Protein AF-Q57YD8-F1 (afdb_monomer_lite)

Secondary structure (DSSP, 8-state):
-------SSSSSS-------S-----HHHHHHHHHHHHHHHHHHHHHHHHHHHHHHHHHHHHHHHHHHHHHHHHHHHHHHH-GGGHHHHHHHHHHHHHHHHHHHHHHHHHHHHHHHHHHHHHHHHHHHHHHHHHHHHHHHH-S-HHHHHHHHH--S------HHHHHHHHHHHHHHSPTTTTTTHHHHHHHHHHHHHHHHHHHHHHHHHHHHHHHHHHHHHHHHHHHHHHHHHHH---HHHHHHHHHHHHHHHHHHHHHHHHHHHHHHHHHHHHHHHHHHHHHHTS--SSHHHHHHHHHHHHHHHHHHHHHHHHHHHHHHHHHHHHHHHHHHHHHHHHHHHHH-SSHHHHHHHHHTTS------HHHHHHHHHHHHHH-TTS-HHHHHHHHHHHHHHHHHHHHHHHHHHHHHHHHHHHHHHHHHHHHTTPPPS-------S---S--S--TTTHHHHHHHHHHHHHTS--

pLDDT: mean 83.51, std 19.83, range [25.16, 98.19]

InterPro domains:
  IPR031987 Trypanosoma glutamic acid/alanine-rich protein [PF16731] (28-212)
  IPR031987 Trypanosoma glutamic acid/alanine-rich protein [PF16731] (240-413)

Organism: Trypanosoma brucei brucei (strain 927/4 GUTat10.1) (NCBI:txid185431)

Foldseek 3Di:
DDDDDPPPPPPVVPPDQPQDPPPAADLLRLVLLLLLLQALVQLLVLLVVLLVLLVVLLVLLVVLLVLLVVLLVLLVVLCVLPVVSVVLSVVSVVLSVLSVVLNVLSVVLNVLSVVLSVLSVVLSVVSNVVSLVSLVCQLVDHPDPSSVVSSVVSDDHHDNYALVSLVVSLVSCVVRPDVSNDPCSSVSSNSSSVSRVVSVVSSVSSNVSSVSSNVSSVSSNCSSVVSLVVLLVVLQADLLLLVLLLLLLQQLVQLLVLLVVLLVLLVVLLVLLVVLLVQLVVLLPDDFAPSVLSVVLSVQLVVLSVQLVVLNVLLVVLSVLSVVLSVVVNVVSLSSLVSSLVRHPDPSSNVSSVVSNDHHDNYALVSLVVSLVSNCVRPVPPDPVVSVVSNVSSVSSVSSVVSSVVSVVSSVSSVVSSVVSCVVCVVRVHDGPDDPPVPDPPPPDDDDDPVVVVVVVVVVVVVVVVVVPD

GO terms:
  GO:0031981 nuclear lumen (C, HTP)
  GO:0005737 cytoplasm (C, HTP)
  GO:0031981 nuclear lumen (C, IDA)
  GO:0097014 ciliary plasm (C, IDA)
  GO:0005737 cytoplasm (C, IDA)

Structure (mmCIF, N/CA/C/O backbone):
data_AF-Q57YD8-F1
#
_entry.id   AF-Q57YD8-F1
#
loop_
_atom_site.group_PDB
_atom_site.id
_atom_site.type_symbol
_atom_site.label_atom_id
_atom_site.label_alt_id
_atom_site.label_comp_id
_atom_site.label_asym_id
_atom_site.label_entity_id
_atom_site.label_seq_id
_atom_site.pdbx_PDB_ins_code
_atom_site.Cartn_x
_atom_site.Cartn_y
_atom_site.Cartn_z
_atom_site.occupancy
_atom_site.B_iso_or_equiv
_atom_site.auth_seq_id
_atom_site.auth_comp_id
_atom_site.auth_asym_id
_atom_site.auth_atom_id
_atom_site.pdbx_PDB_model_num
ATOM 1 N N . MET A 1 1 ? 43.981 -43.375 -26.456 1.00 33.06 1 MET A N 1
ATOM 2 C CA . MET A 1 1 ? 45.377 -43.261 -26.925 1.00 33.06 1 MET A CA 1
ATOM 3 C C . MET A 1 1 ? 45.517 -41.988 -27.745 1.00 33.06 1 MET A C 1
ATOM 5 O O . MET A 1 1 ? 44.805 -41.818 -28.718 1.00 33.06 1 MET A O 1
ATOM 9 N N . THR A 1 2 ? 46.352 -41.085 -27.236 1.00 36.09 2 THR A N 1
ATOM 10 C CA . THR A 1 2 ? 47.158 -40.045 -27.903 1.00 36.09 2 THR A CA 1
ATOM 11 C C . THR A 1 2 ? 46.916 -39.654 -29.371 1.00 36.09 2 THR A C 1
ATOM 13 O O . THR A 1 2 ? 47.074 -40.469 -30.270 1.00 36.09 2 THR A O 1
ATOM 16 N N . ARG A 1 3 ? 46.838 -38.321 -29.541 1.00 35.84 3 ARG A N 1
ATOM 17 C CA . ARG A 1 3 ? 47.387 -37.490 -30.633 1.00 35.84 3 ARG A CA 1
ATOM 18 C C . ARG A 1 3 ? 46.753 -37.646 -32.018 1.00 35.84 3 ARG A C 1
ATOM 20 O O . ARG A 1 3 ? 47.290 -38.346 -32.862 1.00 35.84 3 ARG A O 1
ATOM 27 N N . PHE A 1 4 ? 45.753 -36.814 -32.300 1.00 38.97 4 PHE A N 1
ATOM 28 C CA . PHE A 1 4 ? 45.580 -36.255 -33.642 1.00 38.97 4 PHE A CA 1
ATOM 29 C C . PHE A 1 4 ? 45.394 -34.735 -33.557 1.00 38.97 4 PHE A C 1
ATOM 31 O O . PHE A 1 4 ? 44.311 -34.210 -33.333 1.00 38.97 4 PHE A O 1
ATOM 38 N N . THR A 1 5 ? 46.539 -34.063 -33.700 1.00 39.78 5 THR A N 1
ATOM 39 C CA . THR A 1 5 ? 46.712 -32.855 -34.518 1.00 39.78 5 THR A CA 1
ATOM 40 C C . THR A 1 5 ? 45.831 -31.637 -34.224 1.00 39.78 5 THR A C 1
ATOM 42 O O . THR A 1 5 ? 44.873 -31.350 -34.937 1.00 39.78 5 THR A O 1
ATOM 45 N N . CYS A 1 6 ? 46.320 -30.807 -33.297 1.00 37.19 6 CYS A N 1
ATOM 46 C CA . CYS A 1 6 ? 46.184 -29.345 -33.308 1.00 37.19 6 CYS A CA 1
ATOM 47 C C . CYS A 1 6 ? 46.869 -28.715 -34.545 1.00 37.19 6 CYS A C 1
ATOM 49 O O . CYS A 1 6 ? 47.794 -27.922 -34.393 1.00 37.19 6 CYS A O 1
ATOM 51 N N . PHE A 1 7 ? 46.468 -29.083 -35.767 1.00 36.50 7 PHE A N 1
ATOM 52 C CA . PHE A 1 7 ? 47.067 -28.536 -36.998 1.00 36.50 7 PHE A CA 1
ATOM 53 C C . PHE A 1 7 ? 46.155 -27.622 -37.818 1.00 36.50 7 PHE A C 1
ATOM 55 O O . PHE A 1 7 ? 46.539 -27.207 -38.905 1.00 36.50 7 PHE A O 1
ATOM 62 N N . THR A 1 8 ? 44.996 -27.225 -37.295 1.00 41.19 8 THR A N 1
ATOM 63 C CA . THR A 1 8 ? 44.126 -26.246 -37.973 1.00 41.19 8 THR A CA 1
ATOM 64 C C . THR A 1 8 ? 44.069 -24.871 -37.306 1.00 41.19 8 THR A C 1
ATOM 66 O O . THR A 1 8 ? 43.570 -23.941 -37.923 1.00 41.19 8 THR A O 1
ATOM 69 N N . ALA A 1 9 ? 44.653 -24.677 -36.118 1.00 39.09 9 ALA A N 1
ATOM 70 C CA . ALA A 1 9 ? 44.599 -23.382 -35.422 1.00 39.09 9 ALA A CA 1
ATOM 71 C C . ALA A 1 9 ? 45.799 -22.442 -35.678 1.00 39.09 9 ALA A C 1
ATOM 73 O O . ALA A 1 9 ? 45.764 -21.294 -35.256 1.00 39.09 9 ALA A O 1
ATOM 74 N N . VAL A 1 10 ? 46.860 -22.882 -36.368 1.00 35.28 10 VAL A N 1
ATOM 75 C CA . VAL A 1 10 ? 48.091 -22.068 -36.541 1.00 35.28 10 VAL A CA 1
ATOM 76 C C . VAL A 1 10 ? 48.267 -21.524 -37.968 1.00 35.28 10 VAL A C 1
ATOM 78 O O . VAL A 1 10 ? 49.100 -20.656 -38.199 1.00 35.28 10 VAL A O 1
ATOM 81 N N . VAL A 1 11 ? 47.446 -21.944 -38.934 1.00 36.09 11 VAL A N 1
ATOM 82 C CA . VAL A 1 11 ? 47.616 -21.521 -40.341 1.00 36.09 11 VAL A CA 1
ATOM 83 C C . VAL A 1 11 ? 46.960 -20.162 -40.654 1.00 36.09 11 VAL A C 1
ATOM 85 O O . VAL A 1 11 ? 47.319 -19.537 -41.644 1.00 36.09 11 VAL A O 1
ATOM 88 N N . LEU A 1 12 ? 46.091 -19.625 -39.789 1.00 38.84 12 LEU A N 1
ATOM 89 C CA . LEU A 1 12 ? 45.427 -18.329 -40.027 1.00 38.84 12 LEU A CA 1
ATOM 90 C C . LEU A 1 12 ? 46.126 -17.106 -39.402 1.00 38.84 12 LEU A C 1
ATOM 92 O O . LEU A 1 12 ? 45.798 -15.982 -39.759 1.00 38.84 12 LEU A O 1
ATOM 96 N N . LEU A 1 13 ? 47.138 -17.286 -38.545 1.00 38.03 13 LEU A N 1
ATOM 97 C CA . LEU A 1 13 ? 47.907 -16.168 -37.962 1.00 38.03 13 LEU A CA 1
ATOM 98 C C . LEU A 1 13 ? 49.166 -15.791 -38.766 1.00 38.03 13 LEU A C 1
ATOM 100 O O . LEU A 1 13 ? 49.929 -14.9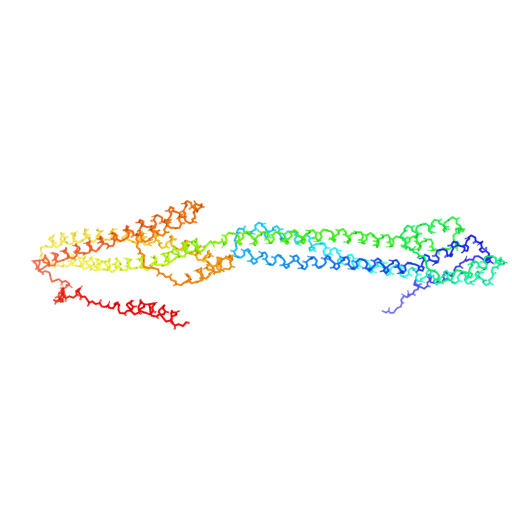20 -38.352 1.00 38.03 13 LEU A O 1
ATOM 104 N N . CYS A 1 14 ? 49.422 -16.446 -39.901 1.00 30.44 14 CYS A N 1
ATOM 105 C CA . CYS A 1 14 ? 50.659 -16.286 -40.675 1.00 30.44 14 CYS A CA 1
ATOM 106 C C . CYS A 1 14 ? 50.424 -16.060 -42.173 1.00 30.44 14 CYS A C 1
ATOM 108 O O . CYS A 1 14 ? 51.265 -16.451 -42.976 1.00 30.44 14 CYS A O 1
ATOM 110 N N . MET A 1 15 ? 49.331 -15.399 -42.560 1.00 29.73 15 MET A N 1
ATOM 111 C CA . MET A 1 15 ? 49.297 -14.657 -43.824 1.00 29.73 15 MET A CA 1
ATOM 112 C C . MET A 1 15 ? 49.903 -13.272 -43.537 1.00 29.73 15 MET A C 1
ATOM 114 O O . MET A 1 15 ? 49.170 -12.361 -43.147 1.00 29.73 15 MET A O 1
ATOM 118 N N . PRO A 1 16 ? 51.239 -13.073 -43.621 1.00 35.53 16 PRO A N 1
ATOM 119 C CA . PRO A 1 16 ? 51.749 -11.721 -43.739 1.00 35.53 16 PRO A CA 1
ATOM 120 C C . PRO A 1 16 ? 51.081 -11.151 -44.979 1.00 35.53 16 PRO A C 1
ATOM 122 O O . PRO A 1 16 ? 51.095 -11.804 -46.022 1.00 35.53 16 PRO A O 1
ATOM 125 N N . PHE A 1 17 ? 50.475 -9.976 -44.831 1.00 40.59 17 PHE A N 1
ATOM 126 C CA . PHE A 1 17 ? 50.074 -9.109 -45.925 1.00 40.59 17 PHE A CA 1
ATOM 127 C C . PHE A 1 17 ? 50.928 -9.405 -47.160 1.00 40.59 17 PHE A C 1
ATOM 129 O O . PHE A 1 17 ? 52.108 -9.046 -47.204 1.00 40.59 17 PHE A O 1
ATOM 136 N N . ALA A 1 18 ? 50.352 -10.085 -48.152 1.00 31.17 18 ALA A N 1
ATOM 137 C CA . ALA A 1 18 ? 50.946 -10.197 -49.473 1.00 31.17 18 ALA A CA 1
ATOM 138 C C . ALA A 1 18 ? 50.765 -8.845 -50.176 1.00 31.17 18 ALA A C 1
ATOM 140 O O . ALA A 1 18 ? 50.211 -8.746 -51.264 1.00 31.17 18 ALA A O 1
ATOM 141 N N . VAL A 1 19 ? 51.213 -7.774 -49.517 1.00 38.19 19 VAL A N 1
ATOM 142 C CA . VAL A 1 19 ? 51.383 -6.466 -50.123 1.00 38.19 19 VAL A CA 1
ATOM 143 C C . VAL A 1 19 ? 52.518 -6.661 -51.115 1.00 38.19 19 VAL A C 1
ATOM 145 O O . VAL A 1 19 ? 53.672 -6.906 -50.753 1.00 38.19 19 VAL A O 1
ATOM 148 N N . GLY A 1 20 ? 52.130 -6.693 -52.389 1.00 33.66 20 GLY A N 1
ATOM 149 C CA . GLY A 1 20 ? 53.022 -6.889 -53.516 1.00 33.66 20 GLY A CA 1
ATOM 150 C C . GLY A 1 20 ? 54.230 -5.963 -53.424 1.00 33.66 20 GLY A C 1
ATOM 151 O O . GLY A 1 20 ? 54.110 -4.809 -53.034 1.00 33.66 20 GLY A O 1
ATOM 152 N N . LYS A 1 21 ? 55.389 -6.498 -53.815 1.00 37.31 21 LYS A N 1
ATOM 153 C CA . LYS A 1 21 ? 56.762 -5.964 -53.712 1.00 37.31 21 LYS A CA 1
ATOM 154 C C . LYS A 1 21 ? 57.043 -4.530 -54.229 1.00 37.31 21 LYS A C 1
ATOM 156 O O . LYS A 1 21 ? 58.209 -4.161 -54.305 1.00 37.31 21 LYS A O 1
ATOM 161 N N . ASN A 1 22 ? 56.045 -3.700 -54.531 1.00 45.62 22 ASN A N 1
ATOM 162 C CA . ASN A 1 22 ? 56.191 -2.316 -54.990 1.00 45.62 22 ASN A CA 1
ATOM 163 C C . ASN A 1 22 ? 55.412 -1.345 -54.067 1.00 45.62 22 ASN A C 1
ATOM 165 O O . ASN A 1 22 ? 54.382 -0.797 -54.452 1.00 45.62 22 ASN A O 1
ATOM 169 N N . ASN A 1 23 ? 55.903 -1.131 -52.839 1.00 54.44 23 ASN A N 1
ATOM 170 C CA . ASN A 1 23 ? 55.212 -0.458 -51.716 1.00 54.44 23 ASN A CA 1
ATOM 171 C C . ASN A 1 23 ? 55.069 1.082 -51.822 1.00 54.44 23 ASN A C 1
ATOM 173 O O . ASN A 1 23 ? 55.309 1.800 -50.847 1.00 54.44 23 ASN A O 1
ATOM 177 N N . ASN A 1 24 ? 54.671 1.633 -52.968 1.00 70.75 24 ASN A N 1
ATOM 178 C CA . ASN A 1 24 ? 54.330 3.057 -53.048 1.00 70.75 24 ASN A CA 1
ATOM 179 C C . ASN A 1 24 ? 52.814 3.250 -52.907 1.00 70.75 24 ASN A C 1
ATOM 181 O O . ASN A 1 24 ? 52.121 3.407 -53.909 1.00 70.75 24 ASN A O 1
ATOM 185 N N . LEU A 1 25 ? 52.307 3.295 -51.667 1.00 82.19 25 LEU A N 1
ATOM 186 C CA . LEU A 1 25 ? 50.988 3.890 -51.429 1.00 82.19 25 LEU A CA 1
ATOM 187 C C . LEU A 1 25 ? 50.967 5.318 -51.983 1.00 82.19 25 LEU A C 1
ATOM 189 O O . LEU A 1 25 ? 51.953 6.059 -51.861 1.00 82.19 25 LEU A O 1
ATOM 193 N N . THR A 1 26 ? 49.839 5.713 -52.566 1.00 89.12 26 THR A N 1
ATOM 194 C CA . THR A 1 26 ? 49.601 7.106 -52.946 1.00 89.12 26 THR A CA 1
ATOM 195 C C . THR A 1 26 ? 49.382 7.966 -51.700 1.00 89.12 26 THR A C 1
ATOM 197 O O . THR A 1 26 ? 49.165 7.472 -50.587 1.00 89.12 26 THR A O 1
ATOM 200 N N . LEU A 1 27 ? 49.445 9.289 -51.876 1.00 89.50 27 LEU A N 1
ATOM 201 C CA . LEU A 1 27 ? 49.135 10.222 -50.792 1.00 89.50 27 LEU A CA 1
ATOM 202 C C . LEU A 1 27 ? 47.707 10.013 -50.279 1.00 89.50 27 LEU A C 1
ATOM 204 O O . LEU A 1 27 ? 47.504 9.997 -49.072 1.00 89.50 27 LEU A O 1
ATOM 208 N N . GLU A 1 28 ? 46.755 9.808 -51.188 1.00 90.38 28 GLU A N 1
ATOM 209 C CA . GLU A 1 28 ? 45.348 9.573 -50.862 1.00 90.38 28 GLU A CA 1
ATOM 210 C C . GLU A 1 28 ? 45.175 8.293 -50.038 1.00 90.38 28 GLU A C 1
ATOM 212 O O . GLU A 1 28 ? 44.660 8.351 -48.929 1.00 90.38 28 GLU A O 1
ATOM 217 N N . GLN A 1 29 ? 45.747 7.172 -50.492 1.00 90.62 29 GLN A N 1
ATOM 218 C CA . GLN A 1 29 ? 45.708 5.892 -49.771 1.00 90.62 29 GLN A CA 1
ATOM 219 C C . GLN A 1 29 ? 46.315 5.996 -48.369 1.00 90.62 29 GLN A C 1
ATOM 221 O O . GLN A 1 29 ? 45.785 5.446 -47.406 1.00 90.62 29 GLN A O 1
ATOM 226 N N . THR A 1 30 ? 47.416 6.738 -48.238 1.00 90.69 30 THR A N 1
ATOM 227 C CA . THR A 1 30 ? 48.063 6.968 -46.940 1.00 90.69 30 THR A CA 1
ATOM 228 C C . THR A 1 30 ? 47.168 7.783 -46.007 1.00 90.69 30 THR A C 1
ATOM 230 O O . THR A 1 30 ? 47.096 7.484 -44.818 1.00 90.69 30 THR A O 1
ATOM 233 N N . VAL A 1 31 ? 46.464 8.793 -46.529 1.00 91.81 31 VAL A N 1
ATOM 234 C CA . VAL A 1 31 ? 45.511 9.599 -45.754 1.00 91.81 31 VAL A CA 1
ATOM 235 C C . VAL A 1 31 ? 44.292 8.770 -45.338 1.00 91.81 31 VAL A C 1
ATOM 237 O O . VAL A 1 31 ? 43.915 8.830 -44.170 1.00 91.81 31 VAL A O 1
ATOM 240 N N . THR A 1 32 ? 43.735 7.942 -46.224 1.00 91.81 32 THR A N 1
ATOM 241 C CA . THR A 1 32 ? 42.598 7.060 -45.907 1.00 91.81 32 THR A CA 1
ATOM 242 C C . THR A 1 32 ? 42.950 6.057 -44.808 1.00 91.81 32 THR A C 1
ATOM 244 O O . THR A 1 32 ? 42.229 5.943 -43.817 1.00 91.81 32 THR A O 1
ATOM 247 N N . LEU A 1 33 ? 44.112 5.394 -44.897 1.00 92.00 33 LEU A N 1
ATOM 248 C CA . LEU A 1 33 ? 44.593 4.507 -43.827 1.00 92.00 33 LEU A CA 1
ATOM 249 C C . LEU A 1 33 ? 44.834 5.259 -42.514 1.00 92.00 33 LEU A C 1
ATOM 251 O O . LEU A 1 33 ? 44.631 4.711 -41.430 1.00 92.00 33 LEU A O 1
ATOM 255 N N . CYS A 1 34 ? 45.245 6.524 -42.597 1.00 92.50 34 CYS A N 1
ATOM 256 C CA . CYS A 1 34 ? 45.387 7.371 -41.427 1.00 92.50 34 CYS A CA 1
ATOM 257 C C . CYS A 1 34 ? 44.064 7.717 -40.759 1.00 92.50 34 CYS A C 1
ATOM 259 O O . CYS A 1 34 ? 43.991 7.679 -39.530 1.00 92.50 34 CYS A O 1
ATOM 261 N N . ASN A 1 35 ? 43.035 8.037 -41.537 1.00 92.06 35 ASN A N 1
ATOM 262 C CA . ASN A 1 35 ? 41.695 8.276 -41.014 1.00 92.06 35 ASN A CA 1
ATOM 263 C C . ASN A 1 35 ? 41.144 6.998 -40.371 1.00 92.06 35 ASN A C 1
ATOM 265 O O . ASN A 1 35 ? 40.745 7.036 -39.209 1.00 92.06 35 ASN A O 1
ATOM 269 N N . ALA A 1 36 ? 41.271 5.848 -41.041 1.00 92.94 36 ALA A N 1
ATOM 270 C CA . ALA A 1 36 ? 40.900 4.556 -40.466 1.00 92.94 36 ALA A CA 1
ATOM 271 C C . ALA A 1 36 ? 41.617 4.290 -39.132 1.00 92.94 36 ALA A C 1
ATOM 273 O O . ALA A 1 36 ? 40.974 3.961 -38.137 1.00 92.94 36 ALA A O 1
ATOM 274 N N . LEU A 1 37 ? 42.933 4.516 -39.052 1.00 93.75 37 LEU A N 1
ATOM 275 C CA . LEU A 1 37 ? 43.682 4.350 -37.803 1.00 93.75 37 LEU A CA 1
ATOM 276 C C . LEU A 1 37 ? 43.183 5.279 -36.682 1.00 93.75 37 LEU A C 1
ATOM 278 O O . LEU A 1 37 ? 43.091 4.851 -35.529 1.00 93.75 37 LEU A O 1
ATOM 282 N N . LYS A 1 38 ? 42.854 6.540 -36.981 1.00 95.00 38 LYS A N 1
ATOM 283 C CA . LYS A 1 38 ? 42.286 7.463 -35.981 1.00 95.00 38 LYS A CA 1
ATOM 284 C C . LYS A 1 38 ? 40.900 7.020 -35.505 1.00 95.00 38 LYS A C 1
ATOM 286 O O . LYS A 1 38 ? 40.617 7.152 -34.314 1.00 95.00 38 LYS A O 1
ATOM 291 N N . GLN A 1 39 ? 40.077 6.468 -36.395 1.00 94.88 39 GLN A N 1
ATOM 292 C CA . GLN A 1 39 ? 38.769 5.901 -36.058 1.00 94.88 39 GLN A CA 1
ATOM 293 C C . GLN A 1 39 ? 38.932 4.662 -35.164 1.00 94.88 39 GLN A C 1
ATOM 295 O O . GLN A 1 39 ? 38.369 4.607 -34.075 1.00 94.88 39 GLN A O 1
ATOM 300 N N . PHE A 1 40 ? 39.815 3.718 -35.510 1.00 95.50 40 PHE A N 1
ATOM 301 C CA . PHE A 1 40 ? 40.106 2.576 -34.632 1.00 95.50 40 PHE A CA 1
ATOM 302 C C . PHE A 1 40 ? 40.656 3.008 -33.262 1.00 95.50 40 PHE A C 1
ATOM 304 O O . PHE A 1 40 ? 40.317 2.415 -32.239 1.00 95.50 40 PHE A O 1
ATOM 311 N N . ARG A 1 41 ? 41.464 4.074 -33.188 1.00 95.50 41 ARG A N 1
ATOM 312 C CA . ARG A 1 41 ? 41.896 4.643 -31.898 1.00 95.50 41 ARG A CA 1
ATOM 313 C C . ARG A 1 41 ? 40.720 5.192 -31.083 1.00 95.50 41 ARG A C 1
ATOM 315 O O . ARG A 1 41 ? 40.674 4.941 -29.880 1.00 95.50 41 ARG A O 1
ATOM 322 N N . GLY A 1 42 ? 39.781 5.881 -31.731 1.00 95.94 42 GLY A N 1
ATOM 323 C CA . GLY A 1 42 ? 38.606 6.490 -31.101 1.00 95.94 42 GLY A CA 1
ATOM 324 C C . GLY A 1 42 ? 37.524 5.511 -30.641 1.00 95.94 42 GLY A C 1
ATOM 325 O O . GLY A 1 42 ? 36.782 5.826 -29.713 1.00 95.94 42 GLY A O 1
ATOM 326 N N . LEU A 1 43 ? 37.480 4.293 -31.199 1.00 96.50 43 LEU A N 1
ATOM 327 C CA . LEU A 1 43 ? 36.541 3.238 -30.784 1.00 96.50 43 LEU A CA 1
ATOM 328 C C . LEU A 1 43 ? 36.558 2.982 -29.273 1.00 96.50 43 LEU A C 1
ATOM 330 O O . LEU A 1 43 ? 35.508 2.789 -28.668 1.00 96.50 43 LEU A O 1
ATOM 334 N N . LYS A 1 44 ? 37.737 3.024 -28.642 1.00 95.19 44 LYS A N 1
ATOM 335 C CA . LYS A 1 44 ? 37.861 2.823 -27.192 1.00 95.19 44 LYS A CA 1
ATOM 336 C C . LYS A 1 44 ? 37.107 3.884 -26.393 1.00 95.19 44 LYS A C 1
ATOM 338 O O . LYS A 1 44 ? 36.471 3.551 -25.394 1.00 95.19 44 LYS A O 1
ATOM 343 N N . ASP A 1 45 ? 37.198 5.144 -26.809 1.00 95.56 45 ASP A N 1
ATOM 344 C CA . ASP A 1 45 ? 36.500 6.241 -26.142 1.00 95.56 45 ASP A CA 1
ATOM 345 C C . ASP A 1 45 ? 34.989 6.149 -26.394 1.00 95.56 45 ASP A C 1
ATOM 347 O O . ASP A 1 45 ? 34.221 6.236 -25.440 1.00 95.56 45 ASP A O 1
ATOM 351 N N . ALA A 1 46 ? 34.567 5.846 -27.628 1.00 96.69 46 ALA A N 1
ATOM 352 C CA . ALA A 1 46 ? 33.156 5.642 -27.966 1.00 96.69 46 ALA A CA 1
ATOM 353 C C . ALA A 1 46 ? 32.515 4.499 -27.154 1.00 96.69 46 ALA A C 1
ATOM 355 O O . ALA A 1 46 ? 31.461 4.679 -26.542 1.00 96.69 46 ALA A O 1
ATOM 356 N N . VAL A 1 47 ? 33.180 3.339 -27.075 1.00 97.44 47 VAL A N 1
ATOM 357 C CA . VAL A 1 47 ? 32.720 2.196 -26.268 1.00 97.44 47 VAL A CA 1
ATOM 358 C C . VAL A 1 47 ? 32.670 2.561 -24.789 1.00 97.44 47 VAL A C 1
ATOM 360 O O . VAL A 1 47 ? 31.672 2.279 -24.129 1.00 97.44 47 VAL A O 1
ATOM 363 N N . ARG A 1 48 ? 33.709 3.213 -24.247 1.00 96.56 48 ARG A N 1
ATOM 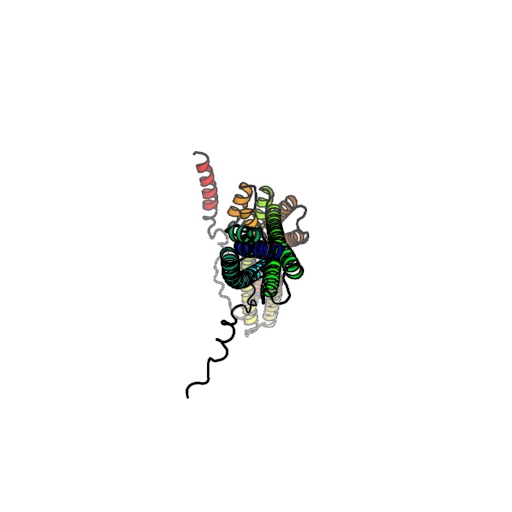364 C CA . ARG A 1 48 ? 33.720 3.651 -22.842 1.00 96.56 48 ARG A CA 1
ATOM 365 C C . ARG A 1 48 ? 32.528 4.557 -22.536 1.00 96.56 48 ARG A C 1
ATOM 367 O O . ARG A 1 48 ? 31.868 4.356 -21.516 1.00 96.56 48 ARG A O 1
ATOM 374 N N . ASP A 1 49 ? 32.258 5.528 -23.399 1.00 96.62 49 ASP A N 1
ATOM 375 C CA . ASP A 1 49 ? 31.194 6.503 -23.190 1.00 96.62 49 ASP A CA 1
ATOM 376 C C . ASP A 1 49 ? 29.809 5.833 -23.286 1.00 96.62 49 ASP A C 1
ATOM 378 O O . ASP A 1 49 ? 28.965 6.042 -22.411 1.00 96.62 49 ASP A O 1
ATOM 382 N N . LEU A 1 50 ? 29.590 4.939 -24.261 1.00 97.31 50 LEU A N 1
ATOM 383 C CA . LEU A 1 50 ? 28.361 4.136 -24.359 1.00 97.31 50 LEU A CA 1
ATOM 384 C C . LEU A 1 50 ? 28.163 3.241 -23.128 1.00 97.31 50 LEU A C 1
ATOM 386 O O . LEU A 1 50 ? 27.084 3.257 -22.534 1.00 97.31 50 LEU A O 1
ATOM 390 N N . LYS A 1 51 ? 29.205 2.522 -22.685 1.00 96.88 51 LYS A N 1
ATOM 391 C CA . LYS A 1 51 ? 29.170 1.698 -21.461 1.00 96.88 51 LYS A CA 1
ATOM 392 C C . LYS A 1 51 ? 28.785 2.522 -20.238 1.00 96.88 51 LYS A C 1
ATOM 394 O O . LYS A 1 51 ? 27.947 2.093 -19.439 1.00 96.88 51 LYS A O 1
ATOM 399 N N . TYR A 1 52 ? 29.379 3.705 -20.093 1.00 96.38 52 TYR A N 1
ATOM 400 C CA . TYR A 1 52 ? 29.081 4.618 -18.996 1.00 96.38 52 TYR A CA 1
ATOM 401 C C . TYR A 1 52 ? 27.604 5.030 -18.990 1.00 96.38 52 TYR A C 1
ATOM 403 O O . TYR A 1 52 ? 26.945 4.942 -17.947 1.00 96.38 52 TYR A O 1
ATOM 411 N N . TRP A 1 53 ? 27.058 5.431 -20.142 1.00 96.56 53 TRP A N 1
ATOM 412 C CA . TRP A 1 53 ? 25.655 5.827 -20.245 1.00 96.56 53 TRP A CA 1
ATOM 413 C C . TRP A 1 53 ? 24.705 4.651 -20.016 1.00 96.56 53 TRP A C 1
ATOM 415 O O . TRP A 1 53 ? 23.795 4.770 -19.199 1.00 96.56 53 TRP A O 1
ATOM 425 N N . ILE A 1 54 ? 24.945 3.497 -20.641 1.00 97.44 54 ILE A N 1
ATOM 426 C CA . ILE A 1 54 ? 24.126 2.287 -20.461 1.00 97.44 54 ILE A CA 1
ATOM 427 C C . ILE A 1 54 ? 24.077 1.876 -18.985 1.00 97.44 54 ILE A C 1
ATOM 429 O O . ILE A 1 54 ? 22.996 1.629 -18.447 1.00 97.44 54 ILE A O 1
ATOM 433 N N . THR A 1 55 ? 25.225 1.870 -18.305 1.00 95.94 55 THR A N 1
ATOM 434 C CA . THR A 1 55 ? 25.316 1.547 -16.872 1.00 95.94 55 THR A CA 1
ATOM 435 C C . THR A 1 55 ? 24.552 2.564 -16.027 1.00 95.94 55 THR A C 1
ATOM 437 O O . THR A 1 55 ? 23.717 2.194 -15.201 1.00 95.94 55 THR A O 1
ATOM 440 N N . THR A 1 56 ? 24.791 3.858 -16.255 1.00 96.44 56 THR A N 1
ATOM 441 C CA . THR A 1 56 ? 24.131 4.948 -15.520 1.00 96.44 56 THR A CA 1
ATOM 442 C C . THR A 1 56 ? 22.609 4.884 -15.653 1.00 96.44 56 THR A C 1
ATOM 444 O O . THR A 1 56 ? 21.874 5.063 -14.679 1.00 96.44 56 THR A O 1
ATOM 447 N N . GLU A 1 57 ? 22.114 4.621 -16.857 1.00 96.88 57 GLU A N 1
ATOM 448 C CA . G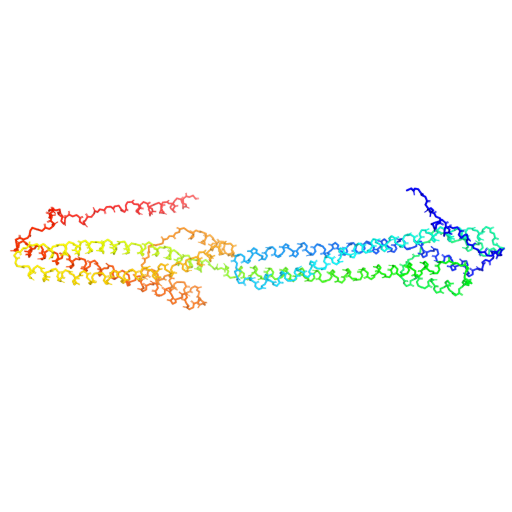LU A 1 57 ? 20.687 4.552 -17.151 1.00 96.88 57 GLU A CA 1
ATOM 449 C C . GLU A 1 57 ? 20.053 3.266 -16.593 1.00 96.88 57 GLU A C 1
ATOM 451 O O . GLU A 1 57 ? 18.971 3.321 -16.002 1.00 96.88 57 GLU A O 1
ATOM 456 N N . SER A 1 58 ? 20.764 2.137 -16.653 1.00 97.38 58 SER A N 1
ATOM 457 C CA . SER A 1 58 ? 20.350 0.869 -16.033 1.00 97.38 58 SER A CA 1
ATOM 458 C C . SER A 1 58 ? 20.245 0.975 -14.509 1.00 97.38 58 SER A C 1
ATOM 460 O O . SER A 1 58 ? 19.276 0.496 -13.917 1.00 97.38 58 SER A O 1
ATOM 462 N N . LEU A 1 59 ? 21.171 1.688 -13.858 1.00 96.38 59 LEU A N 1
ATOM 463 C CA . LEU A 1 59 ? 21.099 1.969 -12.420 1.00 96.38 59 LEU A CA 1
ATOM 464 C C . LEU A 1 59 ? 19.853 2.786 -12.053 1.00 96.38 59 LEU A C 1
ATOM 466 O O . LEU A 1 59 ? 19.203 2.503 -11.045 1.00 96.38 59 LEU A O 1
ATOM 470 N N . LYS A 1 60 ? 19.468 3.772 -12.876 1.00 96.75 60 LYS A N 1
ATOM 471 C CA . LYS A 1 60 ? 18.223 4.534 -12.664 1.00 96.75 60 LYS A CA 1
ATOM 472 C C . LYS A 1 60 ? 16.989 3.630 -12.739 1.00 96.75 60 LYS A C 1
ATOM 474 O O . LYS A 1 60 ? 16.092 3.792 -11.914 1.00 96.75 60 LYS A O 1
ATOM 479 N N . ILE A 1 61 ? 16.959 2.675 -13.672 1.00 97.81 61 ILE A N 1
ATOM 480 C CA . ILE A 1 61 ? 15.882 1.677 -13.782 1.00 97.81 61 ILE A CA 1
ATOM 481 C C . ILE A 1 61 ? 15.840 0.786 -12.536 1.00 97.81 61 ILE A C 1
ATOM 483 O O . ILE A 1 61 ? 14.774 0.601 -11.952 1.00 97.81 61 ILE A O 1
ATOM 487 N N . SER A 1 62 ? 16.992 0.274 -12.093 1.00 97.38 62 SER A N 1
ATOM 488 C CA . SER A 1 62 ? 17.077 -0.559 -10.888 1.00 97.38 62 SER A CA 1
ATOM 489 C C . SER A 1 62 ? 16.589 0.187 -9.644 1.00 97.38 62 SER A C 1
ATOM 491 O O . SER A 1 62 ? 15.820 -0.357 -8.857 1.00 97.38 62 SER A O 1
ATOM 493 N N . ASN A 1 63 ? 16.966 1.458 -9.486 1.00 97.12 63 ASN A N 1
ATOM 494 C CA . ASN A 1 63 ? 16.493 2.286 -8.377 1.00 97.12 63 ASN A CA 1
ATOM 495 C C . ASN A 1 63 ? 14.978 2.532 -8.440 1.00 97.12 63 ASN A C 1
ATOM 497 O O . ASN A 1 63 ? 14.314 2.510 -7.405 1.00 97.12 63 ASN A O 1
ATOM 501 N N . ALA A 1 64 ? 14.425 2.740 -9.639 1.00 97.25 64 ALA A N 1
ATOM 502 C CA . ALA A 1 64 ? 12.983 2.884 -9.830 1.00 97.25 64 ALA A CA 1
ATOM 503 C C . ALA A 1 64 ? 12.225 1.603 -9.454 1.00 97.25 64 ALA A C 1
ATOM 505 O O . ALA A 1 64 ? 11.155 1.679 -8.849 1.00 97.25 64 ALA A O 1
ATOM 506 N N . LYS A 1 65 ? 12.795 0.427 -9.753 1.00 97.38 65 LYS A N 1
ATOM 507 C CA . LYS A 1 65 ? 12.269 -0.865 -9.296 1.00 97.38 65 LYS A CA 1
ATOM 508 C C . LYS A 1 65 ? 12.253 -0.942 -7.770 1.00 97.38 65 LYS A C 1
ATOM 510 O O . LYS A 1 65 ? 11.181 -1.139 -7.214 1.00 97.38 65 LYS A O 1
ATOM 515 N N . THR A 1 66 ? 13.389 -0.718 -7.103 1.00 96.94 66 THR A N 1
ATOM 516 C CA . THR A 1 66 ? 13.472 -0.773 -5.632 1.00 96.94 66 THR A CA 1
ATOM 517 C C . THR A 1 66 ? 12.438 0.140 -4.972 1.00 96.94 66 THR A C 1
ATOM 519 O O . THR A 1 66 ? 11.682 -0.309 -4.116 1.00 96.94 66 THR A O 1
ATOM 522 N N . ARG A 1 67 ? 12.324 1.396 -5.428 1.00 96.19 67 ARG A N 1
ATOM 523 C CA . ARG A 1 67 ? 11.322 2.335 -4.896 1.00 96.19 67 ARG A CA 1
ATOM 524 C C . ARG A 1 67 ? 9.886 1.896 -5.189 1.00 96.19 67 ARG A C 1
ATOM 526 O O . ARG A 1 67 ? 9.014 2.050 -4.342 1.00 96.19 67 ARG A O 1
ATOM 533 N N . SER A 1 68 ? 9.624 1.329 -6.367 1.00 96.00 68 SER A N 1
ATOM 534 C CA . SER A 1 68 ? 8.297 0.789 -6.700 1.00 96.00 68 SER A CA 1
ATOM 535 C C . SER A 1 68 ? 7.914 -0.387 -5.798 1.00 96.00 68 SER A C 1
ATOM 537 O O . SER A 1 68 ? 6.775 -0.444 -5.341 1.00 96.00 68 SER A O 1
ATOM 539 N N . ASP A 1 69 ? 8.854 -1.287 -5.502 1.00 93.88 69 ASP A N 1
ATOM 540 C CA . ASP A 1 69 ? 8.643 -2.431 -4.605 1.00 93.88 69 ASP A CA 1
ATOM 541 C C . ASP A 1 69 ? 8.377 -1.965 -3.157 1.00 93.88 69 ASP A C 1
ATOM 543 O O . ASP A 1 69 ? 7.462 -2.463 -2.491 1.00 93.88 69 ASP A O 1
ATOM 547 N N . GLU A 1 70 ? 9.100 -0.942 -2.685 1.00 92.06 70 GLU A N 1
ATOM 548 C CA . GLU A 1 70 ? 8.838 -0.284 -1.395 1.00 92.06 70 GLU A CA 1
ATOM 549 C C . GLU A 1 70 ? 7.431 0.328 -1.349 1.00 92.06 70 GLU A C 1
ATOM 551 O O . GLU A 1 70 ? 6.687 0.121 -0.388 1.00 92.06 70 GLU A O 1
ATOM 556 N N . TYR A 1 71 ? 7.019 1.038 -2.405 1.00 92.69 71 TYR A N 1
ATOM 557 C CA . TYR A 1 71 ? 5.675 1.604 -2.481 1.00 92.69 71 TYR A CA 1
ATOM 558 C C . TYR A 1 71 ? 4.584 0.531 -2.500 1.00 92.69 71 TYR A C 1
ATOM 560 O O . TYR A 1 71 ? 3.553 0.715 -1.856 1.00 92.69 71 TYR A O 1
ATOM 568 N N . VAL A 1 72 ? 4.792 -0.594 -3.190 1.00 90.50 72 VAL A N 1
ATOM 569 C CA . VAL A 1 72 ? 3.849 -1.723 -3.164 1.00 90.50 72 VAL A CA 1
ATOM 570 C C . VAL A 1 72 ? 3.739 -2.309 -1.760 1.00 90.50 72 VAL A C 1
ATOM 572 O O . VAL A 1 72 ? 2.621 -2.535 -1.305 1.00 90.50 72 VAL A O 1
ATOM 575 N N . THR A 1 73 ? 4.858 -2.476 -1.056 1.00 87.94 73 THR A N 1
ATOM 576 C CA . THR A 1 73 ? 4.866 -2.958 0.336 1.00 87.94 73 THR A CA 1
ATOM 577 C C . THR A 1 73 ? 4.037 -2.034 1.235 1.00 87.94 73 THR A C 1
ATOM 579 O O . THR A 1 73 ? 3.135 -2.486 1.937 1.00 87.94 73 THR A O 1
ATOM 582 N N . LEU A 1 74 ? 4.238 -0.715 1.119 1.00 84.62 74 LEU A N 1
ATOM 583 C CA . LEU A 1 74 ? 3.420 0.279 1.826 1.00 84.62 74 LEU A CA 1
ATOM 584 C C . LEU A 1 74 ? 1.930 0.195 1.447 1.00 84.62 74 LEU A C 1
ATOM 586 O O . LEU A 1 74 ? 1.054 0.436 2.276 1.00 84.62 74 LEU A O 1
ATOM 590 N N . ALA A 1 75 ? 1.618 -0.136 0.194 1.00 84.06 75 ALA A N 1
ATOM 591 C CA . ALA A 1 75 ? 0.247 -0.342 -0.265 1.00 84.06 75 ALA A CA 1
ATOM 592 C C . ALA A 1 75 ? -0.399 -1.590 0.363 1.00 84.06 75 ALA A C 1
ATOM 594 O O . ALA A 1 75 ? -1.592 -1.577 0.668 1.00 84.06 75 ALA A O 1
ATOM 595 N N . GLU A 1 76 ? 0.362 -2.667 0.546 1.00 82.00 76 GLU A N 1
ATOM 596 C CA . GLU A 1 76 ? -0.113 -3.901 1.178 1.00 82.00 76 GLU A CA 1
ATOM 597 C C . GLU A 1 76 ? -0.410 -3.703 2.668 1.00 82.00 76 GLU A C 1
ATOM 599 O O . GLU A 1 76 ? -1.453 -4.162 3.142 1.00 82.00 76 GLU A O 1
ATOM 604 N N . ASP A 1 77 ? 0.416 -2.927 3.373 1.00 74.38 77 ASP A N 1
ATOM 605 C CA . ASP A 1 77 ? 0.126 -2.496 4.747 1.00 74.38 77 ASP A CA 1
ATOM 606 C C . ASP A 1 77 ? -1.201 -1.723 4.806 1.00 74.38 77 ASP A C 1
ATOM 608 O O . ASP A 1 77 ? -2.077 -1.974 5.638 1.00 74.38 77 ASP A O 1
ATOM 612 N N . VAL A 1 78 ? -1.410 -0.828 3.841 1.00 72.31 78 VAL A N 1
ATOM 613 C CA . VAL A 1 78 ? -2.653 -0.068 3.701 1.00 72.31 78 VAL A CA 1
ATOM 614 C C . VAL A 1 78 ? -3.859 -0.969 3.370 1.00 72.31 78 VAL A C 1
ATOM 616 O O . VAL A 1 78 ? -4.972 -0.723 3.849 1.00 72.31 78 VAL A O 1
ATOM 619 N N . LEU A 1 79 ? -3.672 -2.028 2.576 1.00 73.19 79 LEU A N 1
ATOM 620 C CA . LEU A 1 79 ? -4.713 -3.012 2.261 1.00 73.19 79 LEU A CA 1
ATOM 621 C C . LEU A 1 79 ? -5.152 -3.794 3.499 1.00 73.19 79 LEU A C 1
ATOM 623 O O . LEU A 1 79 ? -6.353 -4.015 3.696 1.00 73.19 79 LEU A O 1
ATOM 627 N N . TRP A 1 80 ? -4.188 -4.191 4.333 1.00 64.38 80 TRP A N 1
ATOM 628 C CA . TRP A 1 80 ? -4.453 -4.842 5.612 1.00 64.38 80 TRP A CA 1
ATOM 629 C C . TRP A 1 80 ? -5.356 -3.973 6.495 1.00 64.38 80 TRP A C 1
ATOM 631 O O . TRP A 1 80 ? -6.317 -4.461 7.099 1.00 64.38 80 TRP A O 1
ATOM 641 N N . GLU A 1 81 ? -5.123 -2.661 6.492 1.00 63.84 81 GLU A N 1
ATOM 642 C CA . GLU A 1 81 ? -5.969 -1.712 7.203 1.00 63.84 81 GLU A CA 1
ATOM 643 C C . GLU A 1 81 ? -7.325 -1.504 6.516 1.00 63.84 81 GLU A C 1
ATOM 645 O O . GLU A 1 81 ? -8.352 -1.414 7.192 1.00 63.84 81 GLU A O 1
ATOM 650 N N . ASN A 1 82 ? -7.402 -1.442 5.187 1.00 66.00 82 ASN A N 1
ATOM 651 C CA . ASN A 1 82 ? -8.622 -1.085 4.463 1.00 66.00 82 ASN A CA 1
ATOM 652 C C . ASN A 1 82 ? -8.882 -1.979 3.245 1.00 66.00 82 ASN A C 1
ATOM 654 O O . ASN A 1 82 ? -8.360 -1.736 2.166 1.00 66.00 82 ASN A O 1
ATOM 658 N N . ARG A 1 83 ? -9.840 -2.911 3.355 1.00 69.69 83 ARG A N 1
ATOM 659 C CA . ARG A 1 83 ? -10.267 -3.763 2.225 1.00 69.69 83 ARG A CA 1
ATOM 660 C C . ARG A 1 83 ? -10.709 -2.988 0.974 1.00 69.69 83 ARG A C 1
ATOM 662 O O . ARG A 1 83 ? -10.580 -3.504 -0.130 1.00 69.69 83 ARG A O 1
ATOM 669 N N . ASN A 1 84 ? -11.184 -1.747 1.105 1.00 69.81 84 ASN A N 1
ATOM 670 C CA . ASN A 1 84 ? -11.549 -0.929 -0.061 1.00 69.81 84 ASN A CA 1
ATOM 671 C C . ASN A 1 84 ? -10.323 -0.424 -0.851 1.00 69.81 84 ASN A C 1
ATOM 673 O O . ASN A 1 84 ? -10.490 0.130 -1.931 1.00 69.81 84 ASN A O 1
ATOM 677 N N . ALA A 1 85 ? -9.104 -0.606 -0.334 1.00 74.56 85 ALA A N 1
ATOM 678 C CA . ALA A 1 85 ? -7.853 -0.310 -1.027 1.00 74.56 85 ALA A CA 1
ATOM 679 C C . ALA A 1 85 ? -7.441 -1.396 -2.039 1.00 74.56 85 ALA A C 1
ATOM 681 O O . ALA A 1 85 ? -6.410 -1.243 -2.686 1.00 74.56 85 ALA A O 1
ATOM 682 N N . THR A 1 86 ? -8.232 -2.465 -2.207 1.00 83.06 86 THR A N 1
ATOM 683 C CA . THR A 1 86 ? -7.891 -3.590 -3.097 1.00 83.06 86 THR A CA 1
ATOM 684 C C . THR A 1 86 ? -7.587 -3.123 -4.525 1.00 83.06 86 THR A C 1
ATOM 686 O O . THR A 1 86 ? -6.507 -3.404 -5.034 1.00 83.06 86 THR A O 1
ATOM 689 N N . ASP A 1 87 ? -8.467 -2.341 -5.162 1.00 85.88 87 ASP A N 1
ATOM 690 C CA . ASP A 1 87 ? -8.270 -1.968 -6.573 1.00 85.88 87 ASP A CA 1
ATOM 691 C C . ASP A 1 87 ? -7.060 -1.046 -6.817 1.00 85.88 87 ASP A C 1
ATOM 693 O O . ASP A 1 87 ? -6.350 -1.249 -7.809 1.00 85.88 87 ASP A O 1
ATOM 697 N N . PRO A 1 88 ? -6.798 -0.003 -5.996 1.00 85.50 88 PRO A N 1
ATOM 698 C CA . PRO A 1 88 ? -5.560 0.768 -6.104 1.00 85.50 88 PRO A CA 1
ATOM 699 C C . PRO A 1 88 ? -4.297 -0.066 -5.876 1.00 85.50 88 PRO A C 1
ATOM 701 O O . PRO A 1 88 ? -3.344 0.081 -6.638 1.00 85.50 88 PRO A O 1
ATOM 704 N N . VAL A 1 89 ? -4.298 -0.959 -4.882 1.00 88.00 89 VAL A N 1
ATOM 705 C CA . VAL A 1 89 ? -3.140 -1.805 -4.544 1.00 88.00 89 VAL A CA 1
ATOM 706 C C . VAL A 1 89 ? -2.848 -2.800 -5.667 1.00 88.00 89 VAL A C 1
ATOM 708 O O . VAL A 1 89 ? -1.708 -2.926 -6.103 1.00 88.00 89 VAL A O 1
ATOM 711 N N . GLU A 1 90 ? -3.876 -3.430 -6.234 1.00 91.62 90 GLU A N 1
ATOM 712 C CA . GLU A 1 90 ? -3.724 -4.320 -7.390 1.00 91.62 90 GLU A CA 1
ATOM 713 C C . GLU A 1 90 ? -3.253 -3.576 -8.648 1.00 91.62 90 GLU A C 1
ATOM 715 O O . GLU A 1 90 ? -2.459 -4.098 -9.436 1.00 91.62 90 GLU A O 1
ATOM 720 N N . ARG A 1 91 ? -3.697 -2.328 -8.849 1.00 91.69 91 ARG A N 1
ATOM 721 C CA . ARG A 1 91 ? -3.153 -1.469 -9.913 1.00 91.69 91 ARG A CA 1
ATOM 722 C C . ARG A 1 91 ? -1.680 -1.142 -9.675 1.00 91.69 91 ARG A C 1
ATOM 724 O O . ARG A 1 91 ? -0.900 -1.255 -10.616 1.00 91.69 91 ARG A O 1
ATOM 731 N N . ALA A 1 92 ? -1.300 -0.795 -8.446 1.00 93.62 92 ALA A N 1
ATOM 732 C CA . ALA A 1 92 ? 0.084 -0.511 -8.077 1.00 93.62 92 ALA A CA 1
ATOM 733 C C . ALA A 1 92 ? 0.991 -1.725 -8.343 1.0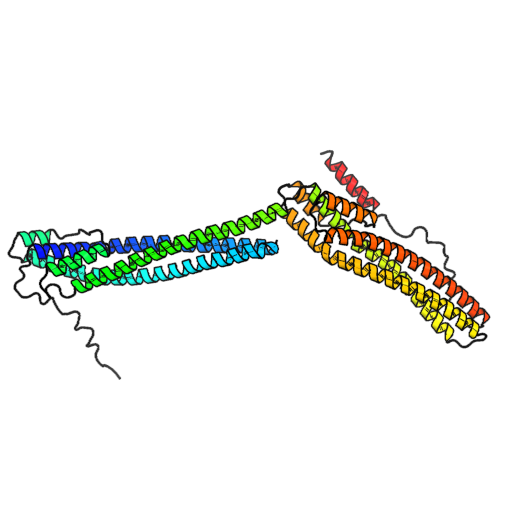0 93.62 92 ALA A C 1
ATOM 735 O O . ALA A 1 92 ? 2.013 -1.582 -9.008 1.00 93.62 92 ALA A O 1
ATOM 736 N N . LYS A 1 93 ? 0.561 -2.935 -7.958 1.00 94.62 93 LYS A N 1
ATOM 737 C CA . LYS A 1 93 ? 1.274 -4.193 -8.247 1.00 94.62 93 LYS A CA 1
ATOM 738 C C . LYS A 1 93 ? 1.494 -4.430 -9.739 1.00 94.62 93 LYS A C 1
ATOM 740 O O . LYS A 1 93 ? 2.603 -4.753 -10.158 1.00 94.62 93 LYS A O 1
ATOM 745 N N . ARG A 1 94 ? 0.457 -4.235 -10.564 1.00 95.19 94 ARG A N 1
ATOM 746 C CA . ARG A 1 94 ? 0.582 -4.384 -12.025 1.00 95.19 94 ARG A CA 1
ATOM 747 C C . ARG A 1 94 ? 1.576 -3.393 -12.623 1.00 95.19 94 ARG A C 1
ATOM 749 O O . ARG A 1 94 ? 2.373 -3.772 -13.473 1.00 95.19 94 ARG A O 1
ATOM 756 N N . VAL A 1 95 ? 1.556 -2.139 -12.176 1.00 95.62 95 VAL A N 1
ATOM 757 C CA . VAL A 1 95 ? 2.505 -1.132 -12.666 1.00 95.62 95 VAL A CA 1
ATOM 758 C C . VAL A 1 95 ? 3.931 -1.440 -12.195 1.00 95.62 95 VAL A C 1
ATOM 760 O O . VAL A 1 95 ? 4.848 -1.398 -13.013 1.00 95.62 95 VAL A O 1
ATOM 763 N N . ALA A 1 96 ? 4.127 -1.828 -10.932 1.00 96.44 96 ALA A N 1
ATOM 764 C CA . ALA A 1 96 ? 5.431 -2.242 -10.406 1.00 96.44 96 ALA A CA 1
ATOM 765 C C . ALA A 1 96 ? 6.002 -3.469 -11.145 1.00 96.44 96 ALA A C 1
ATOM 767 O O . ALA A 1 96 ? 7.206 -3.543 -11.395 1.00 96.44 96 ALA A O 1
ATOM 768 N N . SER A 1 97 ? 5.142 -4.390 -11.597 1.00 96.75 97 SER A N 1
ATOM 769 C CA . SER A 1 97 ? 5.548 -5.506 -12.462 1.00 96.75 97 SER A CA 1
ATOM 770 C C . SER A 1 97 ? 6.165 -5.025 -13.781 1.00 96.75 97 SER A C 1
ATOM 772 O O . SER A 1 97 ? 7.181 -5.573 -14.208 1.00 96.75 97 SER A O 1
ATOM 774 N N . ASN A 1 98 ? 5.619 -3.974 -14.404 1.00 96.31 98 ASN A N 1
ATOM 775 C CA . ASN A 1 98 ? 6.197 -3.397 -15.626 1.00 96.31 98 ASN A CA 1
ATOM 776 C C . ASN A 1 98 ? 7.568 -2.752 -15.357 1.00 96.31 98 ASN A C 1
ATOM 778 O O . ASN A 1 98 ? 8.474 -2.853 -16.184 1.00 96.31 98 ASN A O 1
ATOM 782 N N . VAL A 1 99 ? 7.745 -2.118 -14.191 1.00 97.50 99 VAL A N 1
ATOM 783 C CA . VAL A 1 99 ? 9.047 -1.574 -13.759 1.00 97.50 99 VAL A CA 1
ATOM 784 C C . VAL A 1 99 ? 10.061 -2.705 -13.545 1.00 97.50 99 VAL A C 1
ATOM 786 O O . VAL A 1 99 ? 11.207 -2.611 -13.984 1.00 97.50 99 VAL A O 1
ATOM 789 N N . THR A 1 100 ? 9.629 -3.814 -12.941 1.00 97.62 100 THR A N 1
ATOM 790 C CA . THR A 1 100 ? 10.459 -5.014 -12.759 1.00 97.62 100 THR A CA 1
ATOM 791 C C . THR A 1 100 ? 10.875 -5.628 -14.095 1.00 97.62 100 THR A C 1
ATOM 793 O O . THR A 1 100 ? 12.025 -6.038 -14.252 1.00 97.62 100 THR A O 1
ATOM 796 N N . GLU A 1 101 ? 9.975 -5.673 -15.076 1.00 97.50 101 GLU A N 1
ATOM 797 C CA . GLU A 1 101 ? 10.296 -6.144 -16.425 1.00 97.50 101 GLU A CA 1
ATOM 798 C C . GLU A 1 101 ? 11.335 -5.240 -17.106 1.00 97.50 101 GLU A C 1
ATOM 800 O O . GLU A 1 101 ? 12.300 -5.741 -17.684 1.00 97.50 101 GLU A O 1
ATOM 805 N N . ALA A 1 102 ? 11.189 -3.916 -16.986 1.00 97.50 102 ALA A N 1
ATOM 806 C CA . ALA A 1 102 ? 12.173 -2.958 -17.491 1.00 97.50 102 ALA A CA 1
ATOM 807 C C . ALA A 1 102 ? 13.562 -3.170 -16.859 1.00 97.50 102 ALA A C 1
ATOM 809 O O . ALA A 1 102 ? 14.567 -3.135 -17.567 1.00 97.50 102 ALA A O 1
ATOM 810 N N . ALA A 1 103 ? 13.626 -3.460 -15.555 1.00 97.50 103 ALA A N 1
ATOM 811 C CA . ALA A 1 103 ? 14.881 -3.754 -14.863 1.00 97.50 103 ALA A CA 1
ATOM 812 C C . ALA A 1 103 ? 15.559 -5.035 -15.373 1.00 97.50 103 ALA A C 1
ATOM 814 O O . ALA A 1 103 ? 16.760 -5.023 -15.628 1.00 97.50 103 ALA A O 1
ATOM 815 N N . LYS A 1 104 ? 14.798 -6.114 -15.605 1.00 97.75 104 LYS A N 1
ATOM 816 C CA . LYS A 1 104 ? 15.338 -7.363 -16.180 1.00 97.75 104 LYS A CA 1
ATOM 817 C C . LYS A 1 104 ? 15.892 -7.160 -17.594 1.00 97.75 104 LYS A C 1
ATOM 819 O O . LYS A 1 104 ? 16.930 -7.718 -17.952 1.00 97.75 104 LYS A O 1
ATOM 824 N N . LYS A 1 105 ? 15.212 -6.342 -18.404 1.00 97.94 105 LYS A N 1
ATOM 825 C CA . LYS A 1 105 ? 15.688 -5.974 -19.746 1.00 97.94 105 LYS A CA 1
ATOM 826 C C . LYS A 1 105 ? 16.987 -5.163 -19.680 1.00 97.94 105 LYS A C 1
ATOM 828 O O . LYS A 1 105 ? 17.908 -5.446 -20.438 1.00 97.94 105 LYS A O 1
ATOM 833 N N . ALA A 1 106 ? 17.099 -4.225 -18.737 1.00 97.19 106 ALA A N 1
ATOM 834 C CA . ALA A 1 106 ? 18.318 -3.441 -18.517 1.00 97.19 106 ALA A CA 1
ATOM 835 C C . ALA A 1 106 ? 19.513 -4.292 -18.032 1.00 97.19 106 ALA A C 1
ATOM 837 O O . ALA A 1 106 ? 20.649 -4.071 -18.450 1.00 97.19 106 ALA A O 1
ATOM 838 N N . GLU A 1 107 ? 19.263 -5.305 -17.201 1.00 95.31 107 GLU A N 1
ATOM 839 C CA . GLU A 1 107 ? 20.284 -6.278 -16.789 1.00 95.31 107 GLU A CA 1
ATOM 840 C C . GLU A 1 107 ? 20.802 -7.085 -17.991 1.00 95.31 107 GLU A C 1
ATOM 842 O O . GLU A 1 107 ? 22.009 -7.186 -18.204 1.00 95.31 107 GLU A O 1
ATOM 847 N N . THR A 1 108 ? 19.892 -7.565 -18.846 1.00 95.50 108 THR A N 1
ATOM 848 C CA . THR A 1 108 ? 20.253 -8.273 -20.089 1.00 95.50 108 THR A CA 1
ATOM 849 C C . THR A 1 108 ? 21.061 -7.376 -21.035 1.00 95.50 108 THR A C 1
ATOM 851 O O . THR A 1 108 ? 22.066 -7.810 -21.592 1.00 95.50 108 THR A O 1
ATOM 854 N N . ALA A 1 109 ? 20.673 -6.104 -21.166 1.00 95.25 109 ALA A N 1
ATOM 855 C CA . ALA A 1 109 ? 21.407 -5.110 -21.949 1.00 95.25 109 ALA A CA 1
ATOM 856 C C . ALA A 1 109 ? 22.825 -4.851 -21.418 1.00 95.25 109 ALA A C 1
ATOM 858 O O . ALA A 1 109 ? 23.734 -4.598 -22.207 1.00 95.25 109 ALA A O 1
ATOM 859 N N . SER A 1 110 ? 23.037 -4.936 -20.102 1.00 93.69 110 SER A N 1
ATOM 860 C CA . SER A 1 110 ? 24.370 -4.778 -19.507 1.00 93.69 110 SER A CA 1
ATOM 861 C C . SER A 1 110 ? 25.296 -5.937 -19.897 1.00 93.69 110 SER A C 1
ATOM 863 O O . SER A 1 110 ? 26.446 -5.703 -20.252 1.00 93.69 110 SER A O 1
ATOM 865 N N . ILE A 1 111 ? 24.778 -7.172 -19.923 1.00 93.88 111 ILE A N 1
ATOM 866 C CA . ILE A 1 111 ? 25.521 -8.354 -20.399 1.00 93.88 111 ILE A CA 1
ATOM 867 C C . ILE A 1 111 ? 25.831 -8.235 -21.895 1.00 93.88 111 ILE A C 1
ATOM 869 O O . ILE A 1 111 ? 26.964 -8.466 -22.310 1.00 93.88 111 ILE A O 1
ATOM 873 N N . GLU A 1 112 ? 24.842 -7.842 -22.706 1.00 94.69 112 GLU A N 1
ATOM 874 C CA . GLU A 1 112 ? 25.060 -7.622 -24.139 1.00 94.69 112 GLU A CA 1
ATOM 875 C C . GLU A 1 112 ? 26.131 -6.551 -24.379 1.00 94.69 112 GLU A C 1
ATOM 877 O O . GLU A 1 112 ? 27.003 -6.734 -25.221 1.00 94.69 112 GLU A O 1
ATOM 882 N N . THR A 1 113 ? 26.118 -5.473 -23.598 1.00 97.12 113 THR A N 1
ATOM 883 C CA . THR A 1 113 ? 27.096 -4.385 -23.704 1.00 97.12 113 THR A CA 1
ATOM 884 C C . THR A 1 113 ? 28.533 -4.859 -23.496 1.00 97.12 113 THR A C 1
ATOM 886 O O . THR A 1 113 ? 29.414 -4.448 -24.248 1.00 97.12 113 THR A O 1
ATOM 889 N N . GLU A 1 114 ? 28.781 -5.725 -22.508 1.00 96.12 114 GLU A N 1
ATOM 890 C CA . GLU A 1 114 ? 30.117 -6.291 -22.275 1.00 96.12 114 GLU A CA 1
ATOM 891 C C . GLU A 1 114 ? 30.573 -7.153 -23.456 1.00 96.12 114 GLU A C 1
ATOM 893 O O . GLU A 1 114 ? 31.657 -6.926 -23.987 1.00 96.12 114 GLU A O 1
ATOM 898 N N . PHE A 1 115 ? 29.708 -8.044 -23.950 1.00 94.81 115 PHE A N 1
ATOM 899 C CA . PHE A 1 115 ? 30.018 -8.888 -25.107 1.00 94.81 115 PHE A CA 1
ATOM 900 C C . PHE A 1 115 ? 30.368 -8.065 -26.360 1.00 94.81 115 PHE A C 1
ATOM 902 O O . PHE A 1 115 ? 31.357 -8.336 -27.037 1.00 94.81 115 PHE A O 1
ATOM 909 N N . ARG A 1 116 ? 29.588 -7.016 -26.664 1.00 95.19 116 ARG A N 1
ATOM 910 C CA . ARG A 1 116 ? 29.873 -6.126 -27.805 1.00 95.19 116 ARG A CA 1
ATOM 911 C C . ARG A 1 116 ? 31.173 -5.342 -27.612 1.00 95.19 116 ARG A C 1
ATOM 913 O O . ARG A 1 116 ? 31.920 -5.147 -28.567 1.00 95.19 116 ARG A O 1
ATOM 920 N N . ALA A 1 117 ? 31.439 -4.873 -26.393 1.00 96.19 117 ALA A N 1
ATOM 921 C CA . ALA A 1 117 ? 32.652 -4.125 -26.080 1.00 96.19 117 ALA A CA 1
ATOM 922 C C . ALA A 1 117 ? 33.916 -4.984 -26.234 1.00 96.19 117 ALA A C 1
ATOM 924 O O . ALA A 1 117 ? 34.923 -4.484 -26.731 1.00 96.19 117 ALA A O 1
ATOM 925 N N . GLU A 1 118 ? 33.857 -6.261 -25.846 1.00 96.00 118 GLU A N 1
ATOM 926 C CA . GLU A 1 118 ? 34.947 -7.225 -26.034 1.00 96.00 118 GLU A CA 1
ATOM 927 C C . GLU A 1 118 ? 35.240 -7.466 -27.522 1.00 96.00 118 GLU A C 1
ATOM 929 O O . GLU A 1 118 ? 36.396 -7.343 -27.929 1.00 96.00 118 GLU A O 1
ATOM 934 N N . ASN A 1 119 ? 34.207 -7.687 -28.349 1.00 95.25 119 ASN A N 1
ATOM 935 C CA . ASN A 1 119 ? 34.370 -7.849 -29.802 1.00 95.25 119 ASN A CA 1
ATOM 936 C C . ASN A 1 119 ? 35.039 -6.619 -30.440 1.00 95.25 119 ASN A C 1
ATOM 938 O O . ASN A 1 119 ? 35.981 -6.743 -31.223 1.00 95.25 119 ASN A O 1
ATOM 942 N N . ILE A 1 120 ? 34.587 -5.412 -30.076 1.00 97.19 120 ILE A N 1
ATOM 943 C CA . ILE A 1 120 ? 35.179 -4.167 -30.586 1.00 97.19 120 ILE A CA 1
ATOM 944 C C . ILE A 1 120 ? 36.639 -4.031 -30.135 1.00 97.19 120 ILE A C 1
ATOM 946 O O . ILE A 1 120 ? 37.475 -3.592 -30.924 1.00 97.19 120 ILE A O 1
ATOM 950 N N . GLU A 1 121 ? 36.975 -4.398 -28.895 1.00 96.62 121 GLU A N 1
ATOM 951 C CA . GLU A 1 121 ? 38.345 -4.302 -28.376 1.00 96.62 121 GLU A CA 1
ATOM 952 C C . GLU A 1 121 ? 39.310 -5.278 -29.066 1.00 96.62 121 GLU A C 1
ATOM 954 O O . GLU A 1 121 ? 40.456 -4.902 -29.344 1.00 96.62 121 GLU A O 1
ATOM 959 N N . GLU A 1 122 ? 38.856 -6.496 -29.374 1.00 95.06 122 GLU A N 1
ATOM 960 C CA . GLU A 1 122 ? 39.628 -7.491 -30.126 1.00 95.06 122 GLU A CA 1
ATOM 961 C C . GLU A 1 122 ? 39.963 -6.975 -31.532 1.00 95.06 122 GLU A C 1
ATOM 963 O O . GLU A 1 122 ? 41.140 -6.889 -31.905 1.00 95.06 122 GLU A O 1
ATOM 968 N N . ILE A 1 123 ? 38.942 -6.535 -32.276 1.00 94.88 123 ILE A N 1
ATOM 969 C CA . ILE A 1 123 ? 39.100 -5.983 -33.627 1.00 94.88 123 ILE A CA 1
ATOM 970 C C . ILE A 1 123 ? 40.009 -4.750 -33.597 1.00 94.88 123 ILE A C 1
ATOM 972 O O . ILE A 1 123 ? 40.996 -4.652 -34.337 1.00 94.88 123 ILE A O 1
ATOM 976 N N . ARG A 1 124 ? 39.720 -3.812 -32.687 1.00 94.56 124 ARG A N 1
ATOM 977 C CA . ARG A 1 124 ? 40.485 -2.576 -32.514 1.00 94.56 124 ARG A CA 1
ATOM 978 C C . ARG A 1 124 ? 41.964 -2.860 -32.270 1.00 94.56 124 ARG A C 1
ATOM 980 O O . ARG A 1 124 ? 42.815 -2.240 -32.911 1.00 94.56 124 ARG A O 1
ATOM 987 N N . SER A 1 125 ? 42.290 -3.750 -31.337 1.00 93.81 125 SER A N 1
ATOM 988 C CA . SER A 1 125 ? 43.680 -4.021 -30.950 1.00 93.81 125 SER A CA 1
ATOM 989 C C . SER A 1 125 ? 44.479 -4.622 -32.104 1.00 93.81 125 SER A C 1
ATOM 991 O O . SER A 1 125 ? 45.605 -4.188 -32.371 1.00 93.81 125 SER A O 1
ATOM 993 N N . ASN A 1 126 ? 43.866 -5.551 -32.843 1.00 91.75 126 ASN A N 1
ATOM 994 C CA . ASN A 1 126 ? 44.466 -6.165 -34.023 1.00 91.75 126 ASN A CA 1
ATOM 995 C C . ASN A 1 126 ? 44.711 -5.132 -35.136 1.00 91.75 126 ASN A C 1
ATOM 997 O O . ASN A 1 126 ? 45.807 -5.078 -35.707 1.00 91.75 126 ASN A O 1
ATOM 1001 N N . ARG A 1 127 ? 43.734 -4.256 -35.411 1.00 91.88 127 ARG A N 1
ATOM 1002 C CA . ARG A 1 127 ? 43.835 -3.270 -36.500 1.00 91.88 127 ARG A CA 1
ATOM 1003 C C . ARG A 1 127 ? 44.743 -2.093 -36.190 1.00 91.88 127 ARG A C 1
ATOM 1005 O O . ARG A 1 127 ? 45.492 -1.691 -37.078 1.00 91.88 127 ARG A O 1
ATOM 1012 N N . ILE A 1 128 ? 44.773 -1.591 -34.954 1.00 93.19 128 ILE A N 1
ATOM 1013 C CA . ILE A 1 128 ? 45.735 -0.547 -34.563 1.00 93.19 128 ILE A CA 1
ATOM 1014 C C . ILE A 1 128 ? 47.166 -1.049 -34.779 1.00 93.19 128 ILE A C 1
ATOM 1016 O O . ILE A 1 128 ? 47.945 -0.388 -35.464 1.00 93.19 128 ILE A O 1
ATOM 1020 N N . ALA A 1 129 ? 47.502 -2.235 -34.263 1.00 90.75 129 ALA A N 1
ATOM 1021 C CA . ALA A 1 129 ? 48.851 -2.783 -34.384 1.00 90.75 129 ALA A CA 1
ATOM 1022 C C . ALA A 1 129 ? 49.262 -3.023 -35.849 1.00 90.75 129 ALA A C 1
ATOM 1024 O O . ALA A 1 129 ? 50.409 -2.763 -36.226 1.00 90.75 129 ALA A O 1
ATOM 1025 N N . ALA A 1 130 ? 48.334 -3.505 -36.684 1.00 89.94 130 ALA A N 1
ATOM 1026 C CA . ALA A 1 130 ? 48.577 -3.735 -38.106 1.00 89.94 130 ALA A CA 1
ATOM 1027 C C . ALA A 1 130 ? 48.771 -2.423 -38.890 1.00 89.94 130 ALA A C 1
ATOM 1029 O O . ALA A 1 130 ? 49.756 -2.284 -39.618 1.00 89.94 130 ALA A O 1
ATOM 1030 N N . LEU A 1 131 ? 47.878 -1.444 -38.710 1.00 91.00 131 LEU A N 1
ATOM 1031 C CA . LEU A 1 131 ? 47.937 -0.150 -39.398 1.00 91.00 131 LEU A CA 1
ATOM 1032 C C . LEU A 1 131 ? 49.162 0.668 -38.975 1.00 91.00 131 LEU A C 1
ATOM 1034 O O . LEU A 1 131 ? 49.824 1.263 -39.822 1.00 91.00 131 LEU A O 1
ATOM 1038 N N . GLU A 1 132 ? 49.521 0.666 -37.688 1.00 91.31 132 GLU A N 1
ATOM 1039 C CA . GLU A 1 132 ? 50.727 1.346 -37.204 1.00 91.31 132 GLU A CA 1
ATOM 1040 C C . GLU A 1 132 ? 52.006 0.751 -37.799 1.00 91.31 132 GLU A C 1
ATOM 1042 O O . GLU A 1 132 ? 52.920 1.497 -38.160 1.00 91.31 132 GLU A O 1
ATOM 1047 N N . ARG A 1 133 ? 52.070 -0.579 -37.950 1.00 90.12 133 ARG A N 1
ATOM 1048 C CA . ARG A 1 133 ? 53.194 -1.252 -38.614 1.00 90.12 133 ARG A CA 1
ATOM 1049 C C . ARG A 1 133 ? 53.287 -0.846 -40.084 1.00 90.12 133 ARG A C 1
ATOM 1051 O O . ARG A 1 133 ? 54.353 -0.416 -40.519 1.00 90.12 133 ARG A O 1
ATOM 1058 N N . MET A 1 134 ? 52.170 -0.908 -40.808 1.00 87.25 134 MET A N 1
ATOM 1059 C CA . MET A 1 134 ? 52.099 -0.540 -42.224 1.00 87.25 134 MET A CA 1
ATOM 1060 C C . MET A 1 134 ? 52.510 0.921 -42.452 1.00 87.25 134 MET A C 1
ATOM 1062 O O . MET A 1 134 ? 53.362 1.213 -43.288 1.00 87.25 134 MET A O 1
ATOM 1066 N N . LEU A 1 135 ? 51.970 1.854 -41.665 1.00 90.25 135 LEU A N 1
ATOM 1067 C CA . LEU A 1 135 ? 52.290 3.278 -41.790 1.00 90.25 135 LEU A CA 1
ATOM 1068 C C . LEU A 1 135 ? 53.738 3.588 -41.388 1.00 90.25 135 LEU A C 1
ATOM 1070 O O . LEU A 1 135 ? 54.363 4.467 -41.983 1.00 90.25 135 LEU A O 1
ATOM 1074 N N . LYS A 1 136 ? 54.316 2.846 -40.435 1.00 90.62 136 LYS A N 1
ATOM 1075 C CA . LYS A 1 136 ? 55.741 2.958 -40.091 1.00 90.62 136 LYS A CA 1
ATOM 1076 C C . LYS A 1 136 ? 56.646 2.509 -41.243 1.00 90.62 136 LYS A C 1
ATOM 1078 O O . LYS A 1 136 ? 57.650 3.167 -41.510 1.00 90.62 136 LYS A O 1
ATOM 1083 N N . GLU A 1 137 ? 56.294 1.429 -41.937 1.00 88.75 137 GLU A N 1
ATOM 1084 C CA . GLU A 1 137 ? 57.024 0.964 -43.125 1.00 88.75 137 GLU A CA 1
ATOM 1085 C C . GLU A 1 137 ? 56.924 1.972 -44.278 1.00 88.75 137 GLU A C 1
ATOM 1087 O O . GLU A 1 137 ? 57.937 2.321 -44.887 1.00 88.75 137 GLU A O 1
ATOM 1092 N N . VAL A 1 138 ? 55.728 2.515 -44.526 1.00 88.25 138 VAL A N 1
ATOM 1093 C CA . VAL A 1 138 ? 55.496 3.560 -45.539 1.00 88.25 138 VAL A CA 1
ATOM 1094 C C . VAL A 1 138 ? 56.308 4.821 -45.226 1.00 88.25 138 VAL A C 1
ATOM 1096 O O . VAL A 1 138 ? 56.941 5.378 -46.123 1.00 88.25 138 VAL A O 1
ATOM 1099 N N . ALA A 1 139 ? 56.365 5.246 -43.961 1.00 88.69 139 ALA A N 1
ATOM 1100 C CA . ALA A 1 139 ? 57.190 6.373 -43.529 1.00 88.69 139 ALA A CA 1
ATOM 1101 C C . ALA A 1 139 ? 58.694 6.149 -43.785 1.00 88.69 139 ALA A C 1
ATOM 1103 O O . ALA A 1 139 ? 59.393 7.076 -44.197 1.00 88.69 139 ALA A O 1
ATOM 1104 N N . GLY A 1 140 ? 59.191 4.924 -43.578 1.00 88.31 140 GLY A N 1
ATOM 1105 C CA . GLY A 1 140 ? 60.606 4.583 -43.749 1.00 88.31 140 GLY A CA 1
ATOM 1106 C C . GLY A 1 140 ? 61.046 4.356 -45.198 1.00 88.31 140 GLY A C 1
ATOM 1107 O O . GLY A 1 140 ? 62.190 4.657 -45.538 1.00 88.31 140 GLY A O 1
ATOM 1108 N N . HIS A 1 141 ? 60.159 3.839 -46.055 1.00 87.12 141 HIS A N 1
ATOM 1109 C CA . HIS A 1 141 ? 60.556 3.267 -47.349 1.00 87.12 141 HIS A CA 1
ATOM 1110 C C . HIS A 1 141 ? 59.866 3.871 -48.581 1.00 87.12 141 HIS A C 1
ATOM 1112 O O . HIS A 1 141 ? 60.286 3.576 -49.699 1.00 87.12 141 HIS A O 1
ATOM 1118 N N . ASN A 1 142 ? 58.841 4.720 -48.431 1.00 83.56 142 ASN A N 1
ATOM 1119 C CA . ASN A 1 142 ? 58.144 5.279 -49.593 1.00 83.56 142 ASN A CA 1
ATOM 1120 C C . ASN A 1 142 ? 59.001 6.332 -50.322 1.00 83.56 142 ASN A C 1
ATOM 1122 O O . ASN A 1 142 ? 59.563 7.250 -49.718 1.00 83.56 142 ASN A O 1
ATOM 1126 N N . SER A 1 143 ? 59.075 6.224 -51.649 1.00 85.19 143 SER A N 1
ATOM 1127 C CA . SER A 1 143 ? 59.874 7.131 -52.488 1.00 85.19 143 SER A CA 1
ATOM 1128 C C . SER A 1 143 ? 59.371 8.586 -52.478 1.00 85.19 143 SER A C 1
ATOM 1130 O O . SER A 1 143 ? 60.156 9.522 -52.650 1.00 85.19 143 SER A O 1
ATOM 1132 N N . ASN A 1 144 ? 58.079 8.808 -52.218 1.00 89.44 144 ASN A N 1
ATOM 1133 C CA . ASN A 1 144 ? 57.461 10.129 -52.209 1.00 89.44 144 ASN A CA 1
ATOM 1134 C C . ASN A 1 144 ? 57.525 10.768 -50.810 1.00 89.44 144 ASN A C 1
ATOM 1136 O O . ASN A 1 144 ? 56.922 10.287 -49.851 1.00 89.44 144 ASN A O 1
ATOM 1140 N N . TRP A 1 145 ? 58.216 11.907 -50.687 1.00 90.75 145 TRP A N 1
ATOM 1141 C CA . TRP A 1 145 ? 58.367 12.612 -49.407 1.00 90.75 145 TRP A CA 1
ATOM 1142 C C . TRP A 1 145 ? 57.033 13.089 -48.805 1.00 90.75 145 TRP A C 1
ATOM 1144 O O . TRP A 1 145 ? 56.908 13.132 -47.582 1.00 90.75 145 TRP A O 1
ATOM 1154 N N . ARG A 1 146 ? 56.023 13.419 -49.629 1.00 90.00 146 ARG A N 1
ATOM 1155 C CA . ARG A 1 146 ? 54.693 13.827 -49.138 1.00 90.00 146 ARG A CA 1
ATOM 1156 C C . ARG A 1 146 ? 53.970 12.660 -48.480 1.00 90.00 146 ARG A C 1
ATOM 1158 O O . ARG A 1 146 ? 53.350 12.845 -47.439 1.00 90.00 146 ARG A O 1
ATOM 1165 N N . VAL A 1 147 ? 54.098 11.470 -49.066 1.00 90.94 147 VAL A N 1
ATOM 1166 C CA . VAL A 1 147 ? 53.547 10.228 -48.513 1.00 90.94 147 VAL A CA 1
ATOM 1167 C C . VAL A 1 147 ? 54.237 9.885 -47.197 1.00 90.94 147 VAL A C 1
ATOM 1169 O O . VAL A 1 147 ? 53.557 9.676 -46.195 1.00 90.94 147 VAL A O 1
ATOM 1172 N N . ARG A 1 148 ? 55.577 9.931 -47.162 1.00 90.56 148 ARG A N 1
ATOM 1173 C CA . ARG A 1 148 ? 56.340 9.732 -45.919 1.00 90.56 148 ARG A CA 1
ATOM 1174 C C . ARG A 1 148 ? 55.901 10.698 -44.820 1.00 90.56 148 ARG A C 1
ATOM 1176 O O . ARG A 1 148 ? 55.606 10.266 -43.713 1.00 90.56 148 ARG A O 1
ATOM 1183 N N . SER A 1 149 ? 55.770 11.987 -45.143 1.00 89.94 149 SER A N 1
ATOM 1184 C CA . SER A 1 149 ? 55.327 12.999 -44.178 1.00 89.94 149 SER A CA 1
ATOM 1185 C C . SER A 1 149 ? 53.895 12.764 -43.683 1.00 89.94 149 SER A C 1
ATOM 1187 O O . SER A 1 149 ? 53.630 12.943 -42.496 1.00 89.94 149 SER A O 1
ATOM 1189 N N . ALA A 1 150 ? 52.970 12.347 -44.555 1.00 89.12 150 ALA A N 1
ATOM 1190 C CA . ALA A 1 150 ? 51.604 12.009 -44.155 1.00 89.12 150 ALA A CA 1
ATOM 1191 C C . ALA A 1 150 ? 51.576 10.801 -43.202 1.00 89.12 150 ALA A C 1
ATOM 1193 O O . ALA A 1 150 ? 50.961 10.880 -42.138 1.00 89.12 150 ALA A O 1
ATOM 1194 N N . ALA A 1 151 ? 52.314 9.736 -43.529 1.00 90.31 151 ALA A N 1
ATOM 1195 C CA . ALA A 1 151 ? 52.445 8.554 -42.680 1.00 90.31 151 ALA A CA 1
ATOM 1196 C C . ALA A 1 151 ? 53.101 8.879 -41.322 1.00 90.31 151 ALA A C 1
ATOM 1198 O O . ALA A 1 151 ? 52.646 8.415 -40.279 1.00 90.31 151 ALA A O 1
ATOM 1199 N N . GLU A 1 152 ? 54.120 9.744 -41.291 1.00 88.44 152 GLU A N 1
ATOM 1200 C CA . GLU A 1 152 ? 54.752 10.195 -40.043 1.00 88.44 152 GLU A CA 1
ATOM 1201 C C . GLU A 1 152 ? 53.834 11.052 -39.167 1.00 88.44 152 GLU A C 1
ATOM 1203 O O . GLU A 1 152 ? 53.910 10.966 -37.939 1.00 88.44 152 GLU A O 1
ATOM 1208 N N . LYS A 1 153 ? 52.977 11.878 -39.778 1.00 86.62 153 LYS A N 1
ATOM 1209 C CA . LYS A 1 153 ? 51.997 12.721 -39.071 1.00 86.62 153 LYS A CA 1
ATOM 1210 C C . LYS A 1 153 ? 50.811 11.926 -38.529 1.00 86.62 153 LYS A C 1
ATOM 1212 O O . LYS A 1 153 ? 50.049 12.442 -37.717 1.00 86.62 153 LYS A O 1
ATOM 1217 N N . CYS A 1 154 ? 50.684 10.666 -38.921 1.00 85.56 154 CYS A N 1
ATOM 1218 C CA . CYS A 1 154 ? 49.616 9.747 -38.555 1.00 85.56 154 CYS A CA 1
ATOM 1219 C C . CYS A 1 154 ? 49.694 9.210 -37.109 1.00 85.56 154 CYS A C 1
ATOM 1221 O O . CYS A 1 154 ? 49.438 8.034 -36.829 1.00 85.56 154 CYS A O 1
ATOM 1223 N N . LYS A 1 155 ? 50.110 10.046 -36.156 1.00 78.50 155 LYS A N 1
ATOM 1224 C CA . LYS A 1 155 ? 50.463 9.617 -34.798 1.00 78.50 155 LYS A CA 1
ATOM 1225 C C . LYS A 1 155 ? 49.455 10.106 -33.769 1.00 78.50 155 LYS A C 1
ATOM 1227 O O . LYS A 1 155 ? 49.081 11.272 -33.770 1.00 78.50 155 LYS A O 1
ATOM 1232 N N . GLY A 1 156 ? 49.082 9.204 -32.862 1.00 74.62 156 GLY A N 1
ATOM 1233 C CA . GLY A 1 156 ? 48.488 9.493 -31.551 1.00 74.62 156 GLY A CA 1
ATOM 1234 C C . GLY A 1 156 ? 47.076 10.082 -31.514 1.00 74.62 156 GLY A C 1
ATOM 1235 O O . GLY A 1 156 ? 46.422 9.954 -30.487 1.00 74.62 156 GLY A O 1
ATOM 1236 N N . ALA A 1 157 ? 46.584 10.700 -32.588 1.00 82.06 157 ALA A N 1
ATOM 1237 C CA . ALA A 1 157 ? 45.240 11.265 -32.612 1.00 82.06 157 ALA A CA 1
ATOM 1238 C C . ALA A 1 157 ? 44.171 10.164 -32.706 1.00 82.06 157 ALA A C 1
ATOM 1240 O O . ALA A 1 157 ? 44.315 9.216 -33.484 1.00 82.06 157 ALA A O 1
ATOM 1241 N N . ALA A 1 158 ? 43.107 10.330 -31.925 1.00 88.81 158 ALA A N 1
ATOM 1242 C CA . ALA A 1 158 ? 41.848 9.609 -32.040 1.00 88.81 158 ALA A CA 1
ATOM 1243 C C . ALA A 1 158 ? 40.777 10.578 -32.560 1.00 88.81 158 ALA A C 1
ATOM 1245 O O . ALA A 1 158 ? 40.817 11.769 -32.243 1.00 88.81 158 ALA A O 1
ATOM 1246 N N . GLU A 1 159 ? 39.847 10.077 -33.364 1.00 86.75 159 GLU A N 1
ATOM 1247 C CA . GLU A 1 159 ? 38.652 10.829 -33.763 1.00 86.75 159 GLU A CA 1
ATOM 1248 C C . GLU A 1 159 ? 37.467 10.452 -32.866 1.00 86.75 159 GLU A C 1
ATOM 1250 O O . GLU A 1 159 ? 37.498 9.430 -32.185 1.00 86.75 159 GLU A O 1
ATOM 1255 N N . SER A 1 160 ? 36.429 11.291 -32.830 1.00 89.06 160 SER A N 1
ATOM 1256 C CA . SER A 1 160 ? 35.146 10.878 -32.256 1.00 89.06 160 SER A CA 1
ATOM 1257 C C . SER A 1 160 ? 34.495 9.888 -33.217 1.00 89.06 160 SER A C 1
ATOM 1259 O O . SER A 1 160 ? 34.472 10.138 -34.423 1.00 89.06 160 SER A O 1
ATOM 1261 N N . VAL A 1 161 ? 34.011 8.765 -32.689 1.00 94.88 161 VAL A N 1
ATOM 1262 C CA . VAL A 1 161 ? 33.551 7.636 -33.500 1.00 94.88 161 VAL A CA 1
ATOM 1263 C C . VAL A 1 161 ? 32.098 7.322 -33.190 1.00 94.88 161 VAL A C 1
ATOM 1265 O O . VAL A 1 161 ? 31.724 7.202 -32.024 1.00 94.88 161 VAL A O 1
ATOM 1268 N N . SER A 1 162 ? 31.310 7.153 -34.243 1.00 94.12 162 SER A N 1
ATOM 1269 C CA . SER A 1 162 ? 29.967 6.578 -34.229 1.00 94.12 162 SER A CA 1
ATOM 1270 C C . SER A 1 162 ? 29.883 5.451 -35.259 1.00 94.12 162 SER A C 1
ATOM 1272 O O . SER A 1 162 ? 30.788 5.275 -36.084 1.00 94.12 162 SER A O 1
ATOM 1274 N N . SER A 1 163 ? 28.796 4.679 -35.240 1.00 95.12 163 SER A N 1
ATOM 1275 C CA . SER A 1 163 ? 28.554 3.676 -36.288 1.00 95.12 163 SER A CA 1
ATOM 1276 C C . SER A 1 163 ? 28.571 4.296 -37.695 1.00 95.12 163 SER A C 1
ATOM 1278 O O . SER A 1 163 ? 29.200 3.744 -38.604 1.00 95.12 163 SER A O 1
ATOM 1280 N N . ASP A 1 164 ? 27.983 5.487 -37.840 1.00 94.25 164 ASP A N 1
ATOM 1281 C CA . ASP A 1 164 ? 27.959 6.272 -39.077 1.00 94.25 164 ASP A CA 1
ATOM 1282 C C . ASP A 1 164 ? 29.355 6.739 -39.519 1.00 94.25 164 ASP A C 1
ATOM 1284 O O . ASP A 1 164 ? 29.667 6.679 -40.711 1.00 94.25 164 ASP A O 1
ATOM 1288 N N . SER A 1 165 ? 30.225 7.174 -38.594 1.00 95.50 165 SER A N 1
ATOM 1289 C CA . SER A 1 165 ? 31.581 7.619 -38.957 1.00 95.50 165 SER A CA 1
ATOM 1290 C C . SER A 1 165 ? 32.459 6.456 -39.433 1.00 95.50 165 SER A C 1
ATOM 1292 O O . SER A 1 165 ? 33.220 6.605 -40.395 1.00 95.50 165 SER A O 1
ATOM 1294 N N . LEU A 1 166 ? 32.313 5.270 -38.827 1.00 94.50 166 LEU A N 1
ATOM 1295 C CA . LEU A 1 166 ? 32.968 4.048 -39.306 1.00 94.50 166 LEU A CA 1
ATOM 1296 C C . LEU A 1 166 ? 32.434 3.607 -40.665 1.00 94.50 166 LEU A C 1
ATOM 1298 O O . LEU A 1 166 ? 33.214 3.191 -41.518 1.00 94.50 166 LEU A O 1
ATOM 1302 N N . ASN A 1 167 ? 31.127 3.728 -40.894 1.00 93.62 167 ASN A N 1
ATOM 1303 C CA . ASN A 1 167 ? 30.546 3.414 -42.194 1.00 93.62 167 ASN A CA 1
ATOM 1304 C C . ASN A 1 167 ? 31.036 4.389 -43.282 1.00 93.62 167 ASN A C 1
ATOM 1306 O O . ASN A 1 167 ? 31.348 3.968 -44.393 1.00 93.62 167 ASN A O 1
ATOM 1310 N N . GLY A 1 168 ? 31.199 5.676 -42.956 1.00 92.62 168 GLY A N 1
ATOM 1311 C CA . GLY A 1 168 ? 31.857 6.645 -43.840 1.00 92.62 168 GLY A CA 1
ATOM 1312 C C . GLY A 1 168 ? 33.302 6.251 -44.166 1.00 92.62 168 GLY A C 1
ATOM 1313 O O . GLY A 1 168 ? 33.695 6.244 -45.329 1.00 92.62 168 GLY A O 1
ATOM 1314 N N . THR A 1 169 ? 34.061 5.822 -43.155 1.00 92.06 169 THR A N 1
ATOM 1315 C CA . THR A 1 169 ? 35.439 5.322 -43.322 1.00 92.06 169 THR A CA 1
ATOM 1316 C C . THR A 1 169 ? 35.492 4.078 -44.210 1.00 92.06 169 THR A C 1
ATOM 1318 O O . THR A 1 169 ? 36.371 3.961 -45.059 1.00 92.06 169 THR A O 1
ATOM 1321 N N . LEU A 1 170 ? 34.538 3.157 -44.054 1.00 91.94 170 LEU A N 1
ATOM 1322 C CA . LEU A 1 170 ? 34.417 1.968 -44.895 1.00 91.94 170 LEU A CA 1
ATOM 1323 C C . LEU A 1 170 ? 34.220 2.339 -46.373 1.00 91.94 170 LEU A C 1
ATOM 1325 O O . LEU A 1 170 ? 34.861 1.754 -47.242 1.00 91.94 170 LEU A O 1
ATOM 1329 N N . LEU A 1 171 ? 33.376 3.333 -46.662 1.00 91.56 171 LEU A N 1
ATOM 1330 C CA . LEU A 1 171 ? 33.172 3.827 -48.027 1.00 91.56 171 LEU A CA 1
ATOM 1331 C C . LEU A 1 171 ? 34.440 4.473 -48.607 1.00 91.56 171 LEU A C 1
ATOM 1333 O O . LEU A 1 171 ? 34.752 4.240 -49.774 1.00 91.56 171 LEU A O 1
ATOM 1337 N N . GLU A 1 172 ? 35.192 5.232 -47.802 1.00 91.06 172 GLU A N 1
ATOM 1338 C CA . GLU A 1 172 ? 36.480 5.800 -48.225 1.00 91.06 172 GLU A CA 1
ATOM 1339 C C . GLU A 1 172 ? 37.507 4.705 -48.549 1.00 91.06 172 GLU A C 1
ATOM 1341 O O . GLU A 1 172 ? 38.194 4.786 -49.571 1.00 91.06 172 GLU A O 1
ATOM 1346 N N . LEU A 1 173 ? 37.581 3.654 -47.721 1.00 90.25 173 LEU A N 1
ATOM 1347 C CA . LEU A 1 173 ? 38.459 2.504 -47.954 1.00 90.25 173 LEU A CA 1
ATOM 1348 C C . LEU A 1 173 ? 38.161 1.850 -49.308 1.00 90.25 173 LEU A C 1
ATOM 1350 O O . LEU A 1 173 ? 39.083 1.712 -50.112 1.00 90.25 173 LEU A O 1
ATOM 1354 N N . PHE A 1 174 ? 36.884 1.578 -49.600 1.00 88.06 174 PHE A N 1
ATOM 1355 C CA . PHE A 1 174 ? 36.454 1.025 -50.888 1.00 88.06 174 PHE A CA 1
ATOM 1356 C C . PHE A 1 174 ? 36.786 1.922 -52.084 1.00 88.06 174 PHE A C 1
ATOM 1358 O O . PHE A 1 174 ? 37.071 1.423 -53.170 1.00 88.06 174 PHE A O 1
ATOM 1365 N N . SER A 1 175 ? 36.716 3.246 -51.919 1.00 87.94 175 SER A N 1
ATOM 1366 C CA . SER A 1 175 ? 36.955 4.176 -53.029 1.00 87.94 175 SER A CA 1
ATOM 1367 C C . SER A 1 175 ? 38.433 4.403 -53.344 1.00 87.94 175 SER A C 1
ATOM 1369 O O . SER A 1 175 ? 38.770 4.726 -54.483 1.00 87.94 175 SER A O 1
ATOM 1371 N N . THR A 1 176 ? 39.313 4.258 -52.351 1.00 88.19 176 THR A N 1
ATOM 1372 C CA . THR A 1 176 ? 40.710 4.704 -52.454 1.00 88.19 176 THR A CA 1
ATOM 1373 C C . THR A 1 176 ? 41.709 3.544 -52.512 1.00 88.19 176 THR A C 1
ATOM 1375 O O . THR A 1 176 ? 42.776 3.672 -53.132 1.00 88.19 176 THR A O 1
ATOM 1378 N N . LEU A 1 177 ? 41.418 2.414 -51.858 1.00 83.56 177 LEU A N 1
ATOM 1379 C CA . LEU A 1 177 ? 42.317 1.263 -51.830 1.00 83.56 177 LEU A CA 1
ATOM 1380 C C . LEU A 1 177 ? 42.026 0.305 -53.002 1.00 83.56 177 LEU A C 1
ATOM 1382 O O . LEU A 1 177 ? 40.869 0.062 -53.326 1.00 83.56 177 LEU A O 1
ATOM 1386 N N . PRO A 1 178 ? 43.062 -0.254 -53.657 1.00 78.06 178 PRO A N 1
ATOM 1387 C CA . PRO A 1 178 ? 42.867 -1.324 -54.627 1.00 78.06 178 PRO A CA 1
ATOM 1388 C C . PRO A 1 178 ? 42.277 -2.564 -53.944 1.00 78.06 178 PRO A C 1
ATOM 1390 O O . PRO A 1 178 ? 42.633 -2.857 -52.800 1.00 78.06 178 PRO A O 1
ATOM 1393 N N . GLU A 1 179 ? 41.456 -3.333 -54.664 1.00 75.00 179 GLU A N 1
ATOM 1394 C CA . GLU A 1 179 ? 40.937 -4.615 -54.170 1.00 75.00 179 GLU A CA 1
ATOM 1395 C C . GLU A 1 179 ? 42.078 -5.502 -53.637 1.00 75.00 179 GLU A C 1
ATOM 1397 O O . GLU A 1 179 ? 43.103 -5.700 -54.295 1.00 75.00 179 GLU A O 1
ATOM 1402 N N . GLY A 1 180 ? 41.918 -6.003 -52.409 1.00 69.19 180 GLY A N 1
ATOM 1403 C CA . GLY A 1 180 ? 42.907 -6.843 -51.724 1.00 69.19 180 GLY A CA 1
ATOM 1404 C C . GLY A 1 180 ? 44.089 -6.101 -51.083 1.00 69.19 180 GLY A C 1
ATOM 1405 O O . GLY A 1 180 ? 44.868 -6.725 -50.364 1.00 69.19 180 GLY A O 1
ATOM 1406 N N . ALA A 1 181 ? 44.235 -4.781 -51.263 1.00 66.88 181 ALA A N 1
ATOM 1407 C CA . ALA A 1 181 ? 45.351 -4.023 -50.678 1.00 66.88 181 ALA A CA 1
ATOM 1408 C C . ALA A 1 181 ? 45.326 -3.975 -49.139 1.00 66.88 181 ALA A C 1
ATOM 1410 O O . ALA A 1 181 ? 46.361 -3.760 -48.504 1.00 66.88 181 ALA A O 1
ATOM 1411 N N . SER A 1 182 ? 44.156 -4.194 -48.538 1.00 68.94 182 SER A N 1
ATOM 1412 C CA . SER A 1 182 ? 43.957 -4.244 -47.091 1.00 68.94 182 SER A CA 1
ATOM 1413 C C . SER A 1 182 ? 43.012 -5.380 -46.705 1.00 68.94 182 SER A C 1
ATOM 1415 O O . SER A 1 182 ? 41.942 -5.145 -46.144 1.00 68.94 182 SER A O 1
ATOM 1417 N N . GLU A 1 183 ? 43.397 -6.613 -47.031 1.00 70.88 183 GLU A N 1
ATOM 1418 C CA . GLU A 1 183 ? 42.608 -7.808 -46.717 1.00 70.88 183 GLU A CA 1
ATOM 1419 C C . GLU A 1 183 ? 42.165 -7.821 -45.236 1.00 70.88 183 GLU A C 1
ATOM 1421 O O . GLU A 1 183 ? 42.944 -7.593 -44.298 1.00 70.88 183 GLU A O 1
ATOM 1426 N N . GLY A 1 184 ? 40.856 -7.978 -45.040 1.00 84.88 184 GLY A N 1
ATOM 1427 C CA . GLY A 1 184 ? 40.178 -7.926 -43.748 1.00 84.88 184 GLY A CA 1
ATOM 1428 C C . GLY A 1 184 ? 39.997 -6.533 -43.122 1.00 84.88 184 GLY A C 1
ATOM 1429 O O . GLY A 1 184 ? 39.209 -6.416 -42.198 1.00 84.88 184 GLY A O 1
ATOM 1430 N N . LEU A 1 185 ? 40.665 -5.458 -43.569 1.00 89.81 185 LEU A N 1
ATOM 1431 C CA . LEU A 1 185 ? 40.451 -4.120 -42.977 1.00 89.81 185 LEU A CA 1
ATOM 1432 C C . LEU A 1 185 ? 39.018 -3.630 -43.208 1.00 89.81 185 LEU A C 1
ATOM 1434 O O . LEU A 1 185 ? 38.403 -3.079 -42.299 1.00 89.81 185 LEU A O 1
ATOM 1438 N N . GLU A 1 186 ? 38.496 -3.830 -44.416 1.00 89.06 186 GLU A N 1
ATOM 1439 C CA . GLU A 1 186 ? 37.114 -3.495 -44.766 1.00 89.06 186 GLU A CA 1
ATOM 1440 C C . GLU A 1 186 ? 36.120 -4.330 -43.951 1.00 89.06 186 GLU A C 1
ATOM 1442 O O . GLU A 1 186 ? 35.149 -3.787 -43.425 1.00 89.06 186 GLU A O 1
ATOM 1447 N N . ASP A 1 187 ? 36.389 -5.628 -43.790 1.00 90.88 187 ASP A N 1
ATOM 1448 C CA . ASP A 1 187 ? 35.547 -6.535 -43.010 1.00 90.88 187 ASP A CA 1
ATOM 1449 C C . ASP A 1 187 ? 35.529 -6.154 -41.529 1.00 90.88 187 ASP A C 1
ATOM 1451 O O . ASP A 1 187 ? 34.453 -5.963 -40.971 1.00 90.88 187 ASP A O 1
ATOM 1455 N N . ASP A 1 188 ? 36.690 -5.916 -40.922 1.00 94.06 188 ASP A N 1
ATOM 1456 C CA . ASP A 1 188 ? 36.806 -5.478 -39.530 1.00 94.06 188 ASP A CA 1
ATOM 1457 C C . ASP A 1 188 ? 36.211 -4.080 -39.301 1.00 94.06 188 ASP A C 1
ATOM 1459 O O . ASP A 1 188 ? 35.660 -3.804 -38.234 1.00 94.06 188 ASP A O 1
ATOM 1463 N N . THR A 1 189 ? 36.301 -3.179 -40.287 1.00 93.75 189 THR A N 1
ATOM 1464 C CA . THR A 1 189 ? 35.660 -1.853 -40.214 1.00 93.75 189 THR A CA 1
ATOM 1465 C C . THR A 1 189 ? 34.139 -1.999 -40.262 1.00 93.75 189 THR A C 1
ATOM 1467 O O . THR A 1 189 ? 33.433 -1.375 -39.466 1.00 93.75 189 THR A O 1
ATOM 1470 N N . ARG A 1 190 ? 33.623 -2.863 -41.148 1.00 93.56 190 ARG A N 1
ATOM 1471 C CA . ARG A 1 190 ? 32.195 -3.195 -41.233 1.00 93.56 190 ARG A CA 1
ATOM 1472 C C . ARG A 1 190 ? 31.699 -3.852 -39.948 1.00 93.56 190 ARG A C 1
ATOM 1474 O O . ARG A 1 190 ? 30.644 -3.476 -39.442 1.00 93.56 190 ARG A O 1
ATOM 1481 N N . GLU A 1 191 ? 32.453 -4.803 -39.410 1.00 95.25 191 GLU A N 1
ATOM 1482 C CA . GLU A 1 191 ? 32.121 -5.500 -38.169 1.00 95.25 191 GLU A CA 1
ATOM 1483 C C . GLU A 1 191 ? 32.136 -4.543 -36.973 1.00 95.25 191 GLU A C 1
ATOM 1485 O O . GLU A 1 191 ? 31.161 -4.492 -36.226 1.00 95.25 191 GLU A O 1
ATOM 1490 N N . SER A 1 192 ? 33.162 -3.692 -36.855 1.00 96.19 192 SER A N 1
ATOM 1491 C CA . SER A 1 192 ? 33.231 -2.650 -35.819 1.00 96.19 192 SER A CA 1
ATOM 1492 C C . SER A 1 192 ? 32.055 -1.677 -35.905 1.00 96.19 192 SER A C 1
ATOM 1494 O O . SER A 1 192 ? 31.468 -1.338 -34.880 1.00 96.19 192 SER A O 1
ATOM 1496 N N . SER A 1 193 ? 31.680 -1.245 -37.116 1.00 96.12 193 SER A N 1
ATOM 1497 C CA . SER A 1 193 ? 30.505 -0.391 -37.335 1.00 96.12 193 SER A CA 1
ATOM 1498 C C . SER A 1 193 ? 29.221 -1.097 -36.885 1.00 96.12 193 SER A C 1
ATOM 1500 O O . SER A 1 193 ? 28.415 -0.510 -36.163 1.00 96.12 193 SER A O 1
ATOM 1502 N N . GLY A 1 194 ? 29.061 -2.378 -37.232 1.00 97.06 194 GLY A N 1
ATOM 1503 C CA . GLY A 1 194 ? 27.911 -3.189 -36.840 1.00 97.06 194 GLY A CA 1
ATOM 1504 C C . GLY A 1 194 ? 27.806 -3.429 -35.330 1.00 97.06 194 GLY A C 1
ATOM 1505 O O . GLY A 1 194 ? 26.716 -3.315 -34.769 1.00 97.06 194 GLY A O 1
ATOM 1506 N N . GLU A 1 195 ? 28.911 -3.740 -34.649 1.00 97.25 195 GLU A N 1
ATOM 1507 C CA . GLU A 1 195 ? 28.922 -3.918 -33.191 1.00 97.25 195 GLU A CA 1
ATOM 1508 C C . GLU A 1 195 ? 28.697 -2.586 -32.457 1.00 97.25 195 GLU A C 1
ATOM 1510 O O . GLU A 1 195 ? 27.947 -2.548 -31.477 1.00 97.25 195 GLU A O 1
ATOM 1515 N N . LEU A 1 196 ? 29.261 -1.480 -32.958 1.00 97.44 196 LEU A N 1
ATOM 1516 C CA . LEU A 1 196 ? 29.032 -0.149 -32.395 1.00 97.44 196 LEU A CA 1
ATOM 1517 C C . LEU A 1 196 ? 27.572 0.293 -32.567 1.00 97.44 196 LEU A C 1
ATOM 1519 O O . LEU A 1 196 ? 26.967 0.775 -31.613 1.00 97.44 196 LEU A O 1
ATOM 1523 N N . TRP A 1 197 ? 26.971 0.042 -33.733 1.00 97.62 197 TRP A N 1
ATOM 1524 C CA . TRP A 1 197 ? 25.548 0.295 -33.974 1.00 97.62 197 TRP A CA 1
ATOM 1525 C C . TRP A 1 197 ? 24.652 -0.485 -33.002 1.00 97.62 197 TRP A C 1
ATOM 1527 O O . TRP A 1 197 ? 23.694 0.059 -32.450 1.00 97.62 197 TRP A O 1
ATOM 1537 N N . LYS A 1 198 ? 24.979 -1.756 -32.724 1.00 97.56 198 LYS A N 1
ATOM 1538 C CA . LYS A 1 198 ? 24.254 -2.551 -31.718 1.00 97.56 198 LYS A CA 1
ATOM 1539 C C . LYS A 1 198 ? 24.384 -1.941 -30.321 1.00 97.56 198 LYS A C 1
ATOM 1541 O O . LYS A 1 198 ? 23.382 -1.872 -29.616 1.00 97.56 198 LYS A O 1
ATOM 1546 N N . LEU A 1 199 ? 25.567 -1.463 -29.921 1.00 97.38 199 LEU A N 1
ATOM 1547 C CA . LEU A 1 199 ? 25.749 -0.761 -28.641 1.00 97.38 199 LEU A CA 1
ATOM 1548 C C . LEU A 1 199 ? 24.937 0.539 -28.559 1.00 97.38 199 LEU A C 1
ATOM 1550 O O . LEU A 1 199 ? 24.286 0.798 -27.545 1.00 97.38 199 LEU A O 1
ATOM 1554 N N . GLU A 1 200 ? 24.934 1.341 -29.623 1.00 97.19 200 GLU A N 1
ATOM 1555 C CA . GLU A 1 200 ? 24.106 2.549 -29.725 1.00 97.19 200 GLU A CA 1
ATOM 1556 C C . GLU A 1 200 ? 22.609 2.203 -29.593 1.00 97.19 200 GLU A C 1
ATOM 1558 O O . GLU A 1 200 ? 21.864 2.873 -28.869 1.00 97.19 200 GLU A O 1
ATOM 1563 N N . PHE A 1 201 ? 22.171 1.103 -30.213 1.00 96.81 201 PHE A N 1
ATOM 1564 C CA . PHE A 1 201 ? 20.801 0.603 -30.103 1.00 96.81 201 PHE A CA 1
ATOM 1565 C C . PHE A 1 201 ? 20.459 0.085 -28.695 1.00 96.81 201 PHE A C 1
ATOM 1567 O O . PHE A 1 201 ? 19.353 0.317 -28.196 1.00 96.81 201 PHE A O 1
ATOM 1574 N N . VAL A 1 202 ? 21.402 -0.565 -28.006 1.00 97.62 202 VAL A N 1
ATOM 1575 C CA . VAL A 1 202 ? 21.244 -0.954 -26.595 1.00 97.62 202 VAL A CA 1
ATOM 1576 C C . VAL A 1 202 ? 21.023 0.283 -25.724 1.00 97.62 202 VAL A C 1
ATOM 1578 O O . VAL A 1 202 ? 20.073 0.308 -24.938 1.00 97.62 202 VAL A O 1
ATOM 1581 N N . LEU A 1 203 ? 21.829 1.337 -25.895 1.00 97.44 203 LEU A N 1
ATOM 1582 C CA . LEU A 1 203 ? 21.641 2.597 -25.170 1.00 97.44 203 LEU A CA 1
ATOM 1583 C C . LEU A 1 203 ? 20.249 3.192 -25.420 1.00 97.44 203 LEU A C 1
ATOM 1585 O O . LEU A 1 203 ? 19.557 3.556 -24.466 1.00 97.44 203 LEU A O 1
ATOM 1589 N N . TYR A 1 204 ? 19.804 3.244 -26.677 1.00 97.44 204 TYR A N 1
ATOM 1590 C CA . TYR A 1 204 ? 18.463 3.717 -27.029 1.00 97.44 204 TYR A CA 1
ATOM 1591 C C . TYR A 1 204 ? 17.353 2.945 -26.288 1.00 97.44 204 TYR A C 1
ATOM 1593 O O . TYR A 1 204 ? 16.434 3.544 -25.710 1.00 97.44 204 TYR A O 1
ATOM 1601 N N . ASN A 1 205 ? 17.454 1.614 -26.248 1.00 98.12 205 ASN A N 1
ATOM 1602 C CA . ASN A 1 205 ? 16.489 0.763 -25.556 1.00 98.12 205 ASN A CA 1
ATOM 1603 C C . ASN A 1 205 ? 16.497 0.995 -24.042 1.00 98.12 205 ASN A C 1
ATOM 1605 O O . ASN A 1 205 ? 15.431 1.162 -23.446 1.00 98.12 205 ASN A O 1
ATOM 1609 N N . VAL A 1 206 ? 17.677 1.078 -23.422 1.00 98.00 206 VAL A N 1
ATOM 1610 C CA . VAL A 1 206 ? 17.807 1.339 -21.981 1.00 98.00 206 VAL A CA 1
ATOM 1611 C C . VAL A 1 206 ? 17.225 2.709 -21.617 1.00 98.00 206 VAL A C 1
ATOM 1613 O O . VAL A 1 206 ? 16.481 2.816 -20.642 1.00 98.00 206 VAL A O 1
ATOM 1616 N N . VAL A 1 207 ? 17.452 3.749 -22.424 1.00 98.00 207 VAL A N 1
ATOM 1617 C CA . VAL A 1 207 ? 16.838 5.075 -22.214 1.00 98.00 207 VAL A CA 1
ATOM 1618 C C . VAL A 1 207 ? 15.307 5.007 -22.300 1.00 98.00 207 VAL A C 1
ATOM 1620 O O . VAL A 1 207 ? 14.604 5.623 -21.488 1.00 98.00 207 VAL A O 1
ATOM 1623 N N . THR A 1 208 ? 14.777 4.226 -23.243 1.00 97.94 208 THR A N 1
ATOM 1624 C CA . THR A 1 208 ? 13.332 4.002 -23.394 1.00 97.94 208 THR A CA 1
ATOM 1625 C C . THR A 1 208 ? 12.754 3.266 -22.182 1.00 97.94 208 THR A C 1
ATOM 1627 O O . THR A 1 208 ? 11.758 3.706 -21.601 1.00 97.94 208 THR A O 1
ATOM 1630 N N . TRP A 1 209 ? 13.404 2.193 -21.726 1.00 98.19 209 TRP A N 1
ATOM 1631 C CA . TRP A 1 209 ? 12.995 1.450 -20.532 1.00 98.19 209 TRP A CA 1
ATOM 1632 C C . TRP A 1 209 ? 13.096 2.286 -19.258 1.00 98.19 209 TRP A C 1
ATOM 1634 O O . TRP A 1 209 ? 12.210 2.187 -18.411 1.00 98.19 209 TRP A O 1
ATOM 1644 N N . ARG A 1 210 ? 14.088 3.179 -19.142 1.00 97.75 210 ARG A N 1
ATOM 1645 C CA . ARG A 1 210 ? 14.148 4.170 -18.058 1.00 97.75 210 ARG A CA 1
ATOM 1646 C C . ARG A 1 210 ? 12.904 5.045 -18.037 1.00 97.75 210 ARG A C 1
ATOM 1648 O O . ARG A 1 210 ? 12.337 5.251 -16.968 1.00 97.75 210 ARG A O 1
ATOM 1655 N N . SER A 1 211 ? 12.467 5.557 -19.187 1.00 97.19 211 SER A N 1
ATOM 1656 C CA . SER A 1 211 ? 11.253 6.381 -19.250 1.00 97.19 211 SER A CA 1
ATOM 1657 C C . SER A 1 211 ? 10.024 5.619 -18.737 1.00 97.19 211 SER A C 1
ATOM 1659 O O . SER A 1 211 ? 9.273 6.138 -17.908 1.00 97.19 211 SER A O 1
ATOM 1661 N N . VAL A 1 212 ? 9.868 4.356 -19.152 1.00 95.75 212 VAL A N 1
ATOM 1662 C CA . VAL A 1 212 ? 8.791 3.473 -18.675 1.00 95.75 212 VAL A CA 1
ATOM 1663 C C . VAL A 1 212 ? 8.897 3.224 -17.168 1.00 95.75 212 VAL A C 1
ATOM 1665 O O . VAL A 1 212 ? 7.898 3.354 -16.463 1.00 95.75 212 VAL A O 1
ATOM 1668 N N . ALA A 1 213 ? 10.095 2.917 -16.666 1.00 98.00 213 ALA A N 1
ATOM 1669 C CA . ALA A 1 213 ? 10.341 2.625 -15.258 1.00 98.00 213 ALA A CA 1
ATOM 1670 C C . ALA A 1 213 ? 10.029 3.825 -14.350 1.00 98.00 213 ALA A C 1
ATOM 1672 O O . ALA A 1 213 ? 9.301 3.673 -13.374 1.00 98.00 213 ALA A O 1
ATOM 1673 N N . LEU A 1 214 ? 10.501 5.026 -14.701 1.00 97.50 214 LEU A N 1
ATOM 1674 C CA . LEU A 1 214 ? 10.260 6.245 -13.916 1.00 97.50 214 LEU A CA 1
ATOM 1675 C C . LEU A 1 214 ? 8.786 6.668 -13.933 1.00 97.50 214 LEU A C 1
ATOM 1677 O O . LEU A 1 214 ? 8.240 7.082 -12.910 1.00 97.50 214 LEU A O 1
ATOM 1681 N N . LYS A 1 215 ? 8.109 6.531 -15.080 1.00 97.44 215 LYS A N 1
ATOM 1682 C CA . LYS A 1 215 ? 6.663 6.778 -15.164 1.00 97.44 215 LYS A CA 1
ATOM 1683 C C . LYS A 1 215 ? 5.875 5.759 -14.339 1.00 97.44 215 LYS A C 1
ATOM 1685 O O . LYS A 1 215 ? 4.906 6.126 -13.669 1.00 97.44 215 LYS A O 1
ATOM 1690 N N . GLY A 1 216 ? 6.288 4.494 -14.391 1.00 97.19 216 GLY A N 1
ATOM 1691 C CA . GLY A 1 216 ? 5.721 3.421 -13.585 1.00 97.19 216 GLY A CA 1
ATOM 1692 C C . GLY A 1 216 ? 5.857 3.713 -12.094 1.00 97.19 216 GLY A C 1
ATOM 1693 O O . GLY A 1 216 ? 4.851 3.727 -11.394 1.00 97.19 216 GLY A O 1
ATOM 1694 N N . GLU A 1 217 ? 7.059 4.057 -11.637 1.00 97.00 217 GLU A N 1
ATOM 1695 C CA . GLU A 1 217 ? 7.338 4.448 -10.251 1.00 97.00 217 GLU A CA 1
ATOM 1696 C C . GLU A 1 217 ? 6.428 5.593 -9.773 1.00 97.00 217 GLU A C 1
ATOM 1698 O O . GLU A 1 217 ? 5.770 5.459 -8.741 1.00 97.00 217 GLU A O 1
ATOM 1703 N N . SER A 1 218 ? 6.326 6.686 -10.544 1.00 96.50 218 SER A N 1
ATOM 1704 C CA . SER A 1 218 ? 5.440 7.817 -10.209 1.00 96.50 218 SER A CA 1
ATOM 1705 C C . SER A 1 218 ? 3.986 7.370 -10.065 1.00 96.50 218 SER A C 1
ATOM 1707 O O . SER A 1 218 ? 3.309 7.731 -9.107 1.00 96.50 218 SER A O 1
ATOM 1709 N N . THR A 1 219 ? 3.516 6.522 -10.982 1.00 95.62 219 THR A N 1
ATOM 1710 C CA . THR A 1 219 ? 2.140 6.007 -10.958 1.00 95.62 219 THR A CA 1
ATOM 1711 C C . THR A 1 219 ? 1.892 5.126 -9.728 1.00 95.62 219 THR A C 1
ATOM 1713 O O . THR A 1 219 ? 0.843 5.233 -9.095 1.00 95.62 219 THR A O 1
ATOM 1716 N N . VAL A 1 220 ? 2.845 4.258 -9.365 1.00 95.19 220 VAL A N 1
ATOM 1717 C CA . VAL A 1 220 ? 2.759 3.422 -8.154 1.00 95.19 220 VAL A CA 1
ATOM 1718 C C . VAL A 1 220 ? 2.672 4.311 -6.913 1.00 95.19 220 VAL A C 1
ATOM 1720 O O . VAL A 1 220 ? 1.769 4.129 -6.094 1.00 95.19 220 VAL A O 1
ATOM 1723 N N . LYS A 1 221 ? 3.555 5.309 -6.807 1.00 94.38 221 LYS A N 1
ATOM 1724 C CA . LYS A 1 221 ? 3.564 6.277 -5.709 1.00 94.38 221 LYS A CA 1
ATOM 1725 C C . LYS A 1 221 ? 2.226 7.008 -5.579 1.00 94.38 221 LYS A C 1
ATOM 1727 O O . LYS A 1 221 ? 1.644 7.021 -4.498 1.00 94.38 221 LYS A O 1
ATOM 1732 N N . GLU A 1 222 ? 1.707 7.561 -6.674 1.00 92.88 222 GLU A N 1
ATOM 1733 C CA . GLU A 1 222 ? 0.429 8.285 -6.698 1.00 92.88 222 GLU A CA 1
ATOM 1734 C C . GLU A 1 222 ? -0.750 7.409 -6.255 1.00 92.88 222 GLU A C 1
ATOM 1736 O O . GLU A 1 222 ? -1.615 7.857 -5.497 1.00 92.88 222 GLU A O 1
ATOM 1741 N N . LEU A 1 223 ? -0.787 6.142 -6.683 1.00 89.88 223 LEU A N 1
ATOM 1742 C CA . LEU A 1 223 ? -1.824 5.194 -6.266 1.00 89.88 223 LEU A CA 1
ATOM 1743 C C . LEU A 1 223 ? -1.767 4.921 -4.758 1.00 89.88 223 LEU A C 1
ATOM 1745 O O . LEU A 1 223 ? -2.810 4.892 -4.094 1.00 89.88 223 LEU A O 1
ATOM 1749 N N . VAL A 1 224 ? -0.567 4.746 -4.207 1.00 86.81 224 VAL A N 1
ATOM 1750 C CA . VAL A 1 224 ? -0.354 4.472 -2.777 1.00 86.81 224 VAL A CA 1
ATOM 1751 C C . VAL A 1 224 ? -0.699 5.700 -1.938 1.00 86.81 224 VAL A C 1
ATOM 1753 O O . VAL A 1 224 ? -1.486 5.604 -0.993 1.00 86.81 224 VAL A O 1
ATOM 1756 N N . GLU A 1 225 ? -0.194 6.874 -2.317 1.00 87.06 225 GLU A N 1
ATOM 1757 C CA . GLU A 1 225 ? -0.481 8.141 -1.641 1.00 87.06 225 GLU A CA 1
ATOM 1758 C C . GLU A 1 225 ? -1.969 8.498 -1.714 1.00 87.06 225 GLU A C 1
ATOM 1760 O O . GLU A 1 225 ? -2.564 8.872 -0.701 1.00 87.06 225 GLU A O 1
ATOM 1765 N N . GLY A 1 226 ? -2.614 8.303 -2.868 1.00 83.88 226 GLY A N 1
ATOM 1766 C CA . GLY A 1 226 ? -4.052 8.507 -3.034 1.00 83.88 226 GLY A CA 1
ATOM 1767 C C . GLY A 1 226 ? -4.889 7.581 -2.144 1.00 83.88 226 GLY A C 1
ATOM 1768 O O . GLY A 1 226 ? -5.896 8.007 -1.565 1.00 83.88 226 GLY A O 1
ATOM 1769 N N . THR A 1 227 ? -4.446 6.334 -1.970 1.00 81.19 227 THR A N 1
ATOM 1770 C CA . THR A 1 227 ? -5.096 5.353 -1.090 1.00 81.19 227 THR A CA 1
ATOM 1771 C C . THR A 1 227 ? -4.933 5.731 0.379 1.00 81.19 227 THR A C 1
ATOM 1773 O O . THR A 1 227 ? -5.920 5.768 1.120 1.00 81.19 227 THR A O 1
ATOM 1776 N N . LYS A 1 228 ? -3.716 6.098 0.795 1.00 80.94 228 LYS A N 1
ATOM 1777 C CA . LYS A 1 228 ? -3.443 6.593 2.148 1.00 80.94 228 LYS A CA 1
ATOM 1778 C C . LYS A 1 228 ? -4.270 7.842 2.449 1.00 80.94 228 LYS A C 1
ATOM 1780 O O . LYS A 1 228 ? -4.981 7.881 3.447 1.00 80.94 228 LYS A O 1
ATOM 1785 N N . ALA A 1 229 ? -4.293 8.815 1.539 1.00 81.31 229 ALA A N 1
ATOM 1786 C CA . ALA A 1 229 ? -5.091 10.031 1.681 1.00 81.31 229 ALA A CA 1
ATOM 1787 C C . ALA A 1 229 ? -6.606 9.757 1.726 1.00 81.31 229 ALA A C 1
ATOM 1789 O O . ALA A 1 229 ? -7.351 10.485 2.385 1.00 81.31 229 ALA A O 1
ATOM 1790 N N . SER A 1 230 ? -7.101 8.728 1.030 1.00 77.81 230 SER A N 1
ATOM 1791 C CA . SER A 1 230 ? -8.500 8.284 1.130 1.00 77.81 230 SER A CA 1
ATOM 1792 C C . SER A 1 230 ? -8.826 7.753 2.530 1.00 77.81 230 SER A C 1
ATOM 1794 O O . SER A 1 230 ? -9.847 8.129 3.107 1.00 77.81 230 SER A O 1
ATOM 1796 N N . ILE A 1 231 ? -7.940 6.936 3.103 1.00 76.31 231 ILE A N 1
ATOM 1797 C CA . ILE A 1 231 ? -8.084 6.397 4.461 1.00 76.31 231 ILE A CA 1
ATOM 1798 C C . ILE A 1 231 ? -8.014 7.515 5.484 1.00 76.31 231 ILE A C 1
ATOM 1800 O O . ILE A 1 231 ? -8.935 7.645 6.290 1.00 76.31 231 ILE A O 1
ATOM 1804 N N . THR A 1 232 ? -6.988 8.363 5.407 1.00 78.38 232 THR A N 1
ATOM 1805 C CA . THR A 1 232 ? -6.855 9.516 6.293 1.00 78.38 232 THR A CA 1
ATOM 1806 C C . THR A 1 232 ? -8.111 10.373 6.230 1.00 78.38 232 THR A C 1
ATOM 1808 O O . THR A 1 232 ? -8.699 10.628 7.267 1.00 78.38 232 THR A O 1
ATOM 1811 N N . ARG A 1 233 ? -8.630 10.722 5.044 1.00 80.38 233 ARG A N 1
ATOM 1812 C CA . ARG A 1 233 ? -9.891 11.482 4.937 1.00 80.38 233 ARG A CA 1
ATOM 1813 C C . ARG A 1 233 ? -11.092 10.761 5.546 1.00 80.38 233 ARG A C 1
ATOM 1815 O O . ARG A 1 233 ? -11.898 11.401 6.211 1.00 80.38 233 ARG A O 1
ATOM 1822 N N . LYS A 1 234 ? -11.218 9.449 5.339 1.00 79.62 234 LYS A N 1
ATOM 1823 C CA . LYS A 1 234 ? -12.332 8.647 5.870 1.00 79.62 234 LYS A CA 1
ATOM 1824 C C . LYS A 1 234 ? -12.337 8.580 7.400 1.00 79.62 234 LYS A C 1
ATOM 1826 O O . LYS A 1 234 ? -13.411 8.523 7.992 1.00 79.62 234 LYS A O 1
ATOM 1831 N N . TYR A 1 235 ? -11.160 8.555 8.021 1.00 82.81 235 TYR A N 1
ATOM 1832 C CA . TYR A 1 235 ? -10.999 8.422 9.473 1.00 82.81 235 TYR A CA 1
ATOM 1833 C C . TYR A 1 235 ? -10.562 9.718 10.164 1.00 82.81 235 TYR A C 1
ATOM 1835 O O . TYR A 1 235 ? -10.409 9.734 11.384 1.00 82.81 235 TYR A O 1
ATOM 1843 N N . ASN A 1 236 ? -10.437 10.813 9.412 1.00 86.38 236 ASN A N 1
ATOM 1844 C CA . ASN A 1 236 ? -10.273 12.163 9.933 1.00 86.38 236 ASN A CA 1
ATOM 1845 C C . ASN A 1 236 ? -11.613 12.698 10.443 1.00 86.38 236 ASN A C 1
ATOM 1847 O O . ASN A 1 236 ? -12.225 13.592 9.860 1.00 86.38 236 ASN A O 1
ATOM 1851 N N . LEU A 1 237 ? -12.088 12.074 11.515 1.00 88.94 237 LEU A N 1
ATOM 1852 C CA . LEU A 1 237 ? -13.324 12.433 12.181 1.00 88.94 237 LEU A CA 1
ATOM 1853 C C . LEU A 1 237 ? -13.065 13.511 13.228 1.00 88.94 237 LEU A C 1
ATOM 1855 O O . LEU A 1 237 ? -12.025 13.539 13.883 1.00 88.94 237 LEU A O 1
ATOM 1859 N N . THR A 1 238 ? -14.056 14.374 13.418 1.00 91.38 238 THR A N 1
ATOM 1860 C CA . THR A 1 238 ? -14.048 15.344 14.517 1.00 91.38 238 THR A CA 1
ATOM 1861 C C . THR A 1 238 ? -14.132 14.641 15.874 1.00 91.38 238 THR A C 1
ATOM 1863 O O . THR A 1 238 ? -14.549 13.479 15.974 1.00 91.38 238 THR A O 1
ATOM 1866 N N . LEU A 1 239 ? -13.806 15.361 16.951 1.00 92.44 239 LEU A N 1
ATOM 1867 C CA . LEU A 1 239 ? -14.013 14.876 18.316 1.00 92.44 239 LEU A CA 1
ATOM 1868 C C . LEU A 1 239 ? -15.461 14.406 18.554 1.00 92.44 239 LEU A C 1
ATOM 1870 O O . LEU A 1 239 ? -15.659 13.318 19.084 1.00 92.44 239 LEU A O 1
ATOM 1874 N N . ASN A 1 240 ? -16.465 15.173 18.113 1.00 93.62 240 ASN A N 1
ATOM 1875 C CA . ASN A 1 240 ? -17.881 14.830 18.309 1.00 93.62 240 ASN A CA 1
ATOM 1876 C C . ASN A 1 240 ? -18.272 13.540 17.574 1.00 93.62 240 ASN A C 1
ATOM 1878 O O . ASN A 1 240 ? -18.908 12.660 18.156 1.00 93.62 240 ASN A O 1
ATOM 1882 N N . GLN A 1 241 ? -17.830 13.392 16.323 1.00 92.31 241 GLN A N 1
ATOM 1883 C CA . GLN A 1 241 ? -18.032 12.171 15.539 1.00 92.31 241 GLN A CA 1
ATOM 1884 C C . GLN A 1 241 ? -17.352 10.965 16.191 1.00 92.31 241 GLN A C 1
ATOM 1886 O O . GLN A 1 241 ? -17.955 9.899 16.311 1.00 92.31 241 GLN A O 1
ATOM 1891 N N . THR A 1 242 ? -16.123 11.142 16.673 1.00 93.25 242 THR A N 1
ATOM 1892 C CA . THR A 1 242 ? -15.375 10.092 17.372 1.00 93.25 242 THR A CA 1
ATOM 1893 C C . THR A 1 242 ? -16.060 9.684 18.673 1.00 93.25 242 THR A C 1
ATOM 1895 O O . THR A 1 242 ? -16.226 8.496 18.939 1.00 93.25 242 THR A O 1
ATOM 1898 N N . GLN A 1 243 ? -16.536 10.652 19.459 1.00 93.44 243 GLN A N 1
ATOM 1899 C CA . GLN A 1 243 ? -17.305 10.398 20.677 1.00 93.44 243 GLN A CA 1
ATOM 1900 C C . GLN A 1 243 ? -18.626 9.679 20.385 1.00 93.44 243 GLN A C 1
ATOM 1902 O O . GLN A 1 243 ? -19.017 8.804 21.151 1.00 93.44 243 GLN A O 1
ATOM 1907 N N . ALA A 1 244 ? -19.311 10.002 19.284 1.00 92.81 244 ALA A N 1
ATOM 1908 C CA . ALA A 1 244 ? -20.533 9.307 18.888 1.00 92.81 244 ALA A CA 1
ATOM 1909 C C . ALA A 1 244 ? -20.270 7.828 18.544 1.00 92.81 244 ALA A C 1
ATOM 1911 O O . ALA A 1 244 ? -20.993 6.954 19.024 1.00 92.81 244 ALA A O 1
ATOM 1912 N N . VAL A 1 245 ? -19.201 7.530 17.789 1.00 92.62 245 VAL A N 1
ATOM 1913 C CA . VAL A 1 245 ? -18.763 6.141 17.537 1.00 92.62 245 VAL A CA 1
ATOM 1914 C C . VAL A 1 245 ? -18.376 5.454 18.845 1.00 92.62 245 VAL A C 1
ATOM 1916 O O . VAL A 1 245 ? -18.775 4.314 19.077 1.00 92.62 245 VAL A O 1
ATOM 1919 N N . CYS A 1 246 ? -17.640 6.147 19.714 1.00 93.31 246 CYS A N 1
ATOM 1920 C CA . CYS A 1 246 ? -17.199 5.605 20.991 1.00 93.31 246 CYS A CA 1
ATOM 1921 C C . CYS A 1 246 ? -18.375 5.175 21.873 1.00 93.31 246 CYS A C 1
ATOM 1923 O O . CYS A 1 246 ? -18.466 4.013 22.263 1.00 93.31 246 CYS A O 1
ATOM 1925 N N . LEU A 1 247 ? -19.324 6.080 22.110 1.00 92.12 247 LEU A N 1
ATOM 1926 C CA . LEU A 1 247 ? -20.503 5.795 22.924 1.00 92.12 247 LEU A CA 1
ATOM 1927 C C . LEU A 1 247 ? -21.305 4.617 22.360 1.00 92.12 247 LEU A C 1
ATOM 1929 O O . LEU A 1 247 ? -21.796 3.774 23.108 1.00 92.12 247 LEU A O 1
ATOM 1933 N N . MET A 1 248 ? -21.398 4.508 21.034 1.00 92.25 248 MET A N 1
ATOM 1934 C CA . MET A 1 248 ? -22.051 3.375 20.388 1.00 92.25 248 MET A CA 1
ATOM 1935 C C . MET A 1 248 ? -21.311 2.048 20.632 1.00 92.25 248 MET A C 1
ATOM 1937 O O . MET A 1 248 ? -21.939 1.031 20.939 1.00 92.25 248 MET A O 1
ATOM 1941 N N . VAL A 1 249 ? -19.978 2.047 20.542 1.00 93.31 249 VAL A N 1
ATOM 1942 C CA . VAL A 1 249 ? -19.141 0.879 20.861 1.00 93.31 249 VAL A CA 1
ATOM 1943 C C . VAL A 1 249 ? -19.324 0.458 22.316 1.00 93.31 249 VAL A C 1
ATOM 1945 O O . VAL A 1 249 ? -19.540 -0.725 22.582 1.00 93.31 249 VAL A O 1
ATOM 1948 N N . GLU A 1 250 ? -19.312 1.405 23.252 1.00 93.31 250 GLU A N 1
ATOM 1949 C CA . GLU A 1 250 ? -19.529 1.139 24.676 1.00 93.31 250 GLU A CA 1
ATOM 1950 C C . GLU A 1 250 ? -20.895 0.489 24.940 1.00 93.31 250 GLU A C 1
ATOM 1952 O O . GLU A 1 250 ? -20.979 -0.469 25.717 1.00 93.31 250 GLU A O 1
ATOM 1957 N N . GLN A 1 251 ? -21.955 0.947 24.256 1.00 92.75 251 GLN A N 1
ATOM 1958 C CA . GLN A 1 251 ? -23.273 0.308 24.321 1.00 92.75 251 GLN A CA 1
ATOM 1959 C C . GLN A 1 251 ? -23.231 -1.118 23.746 1.00 92.75 251 GLN A C 1
ATOM 1961 O O . GLN A 1 251 ? -23.749 -2.050 24.355 1.00 92.75 251 GLN A O 1
ATOM 1966 N N . TYR A 1 252 ? -22.574 -1.351 22.607 1.00 93.50 252 TYR A N 1
ATOM 1967 C CA . TYR A 1 252 ? -22.476 -2.699 22.029 1.00 93.50 252 TYR A CA 1
ATOM 1968 C C . TYR A 1 252 ? -21.625 -3.655 22.875 1.00 93.50 252 TYR A C 1
ATOM 1970 O O . TYR A 1 252 ? -21.908 -4.858 22.933 1.00 93.50 252 TYR A O 1
ATOM 1978 N N . ARG A 1 253 ? -20.607 -3.159 23.583 1.00 93.94 253 ARG A N 1
ATOM 1979 C CA . ARG A 1 253 ? -19.869 -3.964 24.566 1.00 93.94 253 ARG A CA 1
ATOM 1980 C C . ARG A 1 253 ? -20.755 -4.332 25.748 1.00 93.94 253 ARG A C 1
ATOM 1982 O O . ARG A 1 253 ? -20.882 -5.524 26.043 1.00 93.94 253 ARG A O 1
ATOM 1989 N N . GLY A 1 254 ? -21.411 -3.340 26.349 1.00 93.44 254 GLY A N 1
ATOM 1990 C CA . GLY A 1 254 ? -22.312 -3.520 27.489 1.00 93.44 254 GLY A CA 1
ATOM 1991 C C . GLY A 1 254 ? -23.539 -4.385 27.182 1.00 93.44 254 GLY A C 1
ATOM 1992 O O . GLY A 1 254 ? -24.037 -5.086 28.065 1.00 93.44 254 GLY A O 1
ATOM 1993 N N . LEU A 1 255 ? -23.973 -4.436 25.916 1.00 94.31 255 LEU A N 1
ATOM 1994 C CA . LEU A 1 255 ? -25.115 -5.239 25.474 1.00 94.31 255 LEU A CA 1
ATOM 1995 C C . LEU A 1 255 ? -24.940 -6.724 25.810 1.00 94.31 255 LEU A C 1
ATOM 1997 O O . LEU A 1 255 ? -25.916 -7.389 26.149 1.00 94.31 255 LEU A O 1
ATOM 2001 N N . LYS A 1 256 ? -23.705 -7.247 25.779 1.00 93.69 256 LYS A N 1
ATOM 2002 C CA . LYS A 1 256 ? -23.430 -8.625 26.215 1.00 93.69 256 LYS A CA 1
ATOM 2003 C C . LYS A 1 256 ? -23.850 -8.834 27.670 1.00 93.69 256 LYS A C 1
ATOM 2005 O O . LYS A 1 256 ? -24.586 -9.773 27.945 1.00 93.69 256 LYS A O 1
ATOM 2010 N N . GLY A 1 257 ? -23.422 -7.945 28.568 1.00 92.44 257 GLY A N 1
ATOM 2011 C CA . GLY A 1 257 ? -23.739 -8.030 29.994 1.00 92.44 257 GLY A CA 1
ATOM 2012 C C . GLY A 1 257 ? -25.241 -7.936 30.264 1.00 92.44 257 GLY A C 1
ATOM 2013 O O . GLY A 1 257 ? -25.773 -8.742 31.020 1.00 92.44 257 GLY A O 1
ATOM 2014 N N . ALA A 1 258 ? -25.941 -7.021 29.584 1.00 93.12 258 ALA A N 1
ATOM 2015 C CA . ALA A 1 258 ? -27.396 -6.902 29.701 1.00 93.12 258 ALA A CA 1
ATOM 2016 C C . ALA A 1 258 ? -28.122 -8.176 29.230 1.00 93.12 258 ALA A C 1
ATOM 2018 O O . ALA A 1 258 ? -28.983 -8.704 29.934 1.00 93.12 258 ALA A O 1
ATOM 2019 N N . VAL A 1 259 ? -27.752 -8.710 28.059 1.00 96.19 259 VAL A N 1
ATOM 2020 C CA . VAL A 1 259 ? -28.354 -9.940 27.521 1.00 96.19 259 VAL A CA 1
ATOM 2021 C C . VAL A 1 259 ? -28.062 -11.142 28.416 1.00 96.19 259 VAL A C 1
ATOM 2023 O O . VAL A 1 259 ? -28.961 -11.952 28.650 1.00 96.19 259 VAL A O 1
ATOM 2026 N N . ASP A 1 260 ? -26.833 -11.273 28.913 1.00 95.12 260 ASP A N 1
ATOM 2027 C CA . ASP A 1 260 ? -26.438 -12.381 29.781 1.00 95.12 260 ASP A CA 1
ATOM 2028 C C . ASP A 1 260 ? -27.198 -12.332 31.116 1.00 95.12 260 ASP A C 1
ATOM 2030 O O . ASP A 1 260 ? -27.751 -13.356 31.509 1.00 95.12 260 ASP A O 1
ATOM 2034 N N . ALA A 1 261 ? -27.367 -11.155 31.731 1.00 93.75 261 ALA A N 1
ATOM 2035 C CA . ALA A 1 261 ? -28.148 -10.996 32.962 1.00 93.75 261 ALA A CA 1
ATOM 2036 C C . ALA A 1 261 ? -29.621 -11.424 32.797 1.00 93.75 261 ALA A C 1
ATOM 2038 O O . ALA A 1 261 ? -30.144 -12.206 33.596 1.00 93.75 261 ALA A O 1
ATOM 2039 N N . PHE A 1 262 ? -30.293 -10.975 31.727 1.00 94.75 262 PHE A N 1
ATOM 2040 C CA . PHE A 1 262 ? -31.669 -11.404 31.439 1.00 94.75 262 PHE A CA 1
ATOM 2041 C C . PHE A 1 262 ? -31.756 -12.906 31.143 1.00 94.75 262 PHE A C 1
ATOM 2043 O O . PHE A 1 262 ? -32.685 -13.591 31.583 1.00 94.75 262 PHE A O 1
ATOM 2050 N N . THR A 1 263 ? -30.772 -13.438 30.416 1.00 95.31 263 THR A N 1
ATOM 2051 C CA . THR A 1 263 ? -30.728 -14.859 30.058 1.00 95.31 263 THR A CA 1
ATOM 2052 C C . THR A 1 263 ? -30.501 -15.733 31.288 1.00 95.31 263 THR A C 1
ATOM 2054 O O . THR A 1 263 ? -31.189 -16.738 31.439 1.00 95.31 263 THR A O 1
ATOM 2057 N N . GLU A 1 264 ? -29.594 -15.357 32.187 1.00 96.06 264 GLU A N 1
ATOM 2058 C CA . GLU A 1 264 ? -29.307 -16.087 33.424 1.00 96.06 264 GLU A CA 1
ATOM 2059 C C . GLU A 1 264 ? -30.542 -16.155 34.329 1.00 96.06 264 GLU A C 1
ATOM 2061 O O . GLU A 1 264 ? -30.929 -17.239 34.781 1.00 96.06 264 GLU A O 1
ATOM 2066 N N . GLN A 1 265 ? -31.237 -15.024 34.506 1.00 95.25 265 GLN A N 1
ATOM 2067 C CA . GLN A 1 265 ? -32.509 -14.991 35.223 1.00 95.25 265 GLN A CA 1
ATOM 2068 C C . GLN A 1 265 ? -33.522 -15.955 34.590 1.00 95.25 265 GLN A C 1
ATOM 2070 O O . GLN A 1 265 ? -34.147 -16.752 35.293 1.00 95.25 265 GLN A O 1
ATOM 2075 N N . ALA A 1 266 ? -33.682 -15.924 33.266 1.00 96.56 266 ALA A N 1
ATOM 2076 C CA . ALA A 1 266 ? -34.626 -16.791 32.571 1.00 96.56 266 ALA A CA 1
ATOM 2077 C C . ALA A 1 266 ? -34.243 -18.281 32.642 1.00 96.56 266 ALA A C 1
ATOM 2079 O O . ALA A 1 266 ? -35.121 -19.122 32.832 1.00 96.56 266 ALA A O 1
ATOM 2080 N N . VAL A 1 267 ? -32.953 -18.619 32.548 1.00 96.81 267 VAL A N 1
ATOM 2081 C CA . VAL A 1 267 ? -32.441 -19.993 32.682 1.00 96.81 267 VAL A CA 1
ATOM 2082 C C . VAL A 1 267 ? -32.718 -20.532 34.081 1.00 96.81 267 VAL A C 1
ATOM 2084 O O . VAL A 1 267 ? -33.276 -21.621 34.210 1.00 96.81 267 VAL A O 1
ATOM 2087 N N . SER A 1 268 ? -32.420 -19.753 35.125 1.00 96.12 268 SER A N 1
ATOM 2088 C CA . SER A 1 268 ? -32.704 -20.126 36.515 1.00 96.12 268 SER A CA 1
ATOM 2089 C C . SER A 1 268 ? -34.197 -20.414 36.732 1.00 96.12 268 SER A C 1
ATOM 2091 O O . SER A 1 268 ? -34.575 -21.448 37.297 1.00 96.12 268 SER A O 1
ATOM 2093 N N . ARG A 1 269 ? -35.081 -19.559 36.195 1.00 95.50 269 ARG A N 1
ATOM 2094 C CA . ARG A 1 269 ? -36.536 -19.784 36.248 1.00 95.50 269 ARG A CA 1
ATOM 2095 C C . ARG A 1 269 ? -36.974 -21.001 35.433 1.00 95.50 269 ARG A C 1
ATOM 2097 O O . ARG A 1 269 ? -37.817 -21.758 35.904 1.00 95.50 269 ARG A O 1
ATOM 2104 N N . SER A 1 270 ? -36.402 -21.226 34.254 1.00 96.06 270 SER A N 1
ATOM 2105 C CA . SER A 1 270 ? -36.720 -22.392 33.420 1.00 96.06 270 SER A CA 1
ATOM 2106 C C . SER A 1 270 ? -36.288 -23.708 34.075 1.00 96.06 270 SER A C 1
ATOM 2108 O O . SER A 1 270 ? -37.038 -24.685 34.053 1.00 96.06 270 SER A O 1
ATOM 2110 N N . ALA A 1 271 ? -35.120 -23.740 34.721 1.00 95.75 271 ALA A N 1
ATOM 2111 C CA . ALA A 1 271 ? -34.650 -24.901 35.476 1.00 95.75 271 ALA A CA 1
ATOM 2112 C C . ALA A 1 271 ? -35.571 -25.202 36.667 1.00 95.75 271 ALA A C 1
ATOM 2114 O O . ALA A 1 271 ? -35.937 -26.350 36.913 1.00 95.75 271 ALA A O 1
ATOM 2115 N N . MET A 1 272 ? -36.009 -24.157 37.376 1.00 96.12 272 MET A N 1
ATOM 2116 C CA . MET A 1 272 ? -36.989 -24.272 38.453 1.00 96.12 272 MET A CA 1
ATOM 2117 C C . MET A 1 272 ? -38.320 -24.862 37.963 1.00 96.12 272 MET A C 1
ATOM 2119 O O . MET A 1 272 ? -38.841 -25.773 38.603 1.00 96.12 272 MET A O 1
ATOM 2123 N N . VAL A 1 273 ? -38.825 -24.391 36.818 1.00 96.75 273 VAL A N 1
ATOM 2124 C CA . VAL A 1 273 ? -40.036 -24.911 36.160 1.00 96.75 273 VAL A CA 1
ATOM 2125 C C . VAL A 1 273 ? -39.876 -26.379 35.753 1.00 96.75 273 VAL A C 1
ATOM 2127 O O . VAL A 1 273 ? -40.780 -27.170 36.001 1.00 96.75 273 VAL A O 1
ATOM 2130 N N . SER A 1 274 ? -38.720 -26.756 35.204 1.00 95.81 274 SER A N 1
ATOM 2131 C CA . SER A 1 274 ? -38.439 -28.137 34.774 1.00 95.81 274 SER A CA 1
ATOM 2132 C C . SER A 1 274 ? -38.415 -29.107 35.961 1.00 95.81 274 SER A C 1
ATOM 2134 O O . SER A 1 274 ? -39.028 -30.166 35.905 1.00 95.81 274 SER A O 1
ATOM 2136 N N . LYS A 1 275 ? -37.835 -28.700 37.102 1.00 95.19 275 LYS A N 1
ATOM 2137 C CA . LYS A 1 275 ? -37.891 -29.494 38.345 1.00 95.19 275 LYS A CA 1
ATOM 2138 C C . LYS A 1 275 ? -39.322 -29.700 38.857 1.00 95.19 275 LYS A C 1
ATOM 2140 O O . LYS A 1 275 ? -39.611 -30.731 39.455 1.00 95.19 275 LYS A O 1
ATOM 2145 N N . VAL A 1 276 ? -40.213 -28.718 38.673 1.00 94.50 276 VAL A N 1
ATOM 2146 C CA . VAL A 1 276 ? -41.640 -28.873 39.026 1.00 94.50 276 VAL A CA 1
ATOM 2147 C C . VAL A 1 276 ? -42.286 -29.914 38.125 1.00 94.50 276 VAL A C 1
ATOM 2149 O O . VAL A 1 276 ? -43.030 -30.765 38.602 1.00 94.50 276 VAL A O 1
ATOM 2152 N N . GLU A 1 277 ? -42.005 -29.831 36.826 1.00 94.62 277 GLU A N 1
ATOM 2153 C CA . GLU A 1 277 ? -42.535 -30.748 35.826 1.00 94.62 277 GLU A CA 1
ATOM 2154 C C . GLU A 1 277 ? -42.134 -32.192 36.140 1.00 94.62 277 GLU A C 1
ATOM 2156 O O . GLU A 1 277 ? -43.016 -33.033 36.304 1.00 94.62 277 GLU A O 1
ATOM 2161 N N . GLU A 1 278 ? -40.839 -32.453 36.332 1.00 93.75 278 GLU A N 1
ATOM 2162 C CA . GLU A 1 278 ? -40.304 -33.775 36.684 1.00 93.75 278 GLU A CA 1
ATOM 2163 C C . GLU A 1 278 ? -40.976 -34.356 37.932 1.00 93.75 278 GLU A C 1
ATOM 2165 O O . GLU A 1 278 ? -41.440 -35.499 37.916 1.00 93.75 278 GLU A O 1
ATOM 2170 N N . ARG A 1 279 ? -41.099 -33.555 39.001 1.00 92.94 279 ARG A N 1
ATOM 2171 C CA . ARG A 1 279 ? -41.779 -33.985 40.232 1.00 92.94 279 ARG A CA 1
ATOM 2172 C C . ARG A 1 279 ? -43.253 -34.281 40.002 1.00 92.94 279 ARG A C 1
ATOM 2174 O O . ARG A 1 279 ? -43.716 -35.347 40.384 1.00 92.94 279 ARG A O 1
ATOM 2181 N N . SER A 1 280 ? -43.967 -33.397 39.306 1.00 92.00 280 SER A N 1
ATOM 2182 C CA . SER A 1 280 ? -45.393 -33.595 39.023 1.00 92.00 280 SER A CA 1
ATOM 2183 C C . SER A 1 280 ? -45.660 -34.839 38.165 1.00 92.00 280 SER A C 1
ATOM 2185 O O . SER A 1 280 ? -46.658 -35.530 38.360 1.00 92.00 280 SER A O 1
ATOM 2187 N N . GLN A 1 281 ? -44.752 -35.171 37.242 1.00 91.38 281 GLN A N 1
ATOM 2188 C CA . GLN A 1 281 ? -44.832 -36.391 36.439 1.00 91.38 281 GLN A CA 1
ATOM 2189 C C . GLN A 1 281 ? -44.501 -37.645 37.257 1.00 91.38 281 GLN A C 1
ATOM 2191 O O . GLN A 1 281 ? -45.105 -38.694 37.029 1.00 91.38 281 GLN A O 1
ATOM 2196 N N . ALA A 1 282 ? -43.560 -37.557 38.201 1.00 89.75 282 ALA A N 1
ATOM 2197 C CA . ALA A 1 282 ? -43.274 -38.640 39.138 1.00 89.75 282 ALA A CA 1
ATOM 2198 C C . ALA A 1 282 ? -44.468 -38.900 40.070 1.00 89.75 282 ALA A C 1
ATOM 2200 O O . ALA A 1 282 ? -44.852 -40.054 40.256 1.00 89.75 282 ALA A O 1
ATOM 2201 N N . ASP A 1 283 ? -45.104 -37.841 40.576 1.00 87.06 283 ASP A N 1
ATOM 2202 C CA . ASP A 1 283 ? -46.301 -37.914 41.418 1.00 87.06 283 ASP A CA 1
ATOM 2203 C C . ASP A 1 283 ? -47.480 -38.581 40.691 1.00 87.06 283 ASP A C 1
ATOM 2205 O O . ASP A 1 283 ? -48.177 -39.410 41.272 1.00 87.06 283 ASP A O 1
ATOM 2209 N N . ALA A 1 284 ? -47.653 -38.323 39.389 1.00 86.25 284 ALA A N 1
ATOM 2210 C CA . ALA A 1 284 ? -48.694 -38.960 38.574 1.00 86.25 284 ALA A CA 1
ATOM 2211 C C . ALA A 1 284 ? -48.556 -40.489 38.438 1.00 86.25 284 ALA A C 1
ATOM 2213 O O . ALA A 1 284 ? -49.538 -41.161 38.117 1.00 86.25 284 ALA A O 1
ATOM 2214 N N . LYS A 1 285 ? -47.348 -41.036 38.630 1.00 85.44 285 LYS A N 1
ATOM 2215 C CA . LYS A 1 285 ? -47.053 -42.475 38.503 1.00 85.44 285 LYS A CA 1
ATOM 2216 C C . LYS A 1 285 ? -47.193 -43.232 39.823 1.00 85.44 285 LYS A C 1
ATOM 2218 O O . LYS A 1 285 ? -47.069 -44.455 39.831 1.00 85.44 285 LYS A O 1
ATOM 2223 N N . ARG A 1 286 ? -47.409 -42.529 40.937 1.00 81.75 286 ARG A N 1
ATOM 2224 C CA . ARG A 1 286 ? -47.505 -43.153 42.258 1.00 81.75 286 ARG A CA 1
ATOM 2225 C C . ARG A 1 286 ? -48.870 -43.817 42.453 1.00 81.75 286 ARG A C 1
ATOM 2227 O O . ARG A 1 286 ? -49.876 -43.246 42.041 1.00 81.75 286 ARG A O 1
ATOM 2234 N N . PRO A 1 287 ? -48.929 -45.004 43.077 1.00 73.19 287 PRO A N 1
ATOM 2235 C CA . PRO A 1 287 ? -50.194 -45.621 43.459 1.00 73.19 287 PRO A CA 1
ATOM 2236 C C . PRO A 1 287 ? -50.849 -44.845 44.617 1.00 73.19 287 PRO A C 1
ATOM 2238 O O . PRO A 1 287 ? -50.156 -44.394 45.528 1.00 73.19 287 PRO A O 1
ATOM 2241 N N . GLY A 1 288 ? -52.177 -44.695 44.586 1.00 71.38 288 GLY A N 1
ATOM 2242 C CA . GLY A 1 288 ? -52.939 -43.948 45.592 1.00 71.38 288 GLY A CA 1
ATOM 2243 C C . GLY A 1 288 ? -54.454 -43.989 45.378 1.00 71.38 288 GLY A C 1
ATOM 2244 O O . GLY A 1 288 ? -54.933 -44.473 44.350 1.00 71.38 288 GLY A O 1
ATOM 2245 N N . GLY A 1 289 ? -55.216 -43.470 46.344 1.00 74.06 289 GLY A N 1
ATOM 2246 C CA . GLY A 1 289 ? -56.652 -43.216 46.183 1.00 74.06 289 GLY A CA 1
ATOM 2247 C C . GLY A 1 289 ? -56.901 -41.957 45.341 1.00 74.06 289 GLY A C 1
ATOM 2248 O O . GLY A 1 289 ? -56.047 -41.087 45.258 1.00 74.06 289 GLY A O 1
ATOM 2249 N N . HIS A 1 290 ? -58.070 -41.823 44.703 1.00 78.19 290 HIS A N 1
ATOM 2250 C CA . HIS A 1 290 ? -58.467 -40.597 43.975 1.00 78.19 290 HIS A CA 1
ATOM 2251 C C . HIS A 1 290 ? -57.513 -40.137 42.846 1.00 78.19 290 HIS A C 1
ATOM 2253 O O . HIS A 1 290 ? -57.422 -38.942 42.542 1.00 78.19 290 HIS A O 1
ATOM 2259 N N . MET A 1 291 ? -56.843 -41.073 42.164 1.00 83.19 291 MET A N 1
ATOM 2260 C CA . MET A 1 291 ? -55.838 -40.771 41.130 1.00 83.19 291 MET A CA 1
ATOM 2261 C C . MET A 1 291 ? -56.330 -39.876 39.984 1.00 83.19 291 MET A C 1
ATOM 2263 O O . MET A 1 291 ? -55.526 -39.168 39.382 1.00 83.19 291 MET A O 1
ATOM 2267 N N . ASP A 1 292 ? -57.629 -39.833 39.688 1.00 87.50 292 ASP A N 1
ATOM 2268 C CA . ASP A 1 292 ? -58.175 -38.928 38.666 1.00 87.50 292 ASP A CA 1
ATOM 2269 C C . ASP A 1 292 ? -58.086 -37.449 39.068 1.00 87.50 292 ASP A C 1
ATOM 2271 O O . ASP A 1 292 ? -57.920 -36.569 38.218 1.00 87.50 292 ASP A O 1
ATOM 2275 N N . GLN A 1 293 ? -58.176 -37.138 40.365 1.00 88.50 293 GLN A N 1
ATOM 2276 C CA . GLN A 1 293 ? -57.968 -35.776 40.865 1.00 88.50 293 GLN A CA 1
ATOM 2277 C C . GLN A 1 293 ? -56.491 -35.382 40.772 1.00 88.50 293 GLN A C 1
ATOM 2279 O O . GLN A 1 293 ? -56.186 -34.295 40.277 1.00 88.50 293 GLN A O 1
ATOM 2284 N N . VAL A 1 294 ? -55.586 -36.294 41.145 1.00 89.00 294 VAL A N 1
ATOM 2285 C CA . VAL A 1 294 ? -54.132 -36.113 41.005 1.00 89.00 294 VAL A CA 1
ATOM 2286 C C . VAL A 1 294 ? -53.755 -35.890 39.539 1.00 89.00 294 VAL A C 1
ATOM 2288 O O . VAL A 1 294 ? -53.126 -34.884 39.216 1.00 89.00 294 VAL A O 1
ATOM 2291 N N . LYS A 1 295 ? -54.215 -36.749 38.618 1.00 90.25 295 LYS A N 1
ATOM 2292 C CA . LYS A 1 295 ? -53.969 -36.608 37.170 1.00 90.25 295 LYS A CA 1
ATOM 2293 C C . LYS A 1 295 ? -54.450 -35.259 36.626 1.00 90.25 295 LYS A C 1
ATOM 2295 O O . LYS A 1 295 ? -53.737 -34.628 35.847 1.00 90.25 295 LYS A O 1
ATOM 2300 N N . ARG A 1 296 ? -55.624 -34.776 37.058 1.00 91.81 296 ARG A N 1
ATOM 2301 C CA . ARG A 1 296 ? -56.129 -33.442 36.678 1.00 91.81 296 ARG A CA 1
ATOM 2302 C C . ARG A 1 296 ? -55.250 -32.311 37.215 1.00 91.81 296 ARG A C 1
ATOM 2304 O O . ARG A 1 296 ? -54.943 -31.383 36.469 1.00 91.81 296 ARG A O 1
ATOM 2311 N N . ALA A 1 297 ? -54.811 -32.388 38.470 1.00 92.31 297 ALA A N 1
ATOM 2312 C CA . ALA A 1 297 ? -53.908 -31.396 39.052 1.00 92.31 297 ALA A CA 1
ATOM 2313 C C . ALA A 1 297 ? -52.535 -31.381 38.349 1.00 92.31 297 ALA A C 1
ATOM 2315 O O . ALA A 1 297 ? -52.023 -30.306 38.035 1.00 92.31 297 ALA A O 1
ATOM 2316 N N . VAL A 1 298 ? -51.982 -32.551 38.011 1.00 93.75 298 VAL A N 1
ATOM 2317 C CA . VAL A 1 298 ? -50.748 -32.673 37.215 1.00 93.75 298 VAL A CA 1
ATOM 2318 C C . VAL A 1 298 ? -50.926 -32.065 35.820 1.00 93.75 298 VAL A C 1
ATOM 2320 O O . VAL A 1 298 ? -50.059 -31.322 35.364 1.00 93.75 298 VAL A O 1
ATOM 2323 N N . ALA A 1 299 ? -52.070 -32.277 35.161 1.00 94.31 299 ALA A N 1
ATOM 2324 C CA . ALA A 1 299 ? -52.365 -31.639 33.877 1.00 94.31 299 ALA A CA 1
ATOM 2325 C C . ALA A 1 299 ? -52.428 -30.097 33.976 1.00 94.31 299 ALA A C 1
ATOM 2327 O O . ALA A 1 299 ? -51.967 -29.395 33.070 1.00 94.31 299 ALA A O 1
ATOM 2328 N N . GLU A 1 300 ? -52.942 -29.537 35.081 1.00 95.56 300 GLU A N 1
ATOM 2329 C CA . GLU A 1 300 ? -52.893 -28.087 35.331 1.00 95.56 300 GLU A CA 1
ATOM 2330 C C . GLU A 1 300 ? -51.452 -27.570 35.492 1.00 95.56 300 GLU A C 1
ATOM 2332 O O . GLU A 1 300 ? -51.132 -26.494 34.971 1.00 95.56 300 GLU A O 1
ATOM 2337 N N . VAL A 1 301 ? -50.587 -28.319 36.192 1.00 95.81 301 VAL A N 1
ATOM 2338 C CA . VAL A 1 301 ? -49.150 -28.011 36.309 1.00 95.81 301 VAL A CA 1
ATOM 2339 C C . VAL A 1 301 ? -48.501 -28.041 34.927 1.00 95.81 301 VAL A C 1
ATOM 2341 O O . VAL A 1 301 ? -47.883 -27.052 34.538 1.00 95.81 301 VAL A O 1
ATOM 2344 N N . ALA A 1 302 ? -48.718 -29.101 34.143 1.00 95.69 302 ALA A N 1
ATOM 2345 C CA . ALA A 1 302 ? -48.173 -29.246 32.792 1.00 95.69 302 ALA A CA 1
ATOM 2346 C C . ALA A 1 302 ? -48.580 -28.084 31.864 1.00 95.69 302 ALA A C 1
ATOM 2348 O O . ALA A 1 302 ? -47.749 -27.538 31.135 1.00 95.69 302 ALA A O 1
ATOM 2349 N N . LYS A 1 303 ? -49.834 -27.614 31.937 1.00 96.88 303 LYS A N 1
ATOM 2350 C CA . LYS A 1 303 ? -50.290 -26.434 31.179 1.00 96.88 303 LYS A CA 1
ATOM 2351 C C . LYS A 1 303 ? -49.552 -25.154 31.595 1.00 96.88 303 LYS A C 1
ATOM 2353 O O . LYS A 1 303 ? -49.185 -24.346 30.738 1.00 96.88 303 LYS A O 1
ATOM 2358 N N . ALA A 1 304 ? -49.331 -24.950 32.896 1.00 97.06 304 ALA A N 1
ATOM 2359 C CA . ALA A 1 304 ? -48.577 -23.801 33.402 1.00 97.06 304 ALA A CA 1
ATOM 2360 C C . ALA A 1 304 ? -47.088 -23.874 33.012 1.00 97.06 304 ALA A C 1
ATOM 2362 O O . ALA A 1 304 ? -46.517 -22.866 32.591 1.00 97.06 304 ALA A O 1
ATOM 2363 N N . VAL A 1 305 ? -46.493 -25.068 33.087 1.00 97.81 305 VAL A N 1
ATOM 2364 C CA . VAL A 1 305 ? -45.122 -25.366 32.654 1.00 97.81 305 VAL A CA 1
ATOM 2365 C C . VAL A 1 305 ? -44.948 -25.060 31.168 1.00 97.81 305 VAL A C 1
ATOM 2367 O O . VAL A 1 305 ? -44.064 -24.285 30.810 1.00 97.81 305 VAL A O 1
ATOM 2370 N N . SER A 1 306 ? -45.840 -25.564 30.310 1.00 97.62 306 SER A N 1
ATOM 2371 C CA . SER A 1 306 ? -45.809 -25.307 28.865 1.00 97.62 306 SER A CA 1
ATOM 2372 C C . SER A 1 306 ? -45.853 -23.806 28.546 1.00 97.62 306 SER A C 1
ATOM 2374 O O . SER A 1 306 ? -45.083 -23.309 27.719 1.00 97.62 306 SER A O 1
ATOM 2376 N N . LYS A 1 307 ? -46.688 -23.032 29.260 1.00 96.62 307 LYS A N 1
ATOM 2377 C CA . LYS A 1 307 ? -46.723 -21.566 29.125 1.00 96.62 307 LYS A CA 1
ATOM 2378 C C . LYS A 1 307 ? -45.380 -20.930 29.501 1.00 96.62 307 LYS A C 1
ATOM 2380 O O . LYS A 1 307 ? -44.898 -20.076 28.759 1.00 96.62 307 LYS A O 1
ATOM 2385 N N . ALA A 1 308 ? -44.769 -21.343 30.612 1.00 96.94 308 ALA A N 1
ATOM 2386 C CA . ALA A 1 308 ? -43.465 -20.839 31.041 1.00 96.94 308 ALA A CA 1
ATOM 2387 C C . ALA A 1 308 ? -42.343 -21.197 30.045 1.00 96.94 308 ALA A C 1
ATOM 2389 O O . ALA A 1 308 ? -41.561 -20.325 29.667 1.00 96.94 308 ALA A O 1
ATOM 2390 N N . GLN A 1 309 ? -42.314 -22.436 29.545 1.00 97.12 309 GLN A N 1
ATOM 2391 C CA . GLN A 1 309 ? -41.358 -22.893 28.529 1.00 97.12 309 GLN A CA 1
ATOM 2392 C C . GLN A 1 309 ? -41.509 -22.128 27.205 1.00 97.12 309 GLN A C 1
ATOM 2394 O O . GLN A 1 309 ? -40.514 -21.780 26.570 1.00 97.12 309 GLN A O 1
ATOM 2399 N N . ASN A 1 310 ? -42.736 -21.802 26.788 1.00 96.81 310 ASN A N 1
ATOM 2400 C CA . ASN A 1 310 ? -42.967 -20.985 25.593 1.00 96.81 310 ASN A CA 1
ATOM 2401 C C . ASN A 1 310 ? -42.436 -19.553 25.752 1.00 96.81 310 ASN A C 1
ATOM 2403 O O . ASN A 1 310 ? -41.886 -19.000 24.798 1.00 96.81 310 ASN A O 1
ATOM 2407 N N . VAL A 1 311 ? -42.547 -18.959 26.945 1.00 97.00 311 VAL A N 1
ATOM 2408 C CA . VAL A 1 311 ? -41.921 -17.658 27.234 1.00 97.00 311 VAL A CA 1
ATOM 2409 C C . VAL A 1 311 ? -40.394 -17.779 27.242 1.00 97.00 311 VAL A C 1
ATOM 2411 O O . VAL A 1 311 ? -39.723 -16.949 26.632 1.00 97.00 311 VAL A O 1
ATOM 2414 N N . PHE A 1 312 ? -39.835 -18.839 27.836 1.00 97.69 312 PHE A N 1
ATOM 2415 C CA . PHE A 1 312 ? -38.392 -19.095 27.803 1.00 97.69 312 PHE A CA 1
ATOM 2416 C C . PHE A 1 312 ? -37.851 -19.195 26.370 1.00 97.69 312 PHE A C 1
ATOM 2418 O O . PHE A 1 312 ? -36.859 -18.549 26.043 1.00 97.69 312 PHE A O 1
ATOM 2425 N N . LYS A 1 313 ? -38.548 -19.904 25.469 1.00 97.06 313 LYS A N 1
ATOM 2426 C CA . LYS A 1 313 ? -38.183 -19.975 24.041 1.00 97.06 313 LYS A CA 1
ATOM 2427 C C . LYS A 1 313 ? -38.116 -18.591 23.380 1.00 97.06 313 LYS A C 1
ATOM 2429 O O . LYS A 1 313 ? -37.244 -18.373 22.537 1.00 97.06 313 LYS A O 1
ATOM 2434 N N . LYS A 1 314 ? -39.006 -17.657 23.749 1.00 96.44 314 LYS A N 1
ATOM 2435 C CA . LYS A 1 314 ? -38.946 -16.261 23.275 1.00 96.44 314 LYS A CA 1
ATOM 2436 C C . LYS A 1 314 ? -37.697 -15.558 23.801 1.00 96.44 314 LYS A C 1
ATOM 2438 O O . LYS A 1 314 ? -36.946 -15.017 22.996 1.00 96.44 314 LYS A O 1
ATOM 2443 N N . VAL A 1 315 ? -37.427 -15.649 25.108 1.00 97.12 315 VAL A N 1
ATOM 2444 C CA . VAL A 1 315 ? -36.203 -15.105 25.727 1.00 97.12 315 VAL A CA 1
ATOM 2445 C C . VAL A 1 315 ? -34.951 -15.613 25.007 1.00 97.12 315 VAL A C 1
ATOM 2447 O O . VAL A 1 315 ? -34.130 -14.814 24.562 1.00 97.12 315 VAL A O 1
ATOM 2450 N N . SER A 1 316 ? -34.834 -16.929 24.801 1.00 96.38 316 SER A N 1
ATOM 2451 C CA . SER A 1 316 ? -33.685 -17.525 24.110 1.00 96.38 316 SER A CA 1
ATOM 2452 C C . SER A 1 316 ? -33.535 -17.030 22.668 1.00 96.38 316 SER A C 1
ATOM 2454 O O . SER A 1 316 ? -32.411 -16.861 22.194 1.00 96.38 316 SER A O 1
ATOM 2456 N N . ARG A 1 317 ? -34.647 -16.790 21.958 1.00 96.88 317 ARG A N 1
ATOM 2457 C CA . ARG A 1 317 ? -34.633 -16.247 20.592 1.00 96.88 317 ARG A CA 1
ATOM 2458 C C . ARG A 1 317 ? -34.109 -14.811 20.571 1.00 96.88 317 ARG A C 1
ATOM 2460 O O . ARG A 1 317 ? -33.187 -14.532 19.810 1.00 96.88 317 ARG A O 1
ATOM 2467 N N . TYR A 1 318 ? -34.649 -13.931 21.416 1.00 96.81 318 TYR A N 1
ATOM 2468 C CA . TYR A 1 318 ? -34.194 -12.539 21.504 1.00 96.81 318 TYR A CA 1
ATOM 2469 C C . TYR A 1 318 ? -32.721 -12.453 21.910 1.00 96.81 318 TYR A C 1
ATOM 2471 O O . TYR A 1 318 ? -31.943 -11.768 21.250 1.00 96.81 318 TYR A O 1
ATOM 2479 N N . ALA A 1 319 ? -32.307 -13.226 22.918 1.00 96.25 319 ALA A N 1
ATOM 2480 C CA . ALA A 1 319 ? -30.917 -13.277 23.359 1.00 96.25 319 ALA A CA 1
ATOM 2481 C C . ALA A 1 319 ? -29.963 -13.723 22.236 1.00 96.25 319 ALA A C 1
ATOM 2483 O O . ALA A 1 319 ? -28.905 -13.123 22.049 1.00 96.25 319 ALA A O 1
ATOM 2484 N N . ARG A 1 320 ? -30.335 -14.746 21.451 1.00 95.75 320 ARG A N 1
ATOM 2485 C CA . ARG A 1 320 ? -29.529 -15.213 20.311 1.00 95.75 320 ARG A CA 1
ATOM 2486 C C . ARG A 1 320 ? -29.410 -14.149 19.219 1.00 95.75 320 ARG A C 1
ATOM 2488 O O . ARG A 1 320 ? -28.307 -13.917 18.729 1.00 95.75 320 ARG A O 1
ATOM 2495 N N . ASN A 1 321 ? -30.516 -13.495 18.868 1.00 94.88 321 ASN A N 1
ATOM 2496 C CA . ASN A 1 321 ? -30.530 -12.452 17.842 1.00 94.88 321 ASN A CA 1
ATOM 2497 C C . ASN A 1 321 ? -29.677 -11.247 18.259 1.00 94.88 321 ASN A C 1
ATOM 2499 O O . ASN A 1 321 ? -28.819 -10.816 17.494 1.00 94.88 321 ASN A O 1
ATOM 2503 N N . LEU A 1 322 ? -29.828 -10.768 19.498 1.00 95.88 322 LEU A N 1
ATOM 2504 C CA . LEU A 1 322 ? -29.017 -9.673 20.040 1.00 95.88 322 LEU A CA 1
ATOM 2505 C C . LEU A 1 322 ? -27.521 -10.020 20.056 1.00 95.88 322 LEU A C 1
ATOM 2507 O O . LEU A 1 322 ? -26.694 -9.204 19.649 1.00 95.88 322 LEU A O 1
ATOM 2511 N N . LYS A 1 323 ? -27.160 -11.249 20.457 1.00 94.56 323 LYS A N 1
ATOM 2512 C CA . LYS A 1 323 ? -25.769 -11.732 20.405 1.00 94.56 323 LYS A CA 1
ATOM 2513 C C . LYS A 1 323 ? -25.223 -11.761 18.975 1.00 94.56 323 LYS A C 1
ATOM 2515 O O . LYS A 1 323 ? -24.076 -11.371 18.771 1.00 94.56 323 LYS A O 1
ATOM 2520 N N . SER A 1 324 ? -26.032 -12.178 17.999 1.00 93.62 324 SER A N 1
ATOM 2521 C CA . SER A 1 324 ? -25.650 -12.217 16.583 1.00 93.62 324 SER A CA 1
ATOM 2522 C C . SER A 1 324 ? -25.418 -10.818 16.003 1.00 93.62 324 SER A C 1
ATOM 2524 O O . SER A 1 324 ? -24.360 -10.578 15.424 1.00 93.62 324 SER A O 1
ATOM 2526 N N . ILE A 1 325 ? -26.341 -9.874 16.227 1.00 92.06 325 ILE A N 1
ATOM 2527 C CA . ILE A 1 325 ? -26.200 -8.488 15.749 1.00 92.06 325 ILE A CA 1
ATOM 2528 C C . ILE A 1 325 ? -24.981 -7.821 16.395 1.00 92.06 325 ILE A C 1
ATOM 2530 O O . ILE A 1 325 ? -24.162 -7.207 15.709 1.00 92.06 325 ILE A O 1
ATOM 2534 N N . ARG A 1 326 ? -24.796 -8.009 17.709 1.00 92.62 326 ARG A N 1
ATOM 2535 C CA . ARG A 1 326 ? -23.607 -7.526 18.418 1.00 92.62 326 ARG A CA 1
ATOM 2536 C C . ARG A 1 326 ? -22.319 -8.074 17.805 1.00 92.62 326 ARG A C 1
ATOM 2538 O O . ARG A 1 326 ? -21.389 -7.308 17.581 1.00 92.62 326 ARG A O 1
ATOM 2545 N N . ALA A 1 327 ? -22.254 -9.385 17.563 1.00 91.75 327 ALA A N 1
ATOM 2546 C CA . ALA A 1 327 ? -21.074 -10.036 16.997 1.00 91.75 327 ALA A CA 1
ATOM 2547 C C . ALA A 1 327 ? -20.745 -9.540 15.580 1.00 91.75 327 ALA A C 1
ATOM 2549 O O . ALA A 1 327 ? -19.582 -9.559 15.192 1.00 91.75 327 ALA A O 1
ATOM 2550 N N . HIS A 1 328 ? -21.745 -9.069 14.832 1.00 88.06 328 HIS A N 1
ATOM 2551 C CA . HIS A 1 328 ? -21.546 -8.472 13.517 1.00 88.06 328 HIS A CA 1
ATOM 2552 C C . HIS A 1 328 ? -20.982 -7.043 13.594 1.00 88.06 328 HIS A C 1
ATOM 2554 O O . HIS A 1 328 ? -19.973 -6.745 12.958 1.00 88.06 328 HIS A O 1
ATOM 2560 N N . TYR A 1 329 ? -21.606 -6.158 14.379 1.00 90.06 329 TYR A N 1
ATOM 2561 C CA . TYR A 1 329 ? -21.274 -4.728 14.358 1.00 90.06 329 TYR A CA 1
ATOM 2562 C C . TYR A 1 329 ? -20.137 -4.317 15.285 1.00 90.06 329 TYR A C 1
ATOM 2564 O O . TYR A 1 329 ? -19.380 -3.409 14.939 1.00 90.06 329 TYR A O 1
ATOM 2572 N N . LEU A 1 330 ? -19.990 -4.961 16.447 1.00 91.69 330 LEU A N 1
ATOM 2573 C CA . LEU A 1 330 ? -18.970 -4.561 17.416 1.00 91.69 330 LEU A CA 1
ATOM 2574 C C . LEU A 1 330 ? -17.552 -4.603 16.812 1.00 91.69 330 LEU A C 1
ATOM 2576 O O . LEU A 1 330 ? -16.877 -3.576 16.886 1.00 91.69 330 LEU A O 1
ATOM 2580 N N . PRO A 1 331 ? -17.117 -5.679 16.119 1.00 89.19 331 PRO A N 1
ATOM 2581 C CA . PRO A 1 331 ? -15.786 -5.704 15.511 1.00 89.19 331 PRO A CA 1
ATOM 2582 C C . PRO A 1 331 ? -15.574 -4.609 14.454 1.00 89.19 331 PRO A C 1
ATOM 2584 O O . PRO A 1 331 ? -14.471 -4.081 14.318 1.00 89.19 331 PRO A O 1
ATOM 2587 N N . LEU A 1 332 ? -16.623 -4.238 13.708 1.00 87.06 332 LEU A N 1
ATOM 2588 C CA . LEU A 1 332 ? -16.557 -3.183 12.688 1.00 87.06 332 LEU A CA 1
ATOM 2589 C C . LEU A 1 332 ? -16.362 -1.798 13.317 1.00 87.06 332 LEU A C 1
ATOM 2591 O O . LEU A 1 332 ? -15.552 -1.001 12.833 1.00 87.06 332 LEU A O 1
ATOM 2595 N N . MET A 1 333 ? -17.084 -1.513 14.401 1.00 88.94 333 MET A N 1
ATOM 2596 C CA . MET A 1 333 ? -16.982 -0.237 15.107 1.00 88.94 333 MET A CA 1
ATOM 2597 C C . MET A 1 333 ? -15.674 -0.132 15.906 1.00 88.94 333 MET A C 1
ATOM 2599 O O . MET A 1 333 ? -15.023 0.908 15.865 1.00 88.94 333 MET A O 1
ATOM 2603 N N . GLU A 1 334 ? -15.210 -1.218 16.531 1.00 90.81 334 GLU A N 1
ATOM 2604 C CA . GLU A 1 334 ? -13.894 -1.265 17.192 1.00 90.81 334 GLU A CA 1
ATOM 2605 C C . GLU A 1 334 ? -12.746 -1.072 16.196 1.00 90.81 334 GLU A C 1
ATOM 2607 O O . GLU A 1 334 ? -11.798 -0.333 16.463 1.00 90.81 334 GLU A O 1
ATOM 2612 N N . ASN A 1 335 ? -12.848 -1.672 15.007 1.00 87.12 335 ASN A N 1
ATOM 2613 C CA . ASN A 1 335 ? -11.892 -1.415 13.936 1.00 87.12 335 ASN A CA 1
ATOM 2614 C C . ASN A 1 335 ? -11.932 0.048 13.468 1.00 87.12 335 ASN A C 1
ATOM 2616 O O . ASN A 1 335 ? -10.900 0.615 13.128 1.00 87.12 335 ASN A O 1
ATOM 2620 N N . THR A 1 336 ? -13.111 0.673 13.464 1.00 87.69 336 THR A N 1
ATOM 2621 C CA . THR A 1 336 ? -13.251 2.097 13.135 1.00 87.69 336 THR A CA 1
ATOM 2622 C C . THR A 1 336 ? -12.553 2.978 14.172 1.00 87.69 336 THR A C 1
ATOM 2624 O O . THR A 1 336 ? -11.780 3.843 13.775 1.00 87.69 336 THR A O 1
ATOM 2627 N N . LEU A 1 337 ? -12.723 2.715 15.475 1.00 90.69 337 LEU A N 1
ATOM 2628 C CA . LEU A 1 337 ? -11.993 3.425 16.538 1.00 90.69 337 LEU A CA 1
ATOM 2629 C C . LEU A 1 337 ? -10.477 3.271 16.403 1.00 90.69 337 LEU A C 1
ATOM 2631 O O . LEU A 1 337 ? -9.763 4.269 16.421 1.00 90.69 337 LEU A O 1
ATOM 2635 N N . ARG A 1 338 ? -9.983 2.047 16.172 1.00 89.44 338 ARG A N 1
ATOM 2636 C CA . ARG A 1 338 ? -8.547 1.805 15.951 1.00 89.44 338 ARG A CA 1
ATOM 2637 C C . ARG A 1 338 ? -7.999 2.641 14.792 1.00 89.44 338 ARG A C 1
ATOM 2639 O O . ARG A 1 338 ? -6.911 3.197 14.883 1.00 89.44 338 ARG A O 1
ATOM 2646 N N . LYS A 1 339 ? -8.767 2.762 13.708 1.00 86.62 339 LYS A N 1
ATOM 2647 C CA . LYS A 1 339 ? -8.370 3.563 12.546 1.00 86.62 339 LYS A CA 1
ATOM 2648 C C . LYS A 1 339 ? -8.418 5.059 12.810 1.00 86.62 339 LYS A C 1
ATOM 2650 O O . LYS A 1 339 ? -7.531 5.753 12.331 1.00 86.62 339 LYS A O 1
ATOM 2655 N N . ILE A 1 340 ? -9.400 5.550 13.565 1.00 89.06 340 ILE A N 1
ATOM 2656 C CA . ILE A 1 340 ? -9.452 6.954 14.001 1.00 89.06 340 ILE A CA 1
ATOM 2657 C C . ILE A 1 340 ? -8.219 7.278 14.853 1.00 89.06 340 ILE A C 1
ATOM 2659 O O . ILE A 1 340 ? -7.553 8.270 14.576 1.00 89.06 340 ILE A O 1
ATOM 2663 N N . ALA A 1 341 ? -7.860 6.415 15.810 1.00 88.19 341 ALA A N 1
ATOM 2664 C CA . ALA A 1 341 ? -6.665 6.587 16.641 1.00 88.19 341 ALA A CA 1
ATOM 2665 C C . ALA A 1 341 ? -5.382 6.733 15.799 1.00 88.19 341 ALA A C 1
ATOM 2667 O O . ALA A 1 341 ? -4.575 7.623 16.048 1.00 88.19 341 ALA A O 1
ATOM 2668 N N . GLY A 1 342 ? -5.234 5.925 14.743 1.00 84.62 342 GLY A N 1
ATOM 2669 C CA . GLY A 1 342 ? -4.078 6.009 13.844 1.00 84.62 342 GLY A CA 1
ATOM 2670 C C . GLY A 1 342 ? -4.107 7.168 12.836 1.00 84.62 342 GLY A C 1
ATOM 2671 O O . GLY A 1 342 ? -3.047 7.607 12.397 1.00 84.62 342 GLY A O 1
ATOM 2672 N N . ASN A 1 343 ? -5.288 7.667 12.444 1.00 83.62 343 ASN A N 1
ATOM 2673 C CA . ASN A 1 343 ? -5.433 8.501 11.238 1.00 83.62 343 ASN A CA 1
ATOM 2674 C C . ASN A 1 343 ? -6.113 9.864 11.433 1.00 83.62 343 ASN A C 1
ATOM 2676 O O . ASN A 1 343 ? -6.108 10.661 10.494 1.00 83.62 343 ASN A O 1
ATOM 2680 N N . ALA A 1 344 ? -6.726 10.151 12.583 1.00 85.75 344 ALA A N 1
ATOM 2681 C CA . ALA A 1 344 ? -7.370 11.446 12.794 1.00 85.75 344 ALA A CA 1
ATOM 2682 C C . ALA A 1 344 ? -6.340 12.585 12.796 1.00 85.75 344 ALA A C 1
ATOM 2684 O O . ALA A 1 344 ? -5.234 12.421 13.302 1.00 85.75 344 ALA A O 1
ATOM 2685 N N . ALA A 1 345 ? -6.683 13.752 12.247 1.00 86.31 345 ALA A N 1
ATOM 2686 C CA . ALA A 1 345 ? -5.814 14.928 12.335 1.00 86.31 345 ALA A CA 1
ATOM 2687 C C . ALA A 1 345 ? -5.908 15.599 13.716 1.00 86.31 345 ALA A C 1
ATOM 2689 O O . ALA A 1 345 ? -4.917 16.125 14.217 1.00 86.31 345 ALA A O 1
ATOM 2690 N N . ASP A 1 346 ? -7.092 15.570 14.336 1.00 88.94 346 ASP A N 1
ATOM 2691 C CA . ASP A 1 346 ? -7.317 16.107 15.679 1.00 88.94 346 ASP A CA 1
ATOM 2692 C C . ASP A 1 346 ? -6.779 15.145 16.749 1.00 88.94 346 ASP A C 1
ATOM 2694 O O . ASP A 1 346 ? -7.282 14.036 16.938 1.00 88.94 346 ASP A O 1
ATOM 2698 N N . GLU A 1 347 ? -5.777 15.600 17.496 1.00 91.81 347 GLU A N 1
ATOM 2699 C CA . GLU A 1 347 ? -5.170 14.857 18.600 1.00 91.81 347 GLU A CA 1
ATOM 2700 C C . GLU A 1 347 ? -6.186 14.509 19.704 1.00 91.81 347 GLU A C 1
ATOM 2702 O O . GLU A 1 347 ? -6.087 13.459 20.340 1.00 91.81 347 GLU A O 1
ATOM 2707 N N . LYS A 1 348 ? -7.216 15.346 19.914 1.00 94.00 348 LYS A N 1
ATOM 2708 C CA . LYS A 1 348 ? -8.297 15.032 20.862 1.00 94.00 348 LYS A CA 1
ATOM 2709 C C . LYS A 1 348 ? -9.154 13.874 20.362 1.00 94.00 348 LYS A C 1
ATOM 2711 O O . LYS A 1 348 ? -9.560 13.039 21.168 1.00 94.00 348 LYS A O 1
ATOM 2716 N N . ALA A 1 349 ? -9.412 13.806 19.056 1.00 92.31 349 ALA A N 1
ATOM 2717 C CA . ALA A 1 349 ? -10.125 12.689 18.448 1.00 92.31 349 ALA A CA 1
ATOM 2718 C C . ALA A 1 349 ? -9.312 11.389 18.558 1.00 92.31 349 ALA A C 1
ATOM 2720 O O . ALA A 1 349 ? -9.872 10.371 18.961 1.00 92.31 349 ALA A O 1
ATOM 2721 N N . LYS A 1 350 ? -7.992 11.424 18.315 1.00 91.19 350 LYS A N 1
ATOM 2722 C CA . LYS A 1 350 ? -7.124 10.248 18.517 1.00 91.19 350 LYS A CA 1
ATOM 2723 C C . LYS A 1 350 ? -7.202 9.717 19.945 1.00 91.19 350 LYS A C 1
ATOM 2725 O O . LYS A 1 350 ? -7.581 8.567 20.150 1.00 91.19 350 LYS A O 1
ATOM 2730 N N . LYS A 1 351 ? -6.950 10.586 20.930 1.00 91.88 351 LYS A N 1
ATOM 2731 C CA . LYS A 1 351 ? -6.997 10.222 22.354 1.00 91.88 351 LYS A CA 1
ATOM 2732 C C . LYS A 1 351 ? -8.371 9.706 22.771 1.00 91.88 351 LYS A C 1
ATOM 2734 O O . LYS A 1 351 ? -8.463 8.733 23.511 1.00 91.88 351 LYS A O 1
ATOM 2739 N N . ALA A 1 352 ? -9.450 10.319 22.280 1.00 90.94 352 ALA A N 1
ATOM 2740 C CA . ALA A 1 352 ? -10.803 9.836 22.544 1.00 90.94 352 ALA A CA 1
ATOM 2741 C C . ALA A 1 352 ? -11.029 8.421 21.984 1.00 90.94 352 ALA A C 1
ATOM 2743 O O . ALA A 1 352 ? -11.643 7.595 22.657 1.00 90.94 352 ALA A O 1
ATOM 2744 N N . ALA A 1 353 ? -10.520 8.122 20.785 1.00 91.62 353 ALA A N 1
ATOM 2745 C CA . ALA A 1 353 ? -10.624 6.793 20.191 1.00 91.62 353 ALA A CA 1
ATOM 2746 C C . ALA A 1 353 ? -9.798 5.734 20.946 1.00 91.62 353 ALA A C 1
ATOM 2748 O O . ALA A 1 353 ? -10.275 4.611 21.114 1.00 91.62 353 ALA A O 1
ATOM 2749 N N . GLU A 1 354 ? -8.608 6.093 21.433 1.00 89.50 354 GLU A N 1
ATOM 2750 C CA . GLU A 1 354 ? -7.743 5.223 22.244 1.00 89.50 354 GLU A CA 1
ATOM 2751 C C . GLU A 1 354 ? -8.369 4.895 23.605 1.00 89.50 354 GLU A C 1
ATOM 2753 O O . GLU A 1 354 ? -8.514 3.725 23.959 1.00 89.50 354 GLU A O 1
ATOM 2758 N N . VAL A 1 355 ? -8.809 5.919 24.347 1.00 87.69 355 VAL A N 1
ATOM 2759 C CA . VAL A 1 355 ? -9.399 5.759 25.691 1.00 87.69 355 VAL A CA 1
ATOM 2760 C C . VAL A 1 355 ? -10.709 4.975 25.641 1.00 87.69 355 VAL A C 1
ATOM 2762 O O . VAL A 1 355 ? -11.038 4.238 26.570 1.00 87.69 355 VAL A O 1
ATOM 2765 N N . CYS A 1 356 ? -11.437 5.066 24.529 1.00 87.06 356 CYS A N 1
ATOM 2766 C CA . CYS A 1 356 ? -12.649 4.289 24.324 1.00 87.06 356 CYS A CA 1
ATOM 2767 C C . CYS A 1 356 ? -12.407 2.771 24.263 1.00 87.06 356 CYS A C 1
ATOM 2769 O O . CYS A 1 356 ? -13.366 2.008 24.239 1.00 87.06 356 CYS A O 1
ATOM 2771 N N . GLY A 1 357 ? -11.163 2.285 24.189 1.00 74.94 357 GLY A N 1
ATOM 2772 C CA . GLY A 1 357 ? -10.838 0.874 23.956 1.00 74.94 357 GLY A CA 1
ATOM 2773 C C . GLY A 1 357 ? -11.406 -0.128 24.971 1.00 74.94 357 GLY A C 1
ATOM 2774 O O . GLY A 1 357 ? -11.644 -1.275 24.599 1.00 74.94 357 GLY A O 1
ATOM 2775 N N . GLU A 1 358 ? -11.684 0.282 26.212 1.00 72.69 358 GLU A N 1
ATOM 2776 C CA . GLU A 1 358 ? -11.887 -0.666 27.325 1.00 72.69 358 GLU A CA 1
ATOM 2777 C C . GLU A 1 358 ? -13.180 -0.469 28.129 1.00 72.69 358 GLU A C 1
ATOM 2779 O O . GLU A 1 358 ? -13.515 -1.273 29.001 1.00 72.69 358 GLU A O 1
ATOM 2784 N N . THR A 1 359 ? -13.951 0.573 27.841 1.00 78.00 359 THR A N 1
ATOM 2785 C CA . THR A 1 359 ? -15.157 0.914 28.597 1.00 78.00 359 THR A CA 1
ATOM 2786 C C . THR A 1 359 ? -16.394 0.178 28.073 1.00 78.00 359 THR A C 1
ATOM 2788 O O . THR A 1 359 ? -16.553 -0.091 26.876 1.00 78.00 359 THR A O 1
ATOM 2791 N N . ALA A 1 360 ? -17.294 -0.171 28.994 1.00 78.81 360 ALA A N 1
ATOM 2792 C CA . ALA A 1 360 ? -18.612 -0.723 28.700 1.00 78.81 360 ALA A CA 1
ATOM 2793 C C . ALA A 1 360 ? -19.643 -0.060 29.620 1.00 78.81 360 ALA A C 1
ATOM 2795 O O . ALA A 1 360 ? -19.505 -0.093 30.843 1.00 78.81 360 ALA A O 1
ATOM 2796 N N . TRP A 1 361 ? -20.671 0.543 29.028 1.00 77.00 361 TRP A N 1
ATOM 2797 C CA . TRP A 1 361 ? -21.750 1.191 29.772 1.00 77.00 361 TRP A CA 1
ATOM 2798 C C . TRP A 1 361 ? -22.826 0.191 30.189 1.00 77.00 361 TRP A C 1
ATOM 2800 O O . TRP A 1 361 ? -23.007 -0.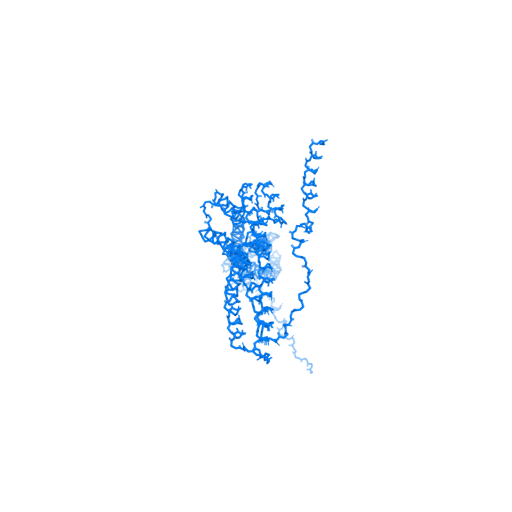851 29.560 1.00 77.00 361 TRP A O 1
ATOM 2810 N N . VAL A 1 362 ? -23.588 0.532 31.230 1.00 83.38 362 VAL A N 1
ATOM 2811 C CA . VAL A 1 362 ? -24.852 -0.156 31.516 1.00 83.38 362 VAL A CA 1
ATOM 2812 C C . VAL A 1 362 ? -25.835 0.163 30.391 1.00 83.38 362 VAL A C 1
ATOM 2814 O O . VAL A 1 362 ? -26.046 1.327 30.053 1.00 83.38 362 VAL A O 1
ATOM 2817 N N . VAL A 1 363 ? -26.430 -0.879 29.813 1.00 90.06 363 VAL A N 1
ATOM 2818 C CA . VAL A 1 363 ? -27.250 -0.768 28.603 1.00 90.06 363 VAL A CA 1
ATOM 2819 C C . VAL A 1 363 ? -28.724 -0.957 28.923 1.00 90.06 363 VAL A C 1
ATOM 2821 O O . VAL A 1 363 ? -29.121 -1.940 29.544 1.00 90.06 363 VAL A O 1
ATOM 2824 N N . THR A 1 364 ? -29.539 -0.028 28.436 1.00 89.50 364 THR A N 1
ATOM 2825 C CA . THR A 1 364 ? -31.004 -0.066 28.464 1.00 89.50 364 THR A CA 1
ATOM 2826 C C . THR A 1 364 ? -31.546 0.178 27.050 1.00 89.50 364 THR A C 1
ATOM 2828 O O . THR A 1 364 ? -30.825 0.731 26.215 1.00 89.50 364 THR A O 1
ATOM 2831 N N . PRO A 1 365 ? -32.810 -0.177 26.749 1.00 89.31 365 PRO A N 1
ATOM 2832 C CA . PRO A 1 365 ? -33.413 0.149 25.452 1.00 89.31 365 PRO A CA 1
ATOM 2833 C C . PRO A 1 365 ? -33.327 1.647 25.126 1.00 89.31 365 PRO A C 1
ATOM 2835 O O . PRO A 1 365 ? -32.952 2.026 24.015 1.00 89.31 365 PRO A O 1
ATOM 2838 N N . LYS A 1 366 ? -33.572 2.498 26.133 1.00 91.00 366 LYS A N 1
ATOM 2839 C CA . LYS A 1 366 ? -33.483 3.955 26.011 1.00 91.00 366 LYS A CA 1
ATOM 2840 C C . LYS A 1 366 ? -32.056 4.430 25.728 1.00 91.00 366 LYS A C 1
ATOM 2842 O O . LYS A 1 366 ? -31.863 5.190 24.790 1.00 91.00 366 LYS A O 1
ATOM 2847 N N . SER A 1 367 ? -31.054 3.951 26.473 1.00 92.56 367 SER A N 1
ATOM 2848 C CA . SER A 1 367 ? -29.660 4.368 26.241 1.00 92.56 367 SER A CA 1
ATOM 2849 C C . SER A 1 367 ? -29.152 3.965 24.854 1.00 92.56 367 SER A C 1
ATOM 2851 O O . SER A 1 367 ? -28.421 4.732 24.234 1.00 92.56 367 SER A O 1
ATOM 2853 N N . LEU A 1 368 ? -29.567 2.804 24.332 1.00 90.88 368 LEU A N 1
ATOM 2854 C CA . LEU A 1 368 ? -29.257 2.398 22.956 1.00 90.88 368 LEU A CA 1
ATOM 2855 C C . LEU A 1 368 ? -29.905 3.310 21.915 1.00 90.88 368 LEU A C 1
ATOM 2857 O O . LEU A 1 368 ? -29.237 3.683 20.954 1.00 90.88 368 LEU A O 1
ATOM 2861 N N . ASP A 1 369 ? -31.182 3.666 22.082 1.00 91.44 369 ASP A N 1
ATOM 2862 C CA . ASP A 1 369 ? -31.863 4.553 21.132 1.00 91.44 369 ASP A CA 1
ATOM 2863 C C . ASP A 1 369 ? -31.317 5.990 21.190 1.00 91.44 369 ASP A C 1
ATOM 2865 O O . ASP A 1 369 ? -31.116 6.611 20.146 1.00 91.44 369 ASP A O 1
ATOM 2869 N N . ASP A 1 370 ? -30.986 6.493 22.381 1.00 91.94 370 ASP A N 1
ATOM 2870 C CA . ASP A 1 370 ? -30.348 7.803 22.553 1.00 91.94 370 ASP A CA 1
ATOM 2871 C C . ASP A 1 370 ? -28.972 7.840 21.861 1.00 91.94 370 ASP A C 1
ATOM 2873 O O . ASP A 1 370 ? -28.653 8.796 21.149 1.00 91.94 370 ASP A O 1
ATOM 2877 N N . MET A 1 371 ? -28.160 6.783 22.004 1.00 91.06 371 MET A N 1
ATOM 2878 C CA . MET A 1 371 ? -26.857 6.706 21.330 1.00 91.06 371 MET A CA 1
ATOM 2879 C C . MET A 1 371 ? -26.985 6.476 19.824 1.00 91.06 371 MET A C 1
ATOM 2881 O O . MET A 1 371 ? -26.194 7.030 19.062 1.00 91.06 371 MET A O 1
ATOM 2885 N N . ARG A 1 372 ? -28.004 5.734 19.372 1.00 90.56 372 ARG A N 1
ATOM 2886 C CA . ARG A 1 372 ? -28.340 5.612 17.947 1.00 90.56 372 ARG A CA 1
ATOM 2887 C C . ARG A 1 372 ? -28.619 6.983 17.342 1.00 90.56 372 ARG A C 1
ATOM 2889 O O . ARG A 1 372 ? -28.027 7.307 16.320 1.00 90.56 372 ARG A O 1
ATOM 2896 N N . LYS A 1 373 ? -29.493 7.779 17.966 1.00 91.44 373 LYS A N 1
ATOM 2897 C CA . LYS A 1 373 ? -29.819 9.143 17.514 1.00 91.44 373 LYS A CA 1
ATOM 2898 C C . LYS A 1 373 ? -28.565 10.005 17.448 1.00 91.44 373 LYS A C 1
ATOM 2900 O O . LYS A 1 373 ? -28.252 10.529 16.388 1.00 91.44 373 LYS A O 1
ATOM 2905 N N . LYS A 1 374 ? -27.772 10.018 18.526 1.00 91.75 374 LYS A N 1
ATOM 2906 C CA . LYS A 1 374 ? -26.503 10.754 18.568 1.00 91.75 374 LYS A CA 1
ATOM 2907 C C . LYS A 1 374 ? -25.537 10.326 17.458 1.00 91.75 374 LYS A C 1
ATOM 2909 O O . LYS A 1 374 ? -24.840 11.173 16.902 1.00 91.75 374 LYS A O 1
ATOM 2914 N N . LEU A 1 375 ? -25.482 9.035 17.123 1.00 91.00 375 LEU A N 1
ATOM 2915 C CA . LEU A 1 375 ? -24.693 8.545 15.996 1.00 91.00 375 LEU A CA 1
ATOM 2916 C C . LEU A 1 375 ? -25.233 9.087 14.665 1.00 91.00 375 LEU A C 1
ATOM 2918 O O . LEU A 1 375 ? -24.452 9.632 13.894 1.00 91.00 375 LEU A O 1
ATOM 2922 N N . MET A 1 376 ? -26.539 9.007 14.407 1.00 89.81 376 MET A N 1
ATOM 2923 C CA . MET A 1 376 ? -27.122 9.518 13.156 1.00 89.81 376 MET A CA 1
ATOM 2924 C C . MET A 1 376 ? -26.950 11.035 13.005 1.00 89.81 376 MET A C 1
ATOM 2926 O O . MET A 1 376 ? -26.594 11.497 11.925 1.00 89.81 376 MET A O 1
ATOM 2930 N N . ASP A 1 377 ? -27.080 11.799 14.093 1.00 91.44 377 ASP A N 1
ATOM 2931 C CA . ASP A 1 377 ? -26.876 13.255 14.088 1.00 91.44 377 ASP A CA 1
ATOM 2932 C C . ASP A 1 377 ? -25.443 13.644 13.679 1.00 91.44 377 ASP A C 1
ATOM 2934 O O . ASP A 1 377 ? -25.215 14.688 13.072 1.00 91.44 377 ASP A O 1
ATOM 2938 N N . ASN A 1 378 ? -24.457 12.795 13.994 1.00 90.81 378 ASN A N 1
ATOM 2939 C CA . ASN A 1 378 ? -23.048 13.018 13.652 1.00 90.81 378 ASN A CA 1
ATOM 2940 C C . ASN A 1 378 ? -22.644 12.404 12.299 1.00 90.81 378 ASN A C 1
ATOM 2942 O O . ASN A 1 378 ? -21.590 12.749 11.750 1.00 90.81 378 ASN A O 1
ATOM 2946 N N . PHE A 1 379 ? -23.467 11.503 11.762 1.00 87.56 379 PHE A N 1
ATOM 2947 C CA . PHE A 1 379 ? -23.241 10.798 10.504 1.00 87.56 379 PHE A CA 1
ATOM 2948 C C . PHE A 1 379 ? -24.541 10.750 9.683 1.00 87.56 379 PHE A C 1
ATOM 2950 O O . PHE A 1 379 ? -25.130 9.680 9.534 1.00 87.56 379 PHE A O 1
ATOM 2957 N N . PRO A 1 380 ? -24.978 11.874 9.085 1.00 80.88 380 PRO A N 1
ATOM 2958 C CA . PRO A 1 380 ? -26.247 11.932 8.347 1.00 80.88 380 PRO A CA 1
ATOM 2959 C C . PRO A 1 380 ? -26.293 11.000 7.124 1.00 80.88 380 PRO A C 1
ATOM 2961 O O . PRO A 1 380 ? -27.367 10.634 6.666 1.00 80.88 380 PRO A O 1
ATOM 2964 N N . ASN A 1 381 ? -25.128 10.585 6.617 1.00 77.75 381 ASN A N 1
ATOM 2965 C CA . ASN A 1 381 ? -24.987 9.677 5.474 1.00 77.75 381 ASN A CA 1
ATOM 2966 C C . ASN A 1 381 ? -24.568 8.252 5.893 1.00 77.75 381 ASN A C 1
ATOM 2968 O O . ASN A 1 381 ? -23.937 7.534 5.113 1.00 77.75 381 ASN A O 1
ATOM 2972 N N . LEU A 1 382 ? -24.819 7.853 7.146 1.00 77.62 382 LEU A N 1
ATOM 2973 C CA . LEU A 1 382 ? -24.550 6.488 7.601 1.00 77.62 382 LEU A CA 1
ATOM 2974 C C . LEU A 1 382 ? -25.460 5.488 6.865 1.00 77.62 382 LEU A C 1
ATOM 2976 O O . LEU A 1 382 ? -26.527 5.840 6.373 1.00 77.62 382 LEU A O 1
ATOM 2980 N N . SER A 1 383 ? -25.056 4.216 6.791 1.00 75.19 383 SER A N 1
ATOM 2981 C CA . SER A 1 383 ? -25.871 3.204 6.112 1.00 75.19 383 SER A CA 1
ATOM 2982 C C . SER A 1 383 ? -27.244 3.057 6.778 1.00 75.19 383 SER A C 1
ATOM 2984 O O . SER A 1 383 ? -27.304 2.748 7.972 1.00 75.19 383 SER A O 1
ATOM 2986 N N . GLU A 1 384 ? -28.312 3.132 5.982 1.00 78.88 384 GLU A N 1
ATOM 2987 C CA . GLU A 1 384 ? -29.699 2.880 6.407 1.00 78.88 384 GLU A CA 1
ATOM 2988 C C . GLU A 1 384 ? -29.839 1.539 7.151 1.00 78.88 384 GLU A C 1
ATOM 2990 O O . GLU A 1 384 ? -30.565 1.411 8.136 1.00 78.88 384 GLU A O 1
ATOM 2995 N N . ARG A 1 385 ? -29.051 0.535 6.744 1.00 80.38 385 ARG A N 1
ATOM 2996 C CA . ARG A 1 385 ? -29.003 -0.771 7.408 1.00 80.38 385 ARG A CA 1
ATOM 2997 C C . ARG A 1 385 ? -28.528 -0.696 8.861 1.00 80.38 385 ARG A C 1
ATOM 2999 O O . ARG A 1 385 ? -29.163 -1.290 9.721 1.00 80.38 385 ARG A O 1
ATOM 3006 N N . LEU A 1 386 ? -27.433 0.013 9.149 1.00 80.00 386 LEU A N 1
ATOM 3007 C CA . LEU A 1 386 ? -26.924 0.165 10.522 1.00 80.00 386 LEU A CA 1
ATOM 3008 C C . LEU A 1 386 ? -27.922 0.922 11.404 1.00 80.00 386 LEU A C 1
ATOM 3010 O O . LEU A 1 386 ? -28.104 0.565 12.570 1.00 80.00 386 LEU A O 1
ATOM 3014 N N . GLU A 1 387 ? -28.592 1.934 10.849 1.00 84.50 387 GLU A N 1
ATOM 3015 C CA . GLU A 1 387 ? -29.663 2.633 11.554 1.00 84.50 387 GLU A CA 1
ATOM 3016 C C . GLU A 1 387 ? -30.818 1.680 11.892 1.00 84.50 387 GLU A C 1
ATOM 3018 O O . GLU A 1 387 ? -31.219 1.575 13.058 1.00 84.50 387 GLU A O 1
ATOM 3023 N N . SER A 1 388 ? -31.317 0.950 10.890 1.00 86.75 388 SER A N 1
ATOM 3024 C CA . SER A 1 388 ? -32.422 0.005 11.049 1.00 86.75 388 SER A CA 1
ATOM 3025 C C . SER A 1 388 ? -32.082 -1.112 12.037 1.00 86.75 388 SER A C 1
ATOM 3027 O O . SER A 1 388 ? -32.851 -1.358 12.968 1.00 86.75 388 SER A O 1
ATOM 3029 N N . ASP A 1 389 ? -30.918 -1.746 11.898 1.00 87.31 389 ASP A N 1
ATOM 3030 C CA . ASP A 1 389 ? -30.505 -2.857 12.758 1.00 87.31 389 ASP A CA 1
ATOM 3031 C C . ASP A 1 389 ? -30.290 -2.384 14.203 1.00 87.31 389 ASP A C 1
ATOM 3033 O O . ASP A 1 389 ? -30.701 -3.061 15.145 1.00 87.31 389 ASP A O 1
ATOM 3037 N N . THR A 1 390 ? -29.751 -1.179 14.413 1.00 86.25 390 THR A N 1
ATOM 3038 C CA . THR A 1 390 ? -29.623 -0.608 15.764 1.00 86.25 390 THR A CA 1
ATOM 3039 C C . THR A 1 390 ? -30.983 -0.321 16.402 1.00 86.25 390 THR A C 1
ATOM 3041 O O . THR A 1 390 ? -31.182 -0.588 17.590 1.00 86.25 390 THR A O 1
ATOM 3044 N N . ARG A 1 391 ? -31.946 0.195 15.631 1.00 89.50 391 ARG A N 1
ATOM 3045 C CA . ARG A 1 391 ? -33.323 0.387 16.110 1.00 89.50 391 ARG A CA 1
ATOM 3046 C C . ARG A 1 391 ? -33.952 -0.950 16.510 1.00 89.50 391 ARG A C 1
ATOM 3048 O O . ARG A 1 391 ? -34.565 -1.051 17.571 1.00 89.50 391 ARG A O 1
ATOM 3055 N N . VAL A 1 392 ? -33.742 -1.992 15.704 1.00 92.19 392 VAL A N 1
ATOM 3056 C CA . VAL A 1 392 ? -34.190 -3.357 16.012 1.00 92.19 392 VAL A CA 1
ATOM 3057 C C . VAL A 1 392 ? -33.550 -3.880 17.302 1.00 92.19 392 VAL A C 1
ATOM 3059 O O . VAL A 1 392 ? -34.245 -4.489 18.111 1.00 92.19 392 VAL A O 1
ATOM 3062 N N . VAL A 1 393 ? -32.262 -3.611 17.545 1.00 93.94 393 VAL A N 1
ATOM 3063 C CA . VAL A 1 393 ? -31.567 -3.999 18.788 1.00 93.94 393 VAL A CA 1
ATOM 3064 C C . VAL A 1 393 ? -32.219 -3.376 20.025 1.00 93.94 393 VAL A C 1
ATOM 3066 O O . VAL A 1 393 ? -32.417 -4.085 21.012 1.00 93.94 393 VAL A O 1
ATOM 3069 N N . SER A 1 394 ? -32.588 -2.091 19.980 1.00 92.56 394 SER A N 1
ATOM 3070 C CA . SER A 1 394 ? -33.268 -1.428 21.105 1.00 92.56 394 SER A CA 1
ATOM 3071 C C . SER A 1 394 ? -34.615 -2.095 21.427 1.00 92.56 394 SER A C 1
ATOM 3073 O O . SER A 1 394 ? -34.830 -2.520 22.566 1.00 92.56 394 SER A O 1
ATOM 3075 N N . HIS A 1 395 ? -35.468 -2.313 20.418 1.00 94.19 395 HIS A N 1
ATOM 3076 C CA . HIS A 1 395 ? -36.754 -3.000 20.601 1.00 94.19 395 HIS A CA 1
ATOM 3077 C C . HIS A 1 395 ? -36.596 -4.456 21.058 1.00 94.19 395 HIS A C 1
ATOM 3079 O O . HIS A 1 395 ? -37.311 -4.913 21.945 1.00 94.19 395 HIS A O 1
ATOM 3085 N N . MET A 1 396 ? -35.629 -5.197 20.510 1.00 95.94 396 MET A N 1
ATOM 3086 C CA . MET A 1 396 ? -35.369 -6.574 20.940 1.00 95.94 396 MET A CA 1
ATOM 3087 C C . MET A 1 396 ? -34.894 -6.653 22.395 1.00 95.94 396 MET A C 1
ATOM 3089 O O . MET A 1 396 ? -35.188 -7.637 23.075 1.00 95.94 396 MET A O 1
ATOM 3093 N N . LEU A 1 397 ? -34.158 -5.650 22.886 1.00 95.44 397 LEU A N 1
ATOM 3094 C CA . LEU A 1 397 ? -33.749 -5.589 24.289 1.00 95.44 397 LEU A CA 1
ATOM 3095 C C . LEU A 1 397 ? -34.946 -5.319 25.214 1.00 95.44 397 LEU A C 1
ATOM 3097 O O . LEU A 1 397 ? -35.037 -5.910 26.292 1.00 95.44 397 LEU A O 1
ATOM 3101 N N . GLU A 1 398 ? -35.881 -4.472 24.788 1.00 95.44 398 GLU A N 1
ATOM 3102 C CA . GLU A 1 398 ? -37.144 -4.229 25.494 1.00 95.44 398 GLU A CA 1
ATOM 3103 C C . GLU A 1 398 ? -38.026 -5.488 25.543 1.00 95.44 398 GLU A C 1
ATOM 3105 O O . GLU A 1 398 ? -38.497 -5.887 26.614 1.00 95.44 398 GLU A O 1
ATOM 3110 N N . ASP A 1 399 ? -38.169 -6.179 24.412 1.00 96.38 399 ASP A N 1
ATOM 3111 C CA . ASP A 1 399 ? -38.876 -7.457 24.302 1.00 96.38 399 ASP A CA 1
ATOM 3112 C C . ASP A 1 399 ? -38.238 -8.554 25.169 1.00 96.38 399 ASP A C 1
ATOM 3114 O O . ASP A 1 399 ? -38.941 -9.371 25.781 1.00 96.38 399 ASP A O 1
ATOM 3118 N N . LEU A 1 400 ? -36.903 -8.583 25.245 1.00 96.75 400 LEU A N 1
ATOM 3119 C CA . LEU A 1 400 ? -36.150 -9.499 26.099 1.00 96.75 400 LEU A CA 1
ATOM 3120 C C . LEU A 1 400 ? -36.437 -9.233 27.580 1.00 96.75 400 LEU A C 1
ATOM 3122 O O . LEU A 1 400 ? -36.737 -10.175 28.320 1.00 96.75 400 LEU A O 1
ATOM 3126 N N . ASN A 1 401 ? -36.385 -7.970 28.007 1.00 94.81 401 ASN A N 1
ATOM 3127 C CA . ASN A 1 401 ? -36.719 -7.574 29.375 1.00 94.81 401 ASN A CA 1
ATOM 3128 C C . ASN A 1 401 ? -38.165 -7.971 29.719 1.00 94.81 401 ASN A C 1
ATOM 3130 O O . ASN A 1 401 ? -38.405 -8.692 30.690 1.00 94.81 401 ASN A O 1
ATOM 3134 N N . THR A 1 402 ? -39.120 -7.613 28.858 1.00 96.25 402 THR A N 1
ATOM 3135 C CA . THR A 1 402 ? -40.542 -7.957 29.016 1.00 96.25 402 THR A CA 1
ATOM 3136 C C . THR A 1 402 ? -40.749 -9.471 29.102 1.00 96.25 402 THR A C 1
ATOM 3138 O O . THR A 1 402 ? -41.422 -9.972 30.004 1.00 96.25 402 THR A O 1
ATOM 3141 N N . SER A 1 403 ? -40.112 -10.244 28.221 1.00 97.12 403 SER A N 1
ATOM 3142 C CA . SER A 1 403 ? -40.194 -11.711 28.235 1.00 97.12 403 SER A CA 1
ATOM 3143 C C . SER A 1 403 ? -39.567 -12.324 29.499 1.00 97.12 403 SER A C 1
ATOM 3145 O O . SER A 1 403 ? -40.063 -13.328 30.014 1.00 97.12 403 SER A O 1
ATOM 3147 N N . THR A 1 404 ? -38.524 -11.701 30.051 1.00 95.69 404 THR A N 1
ATOM 3148 C CA . THR A 1 404 ? -37.875 -12.116 31.310 1.00 95.69 404 THR A CA 1
ATOM 3149 C C . THR A 1 404 ? -38.731 -11.787 32.544 1.00 95.69 404 THR A C 1
ATOM 3151 O O . THR A 1 404 ? -38.756 -12.524 33.538 1.00 95.69 404 THR A O 1
ATOM 3154 N N . GLN A 1 405 ? -39.534 -10.729 32.489 1.00 95.69 405 GLN A N 1
ATOM 3155 C CA . GLN A 1 405 ? -40.558 -10.482 33.504 1.00 95.69 405 GLN A CA 1
ATOM 3156 C C . GLN A 1 405 ? -41.701 -11.503 33.385 1.00 95.69 405 GLN A C 1
ATOM 3158 O O . GLN A 1 405 ? -42.118 -12.099 34.382 1.00 95.69 405 GLN A O 1
ATOM 3163 N N . LEU A 1 406 ? -42.143 -11.807 32.159 1.00 97.50 406 LEU A N 1
ATOM 3164 C CA . LEU A 1 406 ? -43.188 -12.802 31.903 1.00 97.50 406 LEU A CA 1
ATOM 3165 C C . LEU A 1 406 ? -42.797 -14.216 32.353 1.00 97.50 406 LEU A C 1
ATOM 3167 O O . LEU A 1 406 ? -43.652 -14.926 32.886 1.00 97.50 406 LEU A O 1
ATOM 3171 N N . ILE A 1 407 ? -41.535 -14.640 32.198 1.00 96.31 407 ILE A N 1
ATOM 3172 C CA . ILE A 1 407 ? -41.101 -15.958 32.697 1.00 96.31 407 ILE A CA 1
ATOM 3173 C C . ILE A 1 407 ? -41.094 -15.993 34.227 1.00 96.31 407 ILE A C 1
ATOM 3175 O O . ILE A 1 407 ? -41.451 -17.010 34.821 1.00 96.31 407 ILE A O 1
ATOM 3179 N N . THR A 1 408 ? -40.775 -14.871 34.877 1.00 94.81 408 THR A N 1
ATOM 3180 C CA . THR A 1 408 ? -40.860 -14.749 36.336 1.00 94.81 408 THR A CA 1
ATOM 3181 C C . THR A 1 408 ? -42.309 -14.939 36.795 1.00 94.81 408 THR A C 1
ATOM 3183 O O . THR A 1 408 ? -42.574 -15.808 37.627 1.00 94.81 408 THR A O 1
ATOM 3186 N N . ILE A 1 409 ? -43.265 -14.239 36.176 1.00 96.44 409 ILE A N 1
ATOM 3187 C CA . ILE A 1 409 ? -44.703 -14.392 36.459 1.00 96.44 409 ILE A CA 1
ATOM 3188 C C . ILE A 1 409 ? -45.178 -15.828 36.184 1.00 96.44 409 ILE A C 1
ATOM 3190 O O . ILE A 1 409 ? -45.876 -16.426 37.008 1.00 96.44 409 ILE A O 1
ATOM 3194 N N . ALA A 1 410 ? -44.777 -16.418 35.055 1.00 96.19 410 ALA A N 1
ATOM 3195 C CA . ALA A 1 410 ? -45.147 -17.785 34.699 1.00 96.19 410 ALA A CA 1
ATOM 3196 C C . ALA A 1 410 ? -44.581 -18.816 35.694 1.00 96.19 410 ALA A C 1
ATOM 3198 O O . ALA A 1 410 ? -45.291 -19.743 36.078 1.00 96.19 410 ALA A O 1
ATOM 3199 N N . SER A 1 411 ? -43.351 -18.626 36.184 1.00 95.81 411 SER A N 1
ATOM 3200 C CA . SER A 1 411 ? -42.740 -19.505 37.192 1.00 95.81 411 SER A CA 1
ATOM 3201 C C . SER A 1 411 ? -43.461 -19.449 38.547 1.00 95.81 411 SER A C 1
ATOM 3203 O O . SER A 1 411 ? -43.642 -20.479 39.197 1.00 95.81 411 SER A O 1
ATOM 3205 N N . ILE A 1 412 ? -43.960 -18.272 38.946 1.00 94.81 412 ILE A N 1
ATOM 3206 C CA . ILE A 1 412 ? -44.801 -18.118 40.144 1.00 94.81 412 ILE A CA 1
ATOM 3207 C C . ILE A 1 412 ? -46.124 -18.869 39.956 1.00 94.81 412 ILE A C 1
ATOM 3209 O O . ILE A 1 412 ? -46.578 -19.562 40.867 1.00 94.81 412 ILE A O 1
ATOM 3213 N N . ALA A 1 413 ? -46.736 -18.779 38.770 1.00 95.94 413 ALA A N 1
ATOM 3214 C CA . ALA A 1 413 ? -47.955 -19.521 38.460 1.00 95.94 413 ALA A CA 1
ATOM 3215 C C . ALA A 1 413 ? -47.738 -21.044 38.526 1.00 95.94 413 ALA A C 1
ATOM 3217 O O . ALA A 1 413 ? -48.580 -21.744 39.086 1.00 95.94 413 ALA A O 1
ATOM 3218 N N . VAL A 1 414 ? -46.599 -21.547 38.035 1.00 97.06 414 VAL A N 1
ATOM 3219 C CA . VAL A 1 414 ? -46.213 -22.965 38.152 1.00 97.06 414 VAL A CA 1
ATOM 3220 C C . VAL A 1 414 ? -46.113 -23.392 39.620 1.00 97.06 414 VAL A C 1
ATOM 3222 O O . VAL A 1 414 ? -46.718 -24.393 39.995 1.00 97.06 414 VAL A O 1
ATOM 3225 N N . ARG A 1 415 ? -45.457 -22.608 40.488 1.00 94.88 415 ARG A N 1
ATOM 3226 C CA . ARG A 1 415 ? -45.390 -22.927 41.930 1.00 94.88 415 ARG A CA 1
ATOM 3227 C C . ARG A 1 415 ? -46.741 -22.915 42.622 1.00 94.88 415 ARG A C 1
ATOM 3229 O O . ARG A 1 415 ? -47.012 -23.790 43.434 1.00 94.88 415 ARG A O 1
ATOM 3236 N N . ARG A 1 416 ? -47.628 -21.981 42.273 1.00 94.75 416 ARG A N 1
ATOM 3237 C CA . ARG A 1 416 ? -49.004 -21.992 42.797 1.00 94.75 416 ARG A CA 1
ATOM 3238 C C . ARG A 1 416 ? -49.749 -23.272 42.407 1.00 94.75 416 ARG A C 1
ATOM 3240 O O . ARG A 1 416 ? -50.511 -23.796 43.216 1.00 94.75 416 ARG A O 1
ATOM 3247 N N . LYS A 1 417 ? -49.532 -23.784 41.189 1.00 95.44 417 LYS A N 1
ATOM 3248 C CA . LYS A 1 417 ? -50.111 -25.061 40.743 1.00 95.44 417 LYS A CA 1
ATOM 3249 C C . LYS A 1 417 ? -49.492 -26.265 41.451 1.00 95.44 417 LYS A C 1
ATOM 3251 O O . LYS A 1 417 ? -50.239 -27.153 41.839 1.00 95.44 417 LYS A O 1
ATOM 3256 N N . GLU A 1 418 ? -48.186 -26.262 41.695 1.00 93.81 418 GLU A N 1
ATOM 3257 C CA . GLU A 1 418 ? -47.515 -27.310 42.478 1.00 93.81 418 GLU A CA 1
ATOM 3258 C C . GLU A 1 418 ? -48.029 -27.370 43.924 1.00 93.81 418 GLU A C 1
ATOM 3260 O O . GLU A 1 418 ? -48.365 -28.442 44.407 1.00 93.81 418 GLU A O 1
ATOM 3265 N N . VAL A 1 419 ? -48.197 -26.227 44.601 1.00 92.56 419 VAL A N 1
ATOM 3266 C CA . VAL A 1 419 ? -48.776 -26.196 45.959 1.00 92.56 419 VAL A CA 1
ATOM 3267 C C . VAL A 1 419 ? -50.195 -26.779 45.974 1.00 92.56 419 VAL A C 1
ATOM 3269 O O . VAL A 1 419 ? -50.563 -27.496 46.903 1.00 92.56 419 VAL A O 1
ATOM 3272 N N . LYS A 1 420 ? -51.002 -26.509 44.938 1.00 91.81 420 LYS A N 1
ATOM 3273 C CA . LYS A 1 420 ? -52.338 -27.111 44.786 1.00 91.81 420 LYS A CA 1
ATOM 3274 C C . LYS A 1 420 ? -52.259 -28.626 44.541 1.00 91.81 420 LYS A C 1
ATOM 3276 O O . LYS A 1 420 ? -53.078 -29.362 45.090 1.00 91.81 420 LYS A O 1
ATOM 3281 N N . LEU A 1 421 ? -51.290 -29.088 43.747 1.00 91.62 421 LEU A N 1
ATOM 3282 C CA . LEU A 1 421 ? -51.030 -30.514 43.536 1.00 91.62 421 LEU A CA 1
ATOM 3283 C C . LEU A 1 421 ? -50.662 -31.202 44.857 1.00 91.62 421 LEU A C 1
ATOM 3285 O O . LEU A 1 421 ? -51.288 -32.200 45.184 1.00 91.62 421 LEU A O 1
ATOM 3289 N N . ASN A 1 422 ? -49.756 -30.632 45.655 1.00 89.56 422 ASN A N 1
ATOM 3290 C CA . ASN A 1 422 ? -49.348 -31.207 46.943 1.00 89.56 422 ASN A CA 1
ATOM 3291 C C . ASN A 1 422 ? -50.535 -31.396 47.896 1.00 89.56 422 ASN A C 1
ATOM 3293 O O . ASN A 1 422 ? -50.722 -32.483 48.429 1.00 89.56 422 ASN A O 1
ATOM 3297 N N . LYS A 1 423 ? -51.417 -30.394 48.009 1.00 89.00 423 LYS A N 1
ATOM 3298 C CA . LYS A 1 423 ? -52.666 -30.524 48.783 1.00 89.00 423 LYS A CA 1
ATOM 3299 C C . LYS A 1 423 ? -53.582 -31.632 48.250 1.00 89.00 423 LYS A C 1
ATOM 3301 O O . LYS A 1 423 ? -54.265 -32.297 49.016 1.00 89.00 423 LYS A O 1
ATOM 3306 N N . THR A 1 424 ? -53.612 -31.832 46.931 1.00 87.81 424 THR A N 1
ATOM 3307 C CA . THR A 1 424 ? -54.399 -32.910 46.303 1.00 87.81 424 THR A CA 1
ATOM 3308 C C . THR A 1 424 ? -53.783 -34.284 46.593 1.00 87.81 424 THR A C 1
ATOM 3310 O O . THR A 1 424 ? -54.517 -35.239 46.820 1.00 87.81 424 THR A O 1
ATOM 3313 N N . MET A 1 425 ? -52.450 -34.378 46.622 1.00 85.75 425 MET A N 1
ATOM 3314 C CA . MET A 1 425 ? -51.704 -35.596 46.959 1.00 85.75 425 MET A CA 1
ATOM 3315 C C . MET A 1 425 ? -51.911 -36.007 48.422 1.00 85.75 425 MET A C 1
ATOM 3317 O O . MET A 1 425 ? -52.187 -37.174 48.688 1.00 85.75 425 MET A O 1
ATOM 3321 N N . GLU A 1 426 ? -51.869 -35.045 49.350 1.00 85.31 426 GLU A N 1
ATOM 3322 C CA . GLU A 1 426 ? -52.169 -35.262 50.773 1.00 85.31 426 GLU A CA 1
ATOM 3323 C C . GLU A 1 426 ? -53.577 -35.840 50.969 1.00 85.31 426 GLU A C 1
ATOM 3325 O O . GLU A 1 426 ? -53.743 -36.861 51.634 1.00 85.31 426 GLU A O 1
ATOM 3330 N N . VAL A 1 427 ? -54.587 -35.247 50.322 1.00 82.69 427 VAL A N 1
ATOM 3331 C CA . VAL A 1 427 ? -55.977 -35.740 50.362 1.00 82.69 427 VAL A CA 1
ATOM 3332 C C . VAL A 1 427 ? -56.117 -37.125 49.715 1.00 82.69 427 VAL A C 1
ATOM 3334 O O . VAL A 1 427 ? -56.923 -37.940 50.157 1.00 82.69 427 VAL A O 1
ATOM 3337 N N . ALA A 1 428 ? -55.324 -37.420 48.684 1.00 81.44 428 ALA A N 1
ATOM 3338 C CA . ALA A 1 428 ? -55.289 -38.718 48.012 1.00 81.44 428 ALA A CA 1
ATOM 3339 C C . ALA A 1 428 ? -54.567 -39.822 48.818 1.00 81.44 428 ALA A C 1
ATOM 3341 O O . ALA A 1 428 ? -54.565 -40.982 48.393 1.00 81.44 428 ALA A O 1
ATOM 3342 N N . GLY A 1 429 ? -53.957 -39.487 49.962 1.00 76.88 429 GLY A N 1
ATOM 3343 C CA . GLY A 1 429 ? -53.157 -40.418 50.761 1.00 76.88 429 GLY A CA 1
ATOM 3344 C C . GLY A 1 429 ? -51.816 -40.780 50.114 1.00 76.88 429 GLY A C 1
ATOM 3345 O O . GLY A 1 429 ? -51.234 -41.811 50.444 1.00 76.88 429 GLY A O 1
ATOM 3346 N N . VAL A 1 430 ? -51.323 -39.959 49.182 1.00 68.12 430 VAL A N 1
ATOM 3347 C CA . VAL A 1 430 ? -50.029 -40.163 48.524 1.00 68.12 430 VAL A CA 1
ATOM 3348 C C . VAL A 1 430 ? -49.009 -39.226 49.160 1.00 68.12 430 VAL A C 1
ATOM 3350 O O . VAL A 1 430 ? -49.129 -38.006 49.055 1.00 68.12 430 VAL A O 1
ATOM 3353 N N . ALA A 1 431 ? -47.985 -39.784 49.809 1.00 66.62 431 ALA A N 1
ATOM 3354 C CA . ALA A 1 431 ? -46.895 -38.989 50.373 1.00 66.62 431 ALA A CA 1
ATOM 3355 C C . ALA A 1 431 ? -46.242 -38.134 49.271 1.00 66.62 431 ALA A C 1
ATOM 3357 O O . ALA A 1 431 ? -45.866 -38.654 48.215 1.00 66.62 431 ALA A O 1
ATOM 3358 N N . SER A 1 432 ? -46.129 -36.823 49.494 1.00 56.81 432 SER A N 1
ATOM 3359 C CA . SER A 1 432 ? -45.524 -35.910 48.518 1.00 56.81 432 SER A CA 1
ATOM 3360 C C . SER A 1 432 ? -43.998 -36.091 48.451 1.00 56.81 432 SER A C 1
ATOM 3362 O O . SER A 1 432 ? -43.372 -36.540 49.408 1.00 56.81 432 SER A O 1
ATOM 3364 N N . LEU A 1 433 ? -43.377 -35.749 47.316 1.00 57.59 433 LEU A N 1
ATOM 3365 C CA . LEU A 1 433 ? -41.911 -35.746 47.151 1.00 57.59 433 LEU A CA 1
ATOM 3366 C C . LEU A 1 433 ? -41.198 -34.544 47.788 1.00 57.59 433 LEU A C 1
ATOM 3368 O O . LEU A 1 433 ? -39.985 -34.411 47.629 1.00 57.59 433 LEU A O 1
ATOM 3372 N N . ILE A 1 434 ? -41.921 -33.629 48.434 1.00 52.25 434 ILE A N 1
ATOM 3373 C CA . ILE A 1 434 ? -41.365 -32.355 48.886 1.00 52.25 434 ILE A CA 1
ATOM 3374 C C . ILE A 1 434 ? -41.461 -32.273 50.407 1.00 52.25 434 ILE A C 1
ATOM 3376 O O . ILE A 1 434 ? -42.529 -32.020 50.958 1.00 52.25 434 ILE A O 1
ATOM 3380 N N . GLU A 1 435 ? -40.314 -32.392 51.074 1.00 42.97 435 GLU A N 1
ATOM 3381 C CA . GLU A 1 435 ? -40.123 -31.791 52.391 1.00 42.97 435 GLU A CA 1
ATOM 3382 C C . GLU A 1 435 ? -40.134 -30.271 52.202 1.00 42.97 435 GLU A C 1
ATOM 3384 O O . GLU A 1 435 ? -39.181 -29.673 51.692 1.00 42.97 435 GLU A O 1
ATOM 3389 N N . PHE A 1 436 ? -41.237 -29.618 52.566 1.00 41.19 436 PHE A N 1
ATOM 3390 C CA . PHE A 1 436 ? -41.186 -28.185 52.812 1.00 41.19 436 PHE A CA 1
ATOM 3391 C C . PHE A 1 436 ? -40.361 -27.980 54.078 1.00 41.19 436 PHE A C 1
ATOM 3393 O O . PHE A 1 436 ? -40.888 -27.984 55.184 1.00 41.19 436 PHE A O 1
ATOM 3400 N N . GLY A 1 437 ? -39.056 -27.765 53.918 1.00 33.19 437 GLY A N 1
ATOM 3401 C CA . GLY A 1 437 ? -38.341 -26.976 54.904 1.00 33.19 437 GLY A CA 1
ATOM 3402 C C . GLY A 1 437 ? -39.046 -25.625 54.979 1.00 33.19 437 GLY A C 1
ATOM 3403 O O . GLY A 1 437 ? -39.113 -24.913 53.974 1.00 33.19 437 GLY A O 1
ATOM 3404 N N . GLU A 1 438 ? -39.603 -25.289 56.141 1.00 28.36 438 GLU A N 1
ATOM 3405 C CA . GLU A 1 438 ? -40.138 -23.969 56.489 1.00 28.36 438 GLU A CA 1
ATOM 3406 C C . GLU A 1 438 ? -39.000 -22.926 56.520 1.00 28.36 438 GLU A C 1
ATOM 3408 O O . GLU A 1 438 ? -38.682 -22.296 57.523 1.00 28.36 438 GLU A O 1
ATOM 3413 N N . GLY A 1 439 ? -38.328 -22.742 55.387 1.00 26.88 439 GLY A N 1
ATOM 3414 C CA . GLY A 1 439 ? -37.323 -21.723 55.152 1.00 26.88 439 GLY A CA 1
ATOM 3415 C C . GLY A 1 439 ? -38.003 -20.459 54.657 1.00 26.88 439 GLY A C 1
ATOM 3416 O O . GLY A 1 439 ? -38.121 -20.244 53.454 1.00 26.88 439 GLY A O 1
ATOM 3417 N N . ARG A 1 440 ? -38.494 -19.666 55.613 1.00 26.50 440 ARG A N 1
ATOM 3418 C CA . ARG A 1 440 ? -38.818 -18.232 55.535 1.00 26.50 440 ARG A CA 1
ATOM 3419 C C . ARG A 1 440 ? -38.645 -17.575 54.154 1.00 26.50 440 ARG A C 1
ATOM 3421 O O . ARG A 1 440 ? -37.537 -17.283 53.714 1.00 26.50 440 ARG A O 1
ATOM 3428 N N . LEU A 1 441 ? -39.769 -17.122 53.599 1.00 28.62 441 LEU A N 1
ATOM 3429 C CA . LEU A 1 441 ? -39.895 -16.021 52.626 1.00 28.62 441 LEU A CA 1
ATOM 3430 C C . LEU A 1 441 ? -39.437 -14.650 53.196 1.00 28.62 441 LEU A C 1
ATOM 3432 O O . LEU A 1 441 ? -39.923 -13.598 52.789 1.00 28.62 441 LEU A O 1
ATOM 3436 N N . SER A 1 442 ? -38.493 -14.634 54.139 1.00 30.00 442 SER A N 1
ATOM 3437 C CA . SER A 1 442 ? -38.078 -13.460 54.915 1.00 30.00 442 SER A CA 1
ATOM 3438 C C . SER A 1 442 ? -36.584 -13.179 54.744 1.00 30.00 442 SER A C 1
ATOM 3440 O O . SER A 1 442 ? -35.856 -13.106 55.723 1.00 30.00 442 SER A O 1
ATOM 3442 N N . SER A 1 443 ? -36.118 -13.045 53.501 1.00 27.81 443 SER A N 1
ATOM 3443 C CA . SER A 1 443 ? -34.864 -12.345 53.162 1.00 27.81 443 SER A CA 1
ATOM 3444 C C . SER A 1 443 ? -34.707 -12.176 51.642 1.00 27.81 443 SER A C 1
ATOM 3446 O O . SER A 1 443 ? -33.743 -12.620 51.031 1.00 27.81 443 SER A O 1
ATOM 3448 N N . MET A 1 444 ? -35.662 -11.500 50.995 1.00 28.80 444 MET A N 1
ATOM 3449 C CA . MET A 1 444 ? -35.409 -10.851 49.691 1.00 28.80 444 MET A CA 1
ATOM 3450 C C . MET A 1 444 ? -35.131 -9.343 49.831 1.00 28.80 444 MET A C 1
ATOM 3452 O O . MET A 1 444 ? -35.152 -8.609 48.849 1.00 28.80 444 MET A O 1
ATOM 3456 N N . GLY A 1 445 ? -34.825 -8.884 51.047 1.00 25.16 445 GLY A N 1
ATOM 3457 C CA . GLY A 1 445 ? -34.211 -7.586 51.307 1.00 25.16 445 GLY A CA 1
ATOM 3458 C C . GLY A 1 445 ? -32.740 -7.782 51.664 1.00 25.16 445 GLY A C 1
ATOM 3459 O O . GLY A 1 445 ? -32.428 -8.547 52.569 1.00 25.16 445 GLY A O 1
ATOM 3460 N N . SER A 1 446 ? -31.861 -7.098 50.936 1.00 27.59 446 SER A N 1
ATOM 3461 C CA . SER A 1 446 ? -30.423 -6.945 51.195 1.00 27.59 446 SER A CA 1
ATOM 3462 C C . SER A 1 446 ? -29.581 -8.229 51.250 1.00 27.59 446 SER A C 1
ATOM 3464 O O . SER A 1 446 ? -29.159 -8.673 52.314 1.00 27.59 446 SER A O 1
ATOM 3466 N N . ALA A 1 447 ? -29.213 -8.754 50.081 1.00 27.95 447 ALA A N 1
ATOM 3467 C CA . ALA A 1 447 ? -27.979 -9.515 49.937 1.00 27.95 447 ALA A CA 1
ATOM 3468 C C . ALA A 1 447 ? -27.120 -8.893 48.833 1.00 27.95 447 ALA A C 1
ATOM 3470 O O . ALA A 1 447 ? -27.607 -8.568 47.755 1.00 27.95 447 ALA A O 1
ATOM 3471 N N . ALA A 1 448 ? -25.832 -8.789 49.150 1.00 25.94 448 ALA A N 1
ATOM 3472 C CA . ALA A 1 448 ? -24.711 -8.606 48.243 1.00 25.94 448 ALA A CA 1
ATOM 3473 C C . ALA A 1 448 ? -24.580 -7.246 47.530 1.00 25.94 448 ALA A C 1
ATOM 3475 O O . ALA A 1 448 ? -25.041 -7.014 46.422 1.00 25.94 448 ALA A O 1
ATOM 3476 N N . SER A 1 449 ? -23.749 -6.411 48.157 1.00 28.09 449 SER A N 1
ATOM 3477 C CA . SER A 1 449 ? -22.555 -5.879 47.496 1.00 28.09 449 SER A CA 1
ATOM 3478 C C . SER A 1 449 ? -22.781 -5.039 46.236 1.00 28.09 449 SER A C 1
ATOM 3480 O O . SER A 1 449 ? -22.531 -5.473 45.118 1.00 28.09 449 SER A O 1
ATOM 3482 N N . ASN A 1 450 ? -23.089 -3.758 46.448 1.00 29.34 450 ASN A N 1
ATOM 3483 C CA . ASN A 1 450 ? -22.655 -2.701 45.531 1.00 29.34 450 ASN A CA 1
ATOM 3484 C C . ASN A 1 450 ? -21.572 -1.804 46.167 1.00 29.34 450 ASN A C 1
ATOM 3486 O O . ASN A 1 450 ? -21.428 -0.627 45.839 1.00 29.34 450 ASN A O 1
ATOM 3490 N N . LYS A 1 451 ? -20.773 -2.371 47.091 1.00 33.47 451 LYS A N 1
ATOM 3491 C CA . LYS A 1 451 ? -19.620 -1.683 47.702 1.00 33.47 451 LYS A CA 1
ATOM 3492 C C . LYS A 1 451 ? -18.448 -1.468 46.729 1.00 33.47 451 LYS A C 1
ATOM 3494 O O . LYS A 1 451 ? -17.558 -0.697 47.055 1.00 33.47 451 LYS A O 1
ATOM 3499 N N . ASN A 1 452 ? -18.495 -2.024 45.513 1.00 34.38 452 ASN A N 1
ATOM 3500 C CA . ASN A 1 452 ? -17.503 -1.750 44.461 1.00 34.38 452 ASN A CA 1
ATOM 3501 C C . ASN A 1 452 ? -17.957 -0.765 43.363 1.00 34.38 452 ASN A C 1
ATOM 3503 O O . ASN A 1 452 ? -17.172 -0.487 42.456 1.00 34.38 452 ASN A O 1
ATOM 3507 N N . HIS A 1 453 ? -19.154 -0.168 43.443 1.00 36.91 453 HIS A N 1
ATOM 3508 C CA . HIS A 1 453 ? -19.512 0.957 42.559 1.00 36.91 453 HIS A CA 1
ATOM 3509 C C . HIS A 1 453 ? -19.377 2.327 43.210 1.00 36.91 453 HIS A C 1
ATOM 3511 O O . HIS A 1 453 ? -18.878 3.239 42.554 1.00 36.91 453 HIS A O 1
ATOM 3517 N N . ASN A 1 454 ? -19.655 2.465 44.509 1.00 31.77 454 ASN A N 1
ATOM 3518 C CA . ASN A 1 454 ? -19.393 3.744 45.176 1.00 31.77 454 ASN A CA 1
ATOM 3519 C C . ASN A 1 454 ? -17.892 4.024 45.341 1.00 31.77 454 ASN A C 1
ATOM 3521 O O . ASN A 1 454 ? -17.495 5.181 45.284 1.00 31.77 454 ASN A O 1
ATOM 3525 N N . LEU A 1 455 ? -17.035 2.998 45.431 1.00 35.25 455 LEU A N 1
ATOM 3526 C CA . LEU A 1 455 ? -15.585 3.218 45.483 1.00 35.25 455 LEU A CA 1
ATOM 3527 C C . LEU A 1 455 ? -14.986 3.598 44.116 1.00 35.25 455 LEU A C 1
ATOM 3529 O O . LEU A 1 455 ? -14.039 4.374 44.064 1.00 35.25 455 LEU A O 1
ATOM 3533 N N . ARG A 1 456 ? -15.554 3.116 42.999 1.00 32.97 456 ARG A N 1
ATOM 3534 C CA . ARG A 1 456 ? -15.089 3.494 41.649 1.00 32.97 456 ARG A CA 1
ATOM 3535 C C . ARG A 1 456 ? -15.575 4.880 41.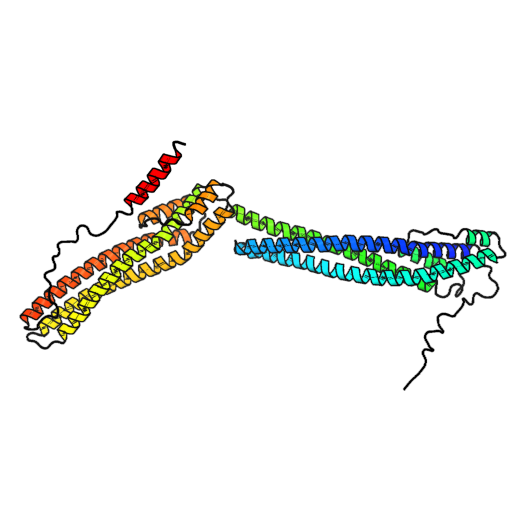226 1.00 32.97 456 ARG A C 1
ATOM 3537 O O . ARG A 1 456 ? -14.799 5.609 40.621 1.00 32.97 456 ARG A O 1
ATOM 3544 N N . LEU A 1 457 ? -16.787 5.284 41.610 1.00 35.88 457 LEU A N 1
ATOM 3545 C CA . LEU A 1 457 ? -17.244 6.667 41.419 1.00 35.88 457 LEU A CA 1
ATOM 3546 C C . LEU A 1 457 ? -16.505 7.661 42.332 1.00 35.88 457 LEU A C 1
ATOM 3548 O O . LEU A 1 457 ? -16.210 8.768 41.893 1.00 35.88 457 LEU A O 1
ATOM 3552 N N . LEU A 1 458 ? -16.104 7.261 43.545 1.00 36.69 458 LEU A N 1
ATOM 3553 C CA . LEU A 1 458 ? -15.258 8.103 44.401 1.00 36.69 458 LEU A CA 1
ATOM 3554 C C . LEU A 1 458 ? -13.812 8.207 43.890 1.00 36.69 458 LEU A C 1
ATOM 3556 O O . LEU A 1 458 ? -13.240 9.291 43.942 1.00 36.69 458 LEU A O 1
ATOM 3560 N N . LEU A 1 459 ? -13.237 7.142 43.320 1.00 36.31 459 LEU A N 1
ATOM 3561 C CA . LEU A 1 459 ? -11.892 7.194 42.725 1.00 36.31 459 LEU A CA 1
ATOM 3562 C C . LEU A 1 459 ? -11.840 7.978 41.403 1.00 36.31 459 LEU A C 1
ATOM 3564 O O . LEU A 1 459 ? -10.835 8.635 41.131 1.00 36.31 459 LEU A O 1
ATOM 3568 N N . PHE A 1 460 ? -12.924 7.995 40.622 1.00 35.94 460 PHE A N 1
ATOM 3569 C CA . PHE A 1 460 ? -13.028 8.877 39.452 1.00 35.94 460 PHE A CA 1
ATOM 3570 C C . PHE A 1 460 ? -13.249 10.343 39.838 1.00 35.94 460 PHE A C 1
ATOM 3572 O O . PHE A 1 460 ? -12.770 11.234 39.142 1.00 35.94 460 PHE A O 1
ATOM 3579 N N . SER A 1 461 ? -13.907 10.612 40.970 1.00 37.22 461 SER A N 1
ATOM 3580 C CA . SER A 1 461 ? -14.098 11.988 41.433 1.00 37.22 461 SER A CA 1
ATOM 3581 C C . SER A 1 461 ? -12.876 12.554 42.166 1.00 37.22 461 SER A C 1
ATOM 3583 O O . SER A 1 461 ? -12.673 13.757 42.102 1.00 37.22 461 SER A O 1
ATOM 3585 N N . LEU A 1 462 ? -12.044 11.722 42.811 1.00 36.00 462 LEU A N 1
ATOM 3586 C CA . LEU A 1 462 ? -10.821 12.157 43.512 1.00 36.00 462 LEU A CA 1
ATOM 3587 C C . LEU A 1 462 ? -9.607 12.332 42.590 1.00 36.00 462 LEU A C 1
ATOM 3589 O O . LEU A 1 462 ? -8.751 13.168 42.867 1.00 36.00 462 LEU A O 1
ATOM 3593 N N . THR A 1 463 ? -9.534 11.601 41.475 1.00 38.84 463 THR A N 1
ATOM 3594 C CA . THR A 1 463 ? -8.474 11.829 40.476 1.00 38.84 463 THR A CA 1
ATOM 3595 C C . THR A 1 463 ? -8.696 13.115 39.679 1.00 38.84 463 THR A C 1
ATOM 3597 O O . THR A 1 463 ? -7.723 13.747 39.280 1.00 38.84 463 THR A O 1
ATOM 3600 N N . PHE A 1 464 ? -9.941 13.581 39.531 1.00 36.41 464 PHE A N 1
ATOM 3601 C CA . PHE A 1 464 ? -10.226 14.857 38.868 1.00 36.41 464 PHE A CA 1
ATOM 3602 C C . PHE A 1 464 ? -10.086 16.094 39.767 1.00 36.41 464 PHE A C 1
ATOM 3604 O O . PHE A 1 464 ? -9.806 17.169 39.245 1.00 36.41 464 PHE A O 1
ATOM 3611 N N . THR A 1 465 ? -10.190 15.980 41.095 1.00 39.88 465 THR A N 1
ATOM 3612 C CA . THR A 1 465 ? -9.896 17.118 41.990 1.00 39.88 465 THR A CA 1
ATOM 3613 C C . THR A 1 465 ? -8.410 17.297 42.284 1.00 39.88 465 THR A C 1
ATOM 3615 O O . THR A 1 465 ? -8.001 18.420 42.565 1.00 39.88 465 THR A O 1
ATOM 3618 N N . LEU A 1 466 ? -7.576 16.255 42.174 1.00 33.41 466 LEU A N 1
ATOM 3619 C CA . LEU A 1 466 ? -6.130 16.405 42.398 1.00 33.41 466 LEU A CA 1
ATOM 3620 C C . LEU A 1 466 ? -5.337 16.913 41.184 1.00 33.41 466 LEU A C 1
ATOM 3622 O O . LEU A 1 466 ? -4.198 17.328 41.354 1.00 33.41 466 LEU A O 1
ATOM 3626 N N . VAL A 1 467 ? -5.929 16.948 39.987 1.00 37.84 467 VAL A N 1
ATOM 3627 C CA . VAL A 1 467 ? -5.308 17.569 38.795 1.00 37.84 467 VAL A CA 1
ATOM 3628 C C . VAL A 1 467 ? -5.772 19.028 38.605 1.00 37.84 467 VAL A C 1
ATOM 3630 O O . VAL A 1 467 ? -5.392 19.689 37.651 1.00 37.84 467 VAL A O 1
ATOM 3633 N N . GLY A 1 468 ? -6.580 19.562 39.528 1.00 33.88 468 GLY A N 1
ATOM 3634 C CA . GLY A 1 468 ? -6.984 20.976 39.550 1.00 33.88 468 GLY A CA 1
ATOM 3635 C C . GLY A 1 468 ? -6.283 21.834 40.610 1.00 33.88 468 GLY A C 1
ATOM 3636 O O . GLY A 1 468 ? -6.660 22.989 40.783 1.00 33.88 468 GLY A O 1
ATOM 3637 N N . LEU A 1 469 ? -5.317 21.277 41.351 1.00 37.25 469 LEU A N 1
ATOM 3638 C CA . LEU A 1 469 ? -4.578 21.966 42.425 1.00 37.25 469 LEU A CA 1
ATOM 3639 C C . LEU A 1 469 ? -3.046 21.806 42.324 1.00 37.25 469 LEU A C 1
ATOM 3641 O O . LEU A 1 469 ? -2.324 22.123 43.269 1.00 37.25 469 LEU A O 1
ATOM 3645 N N . LEU A 1 470 ? -2.567 21.378 41.157 1.00 38.44 470 LEU A N 1
ATOM 3646 C CA . LEU A 1 470 ? -1.198 21.521 40.651 1.00 38.44 470 LEU A CA 1
ATOM 3647 C C . LEU A 1 470 ? -1.302 22.068 39.227 1.00 38.44 470 LEU A C 1
ATOM 3649 O O . LEU A 1 470 ? -0.423 22.874 38.854 1.00 38.44 470 LEU A O 1
#

Radius of gyration: 49.28 Å; chains: 1; bounding box: 119×68×112 Å

Sequence (470 aa):
MTRFTCFTAVVLLCMPFAVGKNNNLTLEQTVTLCNALKQFRGLKDAVRDLKYWITTESLKISNAKTRSDEYVTLAEDVLWENRNATDPVERAKRVASNVTEAAKKAETASIETEFRAENIEEIRSNRIAALERMLKEVAGHNSNWRVRSAAEKCKGAAESVSSDSLNGTLLELFSTLPEGASEGLEDDTRESSGELWKLEFVLYNVVTWRSVALKGESTVKELVEGTKASITRKYNLTLNQTQAVCLMVEQYRGLKGAVDAFTEQAVSRSAMVSKVEERSQADAKRPGGHMDQVKRAVAEVAKAVSKAQNVFKKVSRYARNLKSIRAHYLPLMENTLRKIAGNAADEKAKKAAEVCGETAWVVTPKSLDDMRKKLMDNFPNLSERLESDTRVVSHMLEDLNTSTQLITIASIAVRRKEVKLNKTMEVAGVASLIEFGEGRLSSMGSAASNKNHNLRLLLFSLTFTLVGLL